Protein AF-A0A9E5BCK9-F1 (afdb_monomer_lite)

Radius of gyration: 34.91 Å; chains: 1; bounding box: 142×99×91 Å

Sequence (701 aa):
MAVVFLAMLAACGGGSGGDTSSGFEWSNECTTAAAEGLPTASKVCADSGLRPVDGGFSFENWGGPVAEDAVTVTTAVAVFGQDGTCARMDGDACVPFPAVQQWIDQTNLSIQGGRCEGMAVLSQRINDEMNSPADFETTATKTVELPKPSVPVAGSISRWWVTQTLSSVAEANARAQGLEPSAIAKNIAQALRAKQGVTLGMYANGMGHAVTPIAVTWADGGKIEVLLYDNNYPGKVTTLTIDEATETWTYDVGAANAGEAGAVWTGTQGSMDYTLMADREGEQKVPWSNDDRSEGAKGSARITVTTGGASIAGVLVTSGEKVVDSRDLASATDGIRIFPSRGGLGTGATVEIPAGLADLKVKPVIGEVLDPAAGDIDLIFAVDSPGPGSVIVRDTVDPDDADYDDFELELSTDEDFESNIDVSADGDIEAGYAFEEEAIEAKLEDGQDLNIGDADAEGAIDISITDESGAELYSLEFDGESAGDGPVASEIDINEETGEVEVTEVPIEAAELDESILEIAAADAQNFEERAAEAETTADESGETTDTDNSGSAPGVSDDDGSPSDDDGTPTSTDGGDTPSNSSDDDGSPNDSGSGGGSSSNDDESPATTEARLSDDDESPATTEARLSDDDDSPATTRAPRPSDDDDSPATTRAPRPSDDDESPATTRAPRPSDDDESPATTRAPQPSDDGGSDTTAVED

Secondary structure (DSSP, 8-state):
----------------S----TT--HHHH--EEPPTT----SEEEEE----TTTTS-SS----S--STT---HHHHHHHHTTTTTEEEEETTEEEE-HHHHHHHHHHHHHHTT--HHHHHHHHHHHHTTSS-GGGTSTT-SSGGGS-SS-HHHHHHHHHHHHGGGSHHHHHHHHHHHTS-HHHHHHHHHHHHHHT---EEEEEETTEEEEEEEEEEEEETTTEEEEEEE-TTSTT-EEEEEEETTTTEEEEETTTTSTT----EEEE-TTSEEEE-GGGTSS-PPPTTSGGG--TTTTT-EEEEEE-TTSB--EEEEEETTEEEETT-GGG--TT-EEEE-TTBTT--EEEEEPSS--SEEEEEE--SBS-TT--SEEEEEEEEETTTEEEEEEEEE-TT-SS--SEEEEEEESSSEEEEEEE-TT-EEEEEEEETTEEEEEEEESS-EEEEE-TTSSS-EEEEEE-TTS-EEEEEEE-SS-SSSS-EEEEEEEETTTTEEEEEEEEPPPBPP-HHHHHHHHHHHHHHHHHHHHHHHHHHHHHT-------------------------------------------------------------------------------------------------PPP----------PPPP-------------------------------------------

Foldseek 3Di:
DDDDPPDPPPPPPPCPDDDPPPPDDQVVQQADADDPQDPDRFGFNFFLVDHLQFLAAQAFKAADADDLQQDDLQLCCLAQNLVQFALDDDDQFGQGFPQNVLVSVLLRLLCRLILQQLRQQVSLCCSLVLDAPCLQPVPDRTNHPHDDRDNSNNNSSSSRLVLCVFPLNLVQFVVFLQDQLVVQLVVLSVCSVVSQRKWKWAADQLAIAIWHFRTWGDDPQQKIWGWTDGSNQGSDIFIWMAGRVQSKIWGQPCPSPVPDRGDIGMDTRNGMGMDTVVSRFDNTHDLAAQVQCDPFQQLKKKKWKAQRSFFSKWKWKDAPPATATLSDSVSDDPPKHKAHRRGHHGSTIIIMGTAAGAFIKMDMFGHHGPDPPDAWTWMWIKMRGNHLFIKIKIDTHGPVDGGDPQWIWHFHSYPWTKIKIFGDQAHWIWIKTGHAQEIEIEIDYRGKMWIWIPPVVPAKIKIFIADNVRHTLDIDIDRNDPPDPTGWYWYWDADPVPSDIDTDIDRRDIGNHDVSSVVVSVSSNVSVVVVVVVVVVVVVVVVVDDDDDDDDDDDDDDDDDDDDDDDDDDDDDDDDDDDDDDDDDDDDDDDDDDDDDDDDDDDDDDDDDDDDDDDDDDDDDDDDDDDDDDDDDDDDDDDDDDDDDDDDDDDDDDDDDDDDDDDDDDDDDDYDDDDDDDDDDDDDDDDDDDDDDDDDDDDDD

Structure (mmCIF, N/CA/C/O backbone):
data_AF-A0A9E5BCK9-F1
#
_entry.id   AF-A0A9E5BCK9-F1
#
loop_
_atom_site.group_PDB
_atom_site.id
_atom_site.type_symbol
_atom_site.label_atom_id
_atom_site.label_alt_id
_atom_site.label_comp_id
_atom_site.label_asym_id
_atom_site.label_entity_id
_atom_site.label_seq_id
_atom_site.pdbx_PDB_ins_code
_atom_site.Cartn_x
_atom_site.Cartn_y
_atom_site.Cartn_z
_atom_site.occupancy
_atom_site.B_iso_or_equiv
_atom_site.auth_seq_id
_atom_site.auth_comp_id
_atom_site.auth_asym_id
_atom_site.auth_atom_id
_atom_site.pdbx_PDB_model_num
ATOM 1 N N . MET A 1 1 ? 38.529 -20.880 16.630 1.00 37.81 1 MET A N 1
ATOM 2 C CA . MET A 1 1 ? 37.855 -20.701 17.937 1.00 37.81 1 MET A CA 1
ATOM 3 C C . MET A 1 1 ? 36.376 -20.825 17.628 1.00 37.81 1 MET A C 1
ATOM 5 O O . MET A 1 1 ? 35.956 -20.154 16.700 1.00 37.81 1 MET A O 1
ATOM 9 N N . ALA A 1 2 ? 35.654 -21.780 18.218 1.00 25.52 2 ALA A N 1
ATOM 10 C CA . ALA A 1 2 ? 34.324 -22.133 17.717 1.00 25.52 2 ALA A CA 1
ATOM 11 C C . ALA A 1 2 ? 33.297 -21.044 18.060 1.00 25.52 2 ALA A C 1
ATOM 13 O O . ALA A 1 2 ? 33.098 -20.747 19.237 1.00 25.52 2 ALA A O 1
ATOM 14 N N . VAL A 1 3 ? 32.666 -20.476 17.032 1.00 26.98 3 VAL A N 1
ATOM 15 C CA . VAL A 1 3 ? 31.415 -19.724 17.164 1.00 26.98 3 VAL A CA 1
ATOM 16 C C . VAL A 1 3 ? 30.291 -20.754 17.221 1.00 26.98 3 VAL A C 1
ATOM 18 O O . VAL A 1 3 ? 30.284 -21.701 16.434 1.00 26.98 3 VAL A O 1
ATOM 21 N N . VAL A 1 4 ? 29.383 -20.609 18.182 1.00 24.12 4 VAL A N 1
ATOM 22 C CA . VAL A 1 4 ? 28.191 -21.454 18.280 1.00 24.12 4 VAL A CA 1
ATOM 23 C C . VAL A 1 4 ? 27.081 -20.747 17.518 1.00 24.12 4 VAL A C 1
ATOM 25 O O . VAL A 1 4 ? 26.575 -19.736 17.994 1.00 24.12 4 VAL A O 1
ATOM 28 N N . PHE A 1 5 ? 26.710 -21.279 16.353 1.00 24.86 5 PHE A N 1
ATOM 29 C CA . PHE A 1 5 ? 25.429 -20.945 15.738 1.00 24.86 5 PHE A CA 1
ATOM 30 C C . PHE A 1 5 ? 24.320 -21.436 16.669 1.00 24.86 5 PHE A C 1
ATOM 32 O O . PHE A 1 5 ? 24.181 -22.641 16.893 1.00 24.86 5 PHE A O 1
ATOM 39 N N . LEU A 1 6 ? 23.561 -20.500 17.233 1.00 25.11 6 LEU A N 1
ATOM 40 C CA . LEU A 1 6 ? 22.330 -20.798 17.946 1.00 25.11 6 LEU A CA 1
ATOM 41 C C . LEU A 1 6 ? 21.189 -20.654 16.938 1.00 25.11 6 LEU A C 1
ATOM 43 O O . LEU A 1 6 ? 20.691 -19.557 16.722 1.00 25.11 6 LEU A O 1
ATOM 47 N N . ALA A 1 7 ? 20.828 -21.753 16.276 1.00 27.33 7 ALA A N 1
ATOM 48 C CA . ALA A 1 7 ? 19.692 -21.755 15.365 1.00 27.33 7 ALA A CA 1
ATOM 49 C C . ALA A 1 7 ? 18.405 -21.512 16.168 1.00 27.33 7 ALA A C 1
ATOM 51 O O . ALA A 1 7 ? 17.964 -22.392 16.913 1.00 27.33 7 ALA A O 1
ATOM 52 N N . MET A 1 8 ? 17.822 -20.321 16.027 1.00 28.83 8 MET A N 1
ATOM 53 C CA . MET A 1 8 ? 16.464 -20.058 16.485 1.00 28.83 8 MET A CA 1
ATOM 54 C C . MET A 1 8 ? 15.507 -20.849 15.596 1.00 28.83 8 MET A C 1
ATOM 56 O O . MET A 1 8 ? 15.249 -20.494 14.451 1.00 28.83 8 MET A O 1
ATOM 60 N N . LEU A 1 9 ? 14.989 -21.951 16.133 1.00 26.78 9 LEU A N 1
ATOM 61 C CA . LEU A 1 9 ? 13.802 -22.599 15.591 1.00 26.78 9 LEU A CA 1
ATOM 62 C C . LEU A 1 9 ? 12.600 -21.717 15.933 1.00 26.78 9 LEU A C 1
ATOM 64 O O . LEU A 1 9 ? 11.936 -21.948 16.943 1.00 26.78 9 LEU A O 1
ATOM 68 N N . ALA A 1 10 ? 12.346 -20.710 15.094 1.00 29.86 10 ALA A N 1
ATOM 69 C CA . ALA A 1 10 ? 11.070 -20.011 15.069 1.00 29.86 10 ALA A CA 1
ATOM 70 C C . ALA A 1 10 ? 9.967 -21.062 14.891 1.00 29.86 10 ALA A C 1
ATOM 72 O O . ALA A 1 10 ? 9.863 -21.728 13.857 1.00 29.86 10 ALA A O 1
ATOM 73 N N . ALA A 1 11 ? 9.198 -21.292 15.951 1.00 24.73 11 ALA A N 1
ATOM 74 C CA . ALA A 1 11 ? 8.166 -22.308 15.952 1.00 24.73 11 ALA A CA 1
ATOM 75 C C . ALA A 1 11 ? 6.947 -21.764 15.204 1.00 24.73 11 ALA A C 1
ATOM 77 O O . ALA A 1 11 ? 6.050 -21.195 15.822 1.00 24.73 11 ALA A O 1
ATOM 78 N N . CYS A 1 12 ? 6.906 -21.959 13.881 1.00 28.97 12 CYS A N 1
ATOM 79 C CA . CYS A 1 12 ? 5.731 -21.689 13.051 1.00 28.97 12 CYS A CA 1
ATOM 80 C C . CYS A 1 12 ? 4.566 -22.602 13.470 1.00 28.97 12 CYS A C 1
ATOM 82 O O . CYS A 1 12 ? 4.284 -23.634 12.858 1.00 28.97 12 CYS A O 1
ATOM 84 N N . GLY A 1 13 ? 3.902 -22.227 14.563 1.00 26.27 13 GLY A N 1
ATOM 85 C CA . GLY A 1 13 ? 2.724 -22.874 15.115 1.00 26.27 13 GLY A CA 1
ATOM 86 C C . GLY A 1 13 ? 1.521 -22.612 14.225 1.00 26.27 13 GLY A C 1
ATOM 87 O O . GLY A 1 13 ? 0.670 -21.798 14.569 1.00 26.27 13 GLY A O 1
ATOM 88 N N . GLY A 1 14 ? 1.464 -23.296 13.079 1.00 33.34 14 GLY A N 1
ATOM 89 C CA . GLY A 1 14 ? 0.373 -23.210 12.113 1.00 33.34 14 GLY A CA 1
ATOM 90 C C . GLY A 1 14 ? -0.969 -23.557 12.757 1.00 33.34 14 GLY A C 1
ATOM 91 O O . GLY A 1 14 ? -1.359 -24.724 12.814 1.00 33.34 14 GLY A O 1
ATOM 92 N N . GLY A 1 15 ? -1.670 -22.530 13.240 1.00 26.95 15 GLY A N 1
ATOM 93 C CA . GLY A 1 15 ? -2.913 -22.600 14.010 1.00 26.95 15 GLY A CA 1
ATOM 94 C C . GLY A 1 15 ? -4.142 -22.999 13.193 1.00 26.95 15 GLY A C 1
ATOM 95 O O . GLY A 1 15 ? -5.199 -22.391 13.333 1.00 26.95 15 GLY A O 1
ATOM 96 N N . SER A 1 16 ? -4.030 -24.026 12.345 1.00 38.62 16 SER A N 1
ATOM 97 C CA . SER A 1 16 ? -5.139 -24.613 11.585 1.00 38.62 16 SER A CA 1
ATOM 98 C C . SER A 1 16 ? -6.065 -25.431 12.500 1.00 38.62 16 SER A C 1
ATOM 100 O O . SER A 1 16 ? -6.196 -26.653 12.382 1.00 38.62 16 SER A O 1
ATOM 102 N N . GLY A 1 17 ? -6.726 -24.744 13.424 1.00 29.97 17 GLY A N 1
ATOM 103 C CA . GLY A 1 17 ? -7.720 -25.296 14.330 1.00 29.97 17 GLY A CA 1
ATOM 104 C C . GLY A 1 17 ? -8.555 -24.166 14.909 1.00 29.97 17 GLY A C 1
ATOM 105 O O . GLY A 1 17 ? -8.064 -23.393 15.723 1.00 29.97 17 GLY A O 1
ATOM 106 N N . GLY A 1 18 ? -9.818 -24.069 14.489 1.00 38.78 18 GLY A N 1
ATOM 107 C CA . GLY A 1 18 ? -10.736 -23.064 15.014 1.00 38.78 18 GLY A CA 1
ATOM 108 C C . GLY A 1 18 ? -11.052 -23.333 16.482 1.00 38.78 18 GLY A C 1
ATOM 109 O O . GLY A 1 18 ? -11.948 -24.128 16.775 1.00 38.78 18 GLY A O 1
ATOM 110 N N . ASP A 1 19 ? -10.334 -22.675 17.394 1.00 34.22 19 ASP A N 1
ATOM 111 C CA . ASP A 1 19 ? -10.701 -22.685 18.804 1.00 34.22 19 ASP A CA 1
ATOM 112 C C . ASP A 1 19 ? -11.984 -21.874 18.996 1.00 34.22 19 ASP A C 1
ATOM 114 O O . ASP A 1 19 ? -12.037 -20.649 18.842 1.00 34.22 19 ASP A O 1
ATOM 118 N N . THR A 1 20 ? -13.063 -22.584 19.310 1.00 41.47 20 THR A N 1
ATOM 119 C CA . THR A 1 20 ? -14.332 -21.976 19.680 1.00 41.47 20 THR A CA 1
ATOM 120 C C . THR A 1 20 ? -14.166 -21.280 21.025 1.00 41.47 20 THR A C 1
ATOM 122 O O . THR A 1 20 ? -14.369 -21.908 22.063 1.00 41.47 20 THR A O 1
ATOM 125 N N . SER A 1 21 ? -13.844 -19.982 21.005 1.00 47.53 21 SER A N 1
ATOM 126 C CA . SER A 1 21 ? -13.686 -19.140 22.197 1.00 47.53 21 SER A CA 1
ATOM 127 C C . SER A 1 21 ? -15.003 -19.034 22.988 1.00 47.53 21 SER A C 1
ATOM 129 O O . SER A 1 21 ? -15.742 -18.050 22.877 1.00 47.53 21 SER A O 1
ATOM 131 N N . SER A 1 22 ? -15.328 -20.067 23.768 1.00 49.50 22 SER A N 1
ATOM 132 C CA . SER A 1 22 ? -16.588 -20.224 24.493 1.00 49.50 22 SER A CA 1
ATOM 133 C C . SER A 1 22 ? -16.618 -19.316 25.725 1.00 49.50 22 SER A C 1
ATOM 135 O O . SER A 1 22 ? -16.455 -19.771 26.859 1.00 49.50 22 SER A O 1
ATOM 137 N N . GLY A 1 23 ? -16.782 -18.015 25.488 1.00 65.19 23 GLY A N 1
ATOM 138 C CA . GLY A 1 23 ? -16.758 -16.982 26.522 1.00 65.19 23 GLY A CA 1
ATOM 139 C C . GLY A 1 23 ? -17.070 -15.567 26.028 1.00 65.19 23 GLY A C 1
ATOM 140 O O . GLY A 1 23 ? -17.741 -14.837 26.754 1.00 65.19 23 GLY A O 1
ATOM 141 N N . PHE A 1 24 ? -16.646 -15.189 24.813 1.00 82.00 24 PHE A N 1
ATOM 142 C CA . PHE A 1 24 ? -16.916 -13.845 24.285 1.00 82.00 24 PHE A CA 1
ATOM 143 C C . PHE A 1 24 ? -18.389 -13.705 23.879 1.00 82.00 24 PHE A C 1
ATOM 145 O O . PHE A 1 24 ? -18.853 -14.360 22.950 1.00 82.00 24 PHE A O 1
ATOM 152 N N . GLU A 1 25 ? -19.100 -12.826 24.575 1.00 88.25 25 GLU A N 1
ATOM 153 C CA . GLU A 1 25 ? -20.528 -12.538 24.421 1.00 88.25 25 GLU A CA 1
ATOM 154 C C . GLU A 1 25 ? -20.705 -11.033 24.647 1.00 88.25 25 GLU A C 1
ATOM 156 O O . GLU A 1 25 ? -20.437 -10.555 25.754 1.00 88.25 25 GLU A O 1
ATOM 161 N N . TRP A 1 26 ? -21.161 -10.266 23.650 1.00 90.75 26 TRP A N 1
ATOM 162 C CA . TRP A 1 26 ? -21.200 -8.797 23.736 1.00 90.75 26 TRP A CA 1
ATOM 163 C C . TRP A 1 26 ? -21.899 -8.271 25.001 1.00 90.75 26 TRP A C 1
ATOM 165 O O . TRP A 1 26 ? -21.418 -7.336 25.636 1.00 90.75 26 TRP A O 1
ATOM 175 N N . SER A 1 27 ? -22.978 -8.914 25.460 1.00 87.69 27 SER A N 1
ATOM 176 C CA . SER A 1 27 ? -23.681 -8.502 26.685 1.00 87.69 27 SER A CA 1
ATOM 177 C C . SER A 1 27 ? -22.890 -8.696 27.991 1.00 87.69 27 SER A C 1
ATOM 179 O O . SER A 1 27 ? -23.250 -8.096 29.005 1.00 87.69 27 SER A O 1
ATOM 181 N N . ASN A 1 28 ? -21.849 -9.536 27.985 1.00 89.31 28 ASN A N 1
ATOM 182 C CA . ASN A 1 28 ? -20.926 -9.751 29.109 1.00 89.31 28 ASN A CA 1
ATOM 183 C C . ASN A 1 28 ? -19.678 -8.862 29.000 1.00 89.31 28 ASN A C 1
ATOM 185 O O . ASN A 1 28 ? -19.136 -8.428 30.013 1.00 89.31 28 ASN A O 1
ATOM 189 N N . GLU A 1 29 ? -19.233 -8.603 27.771 1.00 90.25 29 GLU A N 1
ATOM 190 C CA . GLU A 1 29 ? -18.026 -7.841 27.446 1.00 90.25 29 GLU A CA 1
ATOM 191 C C . GLU A 1 29 ? -18.259 -6.326 27.538 1.00 90.25 29 GLU A C 1
ATOM 193 O O . GLU A 1 29 ? -17.430 -5.580 28.061 1.00 90.25 29 GLU A O 1
ATOM 198 N N . CYS A 1 30 ? -19.419 -5.869 27.071 1.00 92.00 30 CYS A N 1
ATOM 199 C CA . CYS A 1 30 ? -19.778 -4.463 26.962 1.00 92.00 30 CYS A CA 1
ATOM 200 C C . CYS A 1 30 ? -20.561 -4.029 28.203 1.00 92.00 30 CYS A C 1
ATOM 202 O O . CYS A 1 30 ? -21.791 -4.095 28.250 1.00 92.00 30 CYS A O 1
ATOM 204 N N . THR A 1 31 ? -19.843 -3.628 29.254 1.00 87.06 31 THR A N 1
ATOM 205 C CA . THR A 1 31 ? -20.425 -3.399 30.594 1.00 87.06 31 THR A CA 1
ATOM 206 C C . THR A 1 31 ? -20.136 -2.026 31.192 1.00 87.06 31 THR A C 1
ATOM 208 O O . THR A 1 31 ? -20.802 -1.632 32.155 1.00 87.06 31 THR A O 1
ATOM 211 N N . THR A 1 32 ? -19.187 -1.272 30.637 1.00 87.31 32 THR A N 1
ATOM 212 C CA . THR A 1 32 ? -18.834 0.068 31.115 1.00 87.31 32 THR A CA 1
ATOM 213 C C . THR A 1 32 ? -19.664 1.149 30.419 1.00 87.31 32 THR A C 1
ATOM 215 O O . THR A 1 32 ? -20.181 0.970 29.315 1.00 87.31 32 THR A O 1
ATOM 218 N N . ALA A 1 33 ? -19.829 2.290 31.090 1.00 87.56 33 ALA A N 1
ATOM 219 C CA . ALA A 1 33 ? -20.368 3.493 30.462 1.00 87.56 33 ALA A CA 1
ATOM 220 C C . ALA A 1 33 ? -19.257 4.213 29.685 1.00 87.56 33 ALA A C 1
ATOM 222 O O . ALA A 1 33 ? -18.097 4.160 30.098 1.00 87.56 33 ALA A O 1
ATOM 223 N N . ALA A 1 34 ? -19.624 4.915 28.611 1.00 89.06 34 ALA A N 1
ATOM 224 C CA . ALA A 1 34 ? -18.696 5.720 27.825 1.00 89.06 34 ALA A CA 1
ATOM 225 C C . ALA A 1 34 ? -17.900 6.711 28.693 1.00 89.06 34 ALA A C 1
ATOM 227 O O . ALA A 1 34 ? -18.461 7.429 29.528 1.00 89.06 34 ALA A O 1
ATOM 228 N N . ALA A 1 35 ? -16.583 6.737 28.487 1.00 90.06 35 ALA A N 1
ATOM 229 C CA . ALA A 1 35 ? -15.693 7.722 29.084 1.00 90.06 35 ALA A CA 1
ATOM 230 C C . ALA A 1 35 ? -15.841 9.094 28.397 1.00 90.06 35 ALA A C 1
ATOM 232 O O . ALA A 1 35 ? -16.410 9.218 27.311 1.00 90.06 35 ALA A O 1
ATOM 233 N N . GLU A 1 36 ? -15.320 10.145 29.034 1.00 88.38 36 GLU A N 1
ATOM 234 C CA . GLU A 1 36 ? -15.382 11.501 28.482 1.00 88.38 36 GLU A CA 1
ATOM 235 C C . GLU A 1 36 ? -14.691 11.571 27.104 1.00 88.38 36 GLU A C 1
ATOM 237 O O . GLU A 1 36 ? -13.659 10.936 26.865 1.00 88.38 36 GLU A O 1
ATOM 242 N N . GLY A 1 37 ? -15.306 12.306 26.174 1.00 85.56 37 GLY A N 1
ATOM 243 C CA . GLY A 1 37 ? -14.857 12.431 24.784 1.00 85.56 37 GLY A CA 1
ATOM 244 C C . GLY A 1 37 ? -15.428 11.405 23.793 1.00 85.56 37 GLY A C 1
ATOM 245 O O . GLY A 1 37 ? -15.303 11.642 22.595 1.00 85.56 37 GLY A O 1
ATOM 246 N N . LEU A 1 38 ? -16.089 10.326 24.235 1.00 91.31 38 LEU A N 1
ATOM 247 C CA . LEU A 1 38 ? -16.753 9.373 23.328 1.00 91.31 38 LEU A CA 1
ATOM 248 C C . LEU A 1 38 ? -18.237 9.743 23.102 1.00 91.31 38 LEU A C 1
ATOM 250 O O . LEU A 1 38 ? -18.998 9.790 24.070 1.00 91.31 38 LEU A O 1
ATOM 254 N N . PRO A 1 39 ? -18.692 9.987 21.855 1.00 89.88 39 PRO A N 1
ATOM 255 C CA . PRO A 1 39 ? -20.040 10.484 21.556 1.00 89.88 39 PRO A CA 1
ATOM 256 C C . PRO A 1 39 ? -21.138 9.396 21.493 1.00 89.88 39 PRO A C 1
ATOM 258 O O . PRO A 1 39 ? -22.064 9.512 20.695 1.00 89.88 39 PRO A O 1
ATOM 261 N N . THR A 1 40 ? -21.082 8.356 22.336 1.00 86.88 40 THR A N 1
ATOM 262 C CA . THR A 1 40 ? -22.083 7.265 22.356 1.00 86.88 40 THR A CA 1
ATOM 263 C C . THR A 1 40 ? -22.865 7.177 23.675 1.00 86.88 40 THR A C 1
ATOM 265 O O . THR A 1 40 ? -22.423 7.639 24.729 1.00 86.88 40 THR A O 1
ATOM 268 N N . ALA A 1 41 ? -24.050 6.563 23.612 1.00 84.44 41 ALA A N 1
ATOM 269 C CA . ALA A 1 41 ? -24.858 6.143 24.762 1.00 84.44 41 ALA A CA 1
ATOM 270 C C . ALA A 1 41 ? -24.853 4.611 24.984 1.00 84.44 41 ALA A C 1
ATOM 272 O O . ALA A 1 41 ? -25.479 4.131 25.934 1.00 84.44 41 ALA A O 1
ATOM 273 N N . SER A 1 42 ? -24.175 3.861 24.111 1.00 88.50 42 SER A N 1
ATOM 274 C CA . SER A 1 42 ? -24.001 2.405 24.154 1.00 88.50 42 SER A CA 1
ATOM 275 C C . SER A 1 42 ? -23.075 1.969 25.299 1.00 88.50 42 SER A C 1
ATOM 277 O O . SER A 1 42 ? -22.407 2.791 25.935 1.00 88.50 42 SER A O 1
ATOM 279 N N . LYS A 1 43 ? -23.030 0.662 25.596 1.00 90.62 43 LYS A N 1
ATOM 280 C CA . LYS A 1 43 ? -22.087 0.122 26.590 1.00 90.62 43 LYS A CA 1
ATOM 281 C C . LYS A 1 43 ? -20.744 -0.123 25.916 1.00 90.62 43 LYS A C 1
ATOM 283 O O . LYS A 1 43 ? -20.697 -0.768 24.872 1.00 90.62 43 LYS A O 1
ATOM 288 N N . VAL A 1 44 ? -19.660 0.352 26.515 1.00 94.62 44 VAL A N 1
ATOM 289 C CA . VAL A 1 44 ? -18.310 0.173 25.972 1.00 94.62 44 VAL A CA 1
ATOM 290 C C . VAL A 1 44 ? -17.806 -1.240 26.272 1.00 94.62 44 VAL A C 1
ATOM 292 O O . VAL A 1 44 ? -17.943 -1.736 27.393 1.00 94.62 44 VAL A O 1
ATOM 295 N N . CYS A 1 45 ? -17.232 -1.879 25.253 1.00 94.88 45 CYS A N 1
ATOM 296 C CA . CYS A 1 45 ? -16.572 -3.183 25.304 1.00 94.88 45 CYS A CA 1
ATOM 297 C C . CYS A 1 45 ? -15.050 -3.011 25.440 1.00 94.88 45 CYS A C 1
ATOM 299 O O . CYS A 1 45 ? -14.407 -3.711 26.223 1.00 94.88 45 CYS A O 1
ATOM 301 N N . ALA A 1 46 ? -14.481 -2.058 24.698 1.00 96.00 46 ALA A N 1
ATOM 302 C CA . ALA A 1 46 ? -13.075 -1.664 24.739 1.00 96.00 46 ALA A CA 1
ATOM 303 C C . ALA A 1 46 ? -12.938 -0.164 24.431 1.00 96.00 46 ALA A C 1
ATOM 305 O O . ALA A 1 46 ? -13.743 0.368 23.673 1.00 96.00 46 ALA A O 1
ATOM 306 N N . ASP A 1 47 ? -11.933 0.492 25.010 1.00 96.25 47 ASP A N 1
ATOM 307 C CA . ASP A 1 47 ? -11.571 1.903 24.800 1.00 96.25 47 ASP A CA 1
ATOM 308 C C . ASP A 1 47 ? -10.049 2.013 24.954 1.00 96.25 47 ASP A C 1
ATOM 310 O O . ASP A 1 47 ? -9.519 1.638 26.000 1.00 96.25 47 ASP A O 1
ATOM 314 N N . SER A 1 48 ? -9.356 2.482 23.915 1.00 95.50 48 SER A N 1
ATOM 315 C CA . SER A 1 48 ? -7.894 2.628 23.874 1.00 95.50 48 SER A CA 1
ATOM 316 C C . SER A 1 48 ? -7.372 3.849 24.629 1.00 95.50 48 SER A C 1
ATOM 318 O O . SER A 1 48 ? -6.164 4.006 24.788 1.00 95.50 48 SER A O 1
ATOM 320 N N . GLY A 1 49 ? -8.266 4.743 25.062 1.00 94.75 49 GLY A N 1
ATOM 321 C CA . GLY A 1 49 ? -7.917 6.051 25.613 1.00 94.75 49 GLY A CA 1
ATOM 322 C C . GLY A 1 49 ? -7.679 7.139 24.559 1.00 94.75 49 GLY A C 1
ATOM 323 O O . GLY A 1 49 ? -7.718 8.318 24.919 1.00 94.75 49 GLY A O 1
ATOM 324 N N . LEU A 1 50 ? -7.527 6.791 23.273 1.00 95.69 50 LEU A N 1
ATOM 325 C CA . LEU A 1 50 ? -7.290 7.751 22.188 1.00 95.69 50 LEU A CA 1
ATOM 326 C C . LEU A 1 50 ? -8.453 8.746 22.107 1.00 95.69 50 LEU A C 1
ATOM 328 O O . LEU A 1 50 ? -9.624 8.363 22.090 1.00 95.69 50 LEU A O 1
ATOM 332 N N . ARG A 1 51 ? -8.165 10.048 22.059 1.00 96.31 51 ARG A N 1
ATOM 333 C CA . ARG A 1 51 ? -9.167 11.092 21.785 1.00 96.31 51 ARG A CA 1
ATOM 334 C C . ARG A 1 51 ? -8.660 11.989 20.652 1.00 96.31 51 ARG A C 1
ATOM 336 O O . ARG A 1 51 ? -7.617 12.607 20.844 1.00 96.31 51 ARG A O 1
ATOM 343 N N . PRO A 1 52 ? -9.363 12.128 19.510 1.00 95.38 52 PRO A N 1
ATOM 344 C CA . PRO A 1 52 ? -8.846 12.810 18.312 1.00 95.38 52 PRO A CA 1
ATOM 345 C C . PRO A 1 52 ? -8.451 14.278 18.495 1.00 95.38 52 PRO A C 1
ATOM 347 O O . PRO A 1 52 ? -7.715 14.819 17.682 1.00 95.38 52 PRO A O 1
ATOM 350 N N . VAL A 1 53 ? -8.934 14.928 19.559 1.00 95.38 53 VAL A N 1
ATOM 351 C CA . VAL A 1 53 ? -8.554 16.297 19.957 1.00 95.38 53 VAL A CA 1
ATOM 352 C C . VAL A 1 53 ? -7.133 16.416 20.522 1.00 95.38 53 VAL A C 1
ATOM 354 O O . VAL A 1 53 ? -6.641 17.530 20.655 1.00 95.38 53 VAL A O 1
ATOM 357 N N . ASP A 1 54 ? -6.513 15.289 20.882 1.00 94.94 54 ASP A N 1
ATOM 358 C CA . ASP A 1 54 ? -5.218 15.196 21.565 1.00 94.94 54 ASP A CA 1
ATOM 359 C C . ASP A 1 54 ? -4.311 14.123 20.924 1.00 94.94 54 ASP A C 1
ATOM 361 O O . ASP A 1 54 ? -3.157 14.393 20.603 1.00 94.94 54 ASP A O 1
ATOM 365 N N . GLY A 1 55 ? -4.832 12.905 20.732 1.00 95.31 55 GLY A N 1
ATOM 366 C CA . GLY A 1 55 ? -4.103 11.741 20.207 1.00 95.31 55 GLY A CA 1
ATOM 367 C C . GLY A 1 55 ? -4.196 11.528 18.691 1.00 95.31 55 GLY A C 1
ATOM 368 O O . GLY A 1 55 ? -3.534 10.635 18.174 1.00 95.31 55 GLY A O 1
ATOM 369 N N . GLY A 1 56 ? -4.986 12.334 17.976 1.00 95.94 56 GLY A N 1
ATOM 370 C CA . GLY A 1 56 ? -4.965 12.398 16.509 1.00 95.94 56 GLY A CA 1
ATOM 371 C C . GLY A 1 56 ? -4.083 13.549 16.016 1.00 95.94 56 GLY A C 1
ATOM 372 O O . GLY A 1 56 ? -3.790 14.472 16.778 1.00 95.94 56 GLY A O 1
ATOM 373 N N . PHE A 1 57 ? -3.679 13.527 14.746 1.00 97.00 57 PHE A N 1
ATOM 374 C CA . PHE A 1 57 ? -2.980 14.658 14.126 1.00 97.00 57 PHE A CA 1
ATOM 375 C C . PHE A 1 57 ? -3.881 15.900 14.042 1.00 97.00 57 PHE A C 1
ATOM 377 O O . PHE A 1 57 ? -5.101 15.799 13.899 1.00 97.00 57 PHE A O 1
ATOM 384 N N . SER A 1 58 ? -3.276 17.090 14.099 1.00 95.94 58 SER A N 1
ATOM 385 C CA . SER A 1 58 ? -3.974 18.386 13.989 1.00 95.94 58 SER A CA 1
ATOM 386 C C . SER A 1 58 ? -4.331 18.793 12.553 1.00 95.94 58 SER A C 1
ATOM 388 O O . SER A 1 58 ? -4.909 19.861 12.340 1.00 95.94 58 SER A O 1
ATOM 390 N N . PHE A 1 59 ? -3.990 17.956 11.576 1.00 94.94 59 PHE A N 1
ATOM 391 C CA . PHE A 1 59 ? -4.128 18.200 10.147 1.00 94.94 59 PHE A CA 1
ATOM 392 C C . PHE A 1 59 ? -4.803 17.020 9.449 1.00 94.94 59 PHE A C 1
ATOM 394 O O . PHE A 1 59 ? -4.692 15.881 9.893 1.00 94.94 59 PHE A O 1
ATOM 401 N N . GLU A 1 60 ? -5.502 17.317 8.357 1.00 93.50 60 GLU A N 1
ATOM 402 C CA . GLU A 1 60 ? -6.204 16.329 7.535 1.00 93.50 60 GLU A CA 1
ATOM 403 C C . GLU A 1 60 ? -5.211 15.499 6.702 1.00 93.50 60 GLU A C 1
ATOM 405 O O . GLU A 1 60 ? -4.117 15.978 6.352 1.00 93.50 60 GLU A O 1
ATOM 410 N N . ASN A 1 61 ? -5.626 14.278 6.351 1.00 93.00 61 ASN A N 1
ATOM 411 C CA . ASN A 1 61 ? -5.064 13.511 5.240 1.00 93.00 61 ASN A CA 1
ATOM 412 C C . ASN A 1 61 ? -4.943 14.386 3.971 1.00 93.00 61 ASN A C 1
ATOM 414 O O . ASN A 1 61 ? -5.679 15.356 3.784 1.00 93.00 61 ASN A O 1
ATOM 418 N N . TRP A 1 62 ? -3.979 14.074 3.110 1.00 91.62 62 TRP A N 1
ATOM 419 C CA . TRP A 1 62 ? -3.724 14.777 1.861 1.00 91.62 62 TRP A CA 1
ATOM 420 C C . TRP A 1 62 ? -3.299 13.807 0.773 1.00 91.62 62 TRP A C 1
ATOM 422 O O . TRP A 1 62 ? -2.610 12.837 1.066 1.00 91.62 62 TRP A O 1
ATOM 432 N N . GLY A 1 63 ? -3.675 14.124 -0.462 1.00 90.25 63 GLY A N 1
ATOM 433 C CA . GLY A 1 63 ? -3.052 13.586 -1.665 1.00 90.25 63 GLY A CA 1
ATOM 434 C C . GLY A 1 63 ? -2.126 14.606 -2.337 1.00 90.25 63 GLY A C 1
ATOM 435 O O . GLY A 1 63 ? -1.804 15.650 -1.758 1.00 90.25 63 GLY A O 1
ATOM 436 N N . GLY A 1 64 ? -1.746 14.308 -3.577 1.00 90.31 64 GLY A N 1
ATOM 437 C CA . GLY A 1 64 ? -0.825 15.083 -4.408 1.00 90.31 64 GLY A CA 1
ATOM 438 C C . GLY A 1 64 ? 0.659 14.765 -4.160 1.00 90.31 64 GLY A C 1
ATOM 439 O O . GLY A 1 64 ? 0.971 13.931 -3.299 1.00 90.31 64 GLY A O 1
ATOM 440 N N . PRO A 1 65 ? 1.573 15.437 -4.889 1.00 92.19 65 PRO A N 1
ATOM 441 C CA . PRO A 1 65 ? 2.996 15.101 -4.929 1.00 92.19 65 PRO A CA 1
ATOM 442 C C . PRO A 1 65 ? 3.673 14.988 -3.566 1.00 92.19 65 PRO A C 1
ATOM 444 O O . PRO A 1 65 ? 3.320 15.679 -2.606 1.00 92.19 65 PRO A O 1
ATOM 447 N N . VAL A 1 66 ? 4.667 14.106 -3.497 1.00 93.06 66 VAL A N 1
ATOM 448 C CA . VAL A 1 66 ? 5.537 13.953 -2.329 1.00 93.06 66 VAL A CA 1
ATOM 449 C C . VAL A 1 66 ? 6.533 15.113 -2.203 1.00 93.06 66 VAL A C 1
ATOM 451 O O . VAL A 1 66 ? 6.935 15.729 -3.192 1.00 93.06 66 VAL A O 1
ATOM 454 N N . ALA A 1 67 ? 6.921 15.423 -0.968 1.00 92.62 67 ALA A N 1
ATOM 455 C CA . ALA A 1 67 ? 7.891 16.459 -0.619 1.00 92.62 67 ALA A CA 1
ATOM 456 C C . ALA A 1 67 ? 8.742 16.009 0.586 1.00 92.62 67 ALA A C 1
ATOM 458 O O . ALA A 1 67 ? 9.588 15.132 0.442 1.00 92.62 67 ALA A O 1
ATOM 459 N N . GLU A 1 68 ? 8.514 16.551 1.790 1.00 90.94 68 GLU A N 1
ATOM 460 C CA . GLU A 1 68 ? 9.162 16.076 3.027 1.00 90.94 68 GLU A CA 1
ATOM 461 C C . GLU A 1 68 ? 8.702 14.666 3.469 1.00 90.94 68 GLU A C 1
ATOM 463 O O . GLU A 1 68 ? 9.199 14.139 4.463 1.00 90.94 68 GLU A O 1
ATOM 468 N N . ASP A 1 69 ? 7.747 14.075 2.745 1.00 93.44 69 ASP A N 1
ATOM 469 C CA . ASP A 1 69 ? 7.199 12.723 2.890 1.00 93.44 69 ASP A CA 1
ATOM 470 C C . ASP A 1 69 ? 7.587 11.768 1.741 1.00 93.44 69 ASP A C 1
ATOM 472 O O . ASP A 1 69 ? 6.988 10.700 1.617 1.00 93.44 69 ASP A O 1
ATOM 476 N N . ALA A 1 70 ? 8.560 12.122 0.896 1.00 95.81 70 ALA A N 1
ATOM 477 C CA . ALA A 1 70 ? 9.021 11.243 -0.178 1.00 95.81 70 ALA A CA 1
ATOM 478 C C . ALA A 1 70 ? 9.601 9.920 0.354 1.00 95.81 70 ALA A C 1
ATOM 480 O O . ALA A 1 70 ? 10.385 9.893 1.308 1.00 95.81 70 ALA A O 1
ATOM 481 N N . VAL A 1 71 ? 9.236 8.821 -0.302 1.00 96.75 71 VAL A N 1
ATOM 482 C CA . VAL A 1 71 ? 9.881 7.518 -0.138 1.00 96.75 71 VAL A CA 1
ATOM 483 C C . VAL A 1 71 ? 11.210 7.549 -0.884 1.00 96.75 71 VAL A C 1
ATOM 485 O O . VAL A 1 71 ? 11.311 8.067 -1.994 1.00 96.75 71 VAL A O 1
ATOM 488 N N . THR A 1 72 ? 12.254 7.044 -0.235 1.00 97.06 72 THR A N 1
ATOM 489 C CA . THR A 1 72 ? 13.644 7.109 -0.702 1.00 97.06 72 THR A CA 1
ATOM 490 C C . THR A 1 72 ? 14.366 5.796 -0.415 1.00 97.06 72 THR A C 1
ATOM 492 O O . THR A 1 72 ? 13.844 4.930 0.288 1.00 97.06 72 THR A O 1
ATOM 495 N N . VAL A 1 73 ? 15.622 5.685 -0.855 1.00 97.69 73 VAL A N 1
ATOM 496 C CA . VAL A 1 73 ? 16.525 4.591 -0.460 1.00 97.69 73 VAL A CA 1
ATOM 497 C C . VAL A 1 73 ? 16.642 4.478 1.069 1.00 97.69 73 VAL A C 1
ATOM 499 O O . VAL A 1 73 ? 16.661 3.371 1.596 1.00 97.69 73 VAL A O 1
ATOM 502 N N . THR A 1 74 ? 16.594 5.592 1.816 1.00 97.06 74 THR A N 1
ATOM 503 C CA . THR A 1 74 ? 16.540 5.543 3.293 1.00 97.06 74 THR A CA 1
ATOM 504 C C . THR A 1 74 ? 15.265 4.865 3.796 1.00 97.06 74 THR A C 1
ATOM 506 O O . THR A 1 74 ? 15.302 4.117 4.769 1.00 97.06 74 THR A O 1
ATOM 509 N N . THR A 1 75 ? 14.127 5.099 3.137 1.00 96.56 75 THR A N 1
ATOM 510 C CA . THR A 1 75 ? 12.857 4.445 3.474 1.00 96.56 75 THR A CA 1
ATOM 511 C C . THR A 1 75 ? 12.901 2.948 3.174 1.00 96.56 75 THR A C 1
ATOM 513 O O . THR A 1 75 ? 12.416 2.176 3.993 1.00 96.56 75 THR A O 1
ATOM 516 N N . ALA A 1 76 ? 13.520 2.539 2.061 1.00 95.94 76 ALA A N 1
ATOM 517 C CA . ALA A 1 76 ? 13.740 1.130 1.733 1.00 95.94 76 ALA A CA 1
ATOM 518 C C . ALA A 1 76 ? 14.642 0.442 2.778 1.00 95.94 76 ALA A C 1
ATOM 520 O O . ALA A 1 76 ? 14.217 -0.542 3.380 1.00 95.94 76 ALA A O 1
ATOM 521 N N . VAL A 1 77 ? 15.799 1.031 3.126 1.00 95.81 77 VAL A N 1
ATOM 522 C CA . VAL A 1 77 ? 16.674 0.531 4.211 1.00 95.81 77 VAL A CA 1
ATOM 523 C C . VAL A 1 77 ? 15.921 0.435 5.548 1.00 95.81 77 VAL A C 1
ATOM 525 O O . VAL A 1 77 ? 16.132 -0.500 6.317 1.00 95.81 77 VAL A O 1
ATOM 528 N N . ALA A 1 78 ? 15.007 1.368 5.823 1.00 94.50 78 ALA A N 1
ATOM 529 C CA . ALA A 1 78 ? 14.188 1.404 7.036 1.00 94.50 78 ALA A CA 1
ATOM 530 C C . ALA A 1 78 ? 12.975 0.440 7.045 1.00 94.50 78 ALA A C 1
ATOM 532 O O . ALA A 1 78 ? 12.209 0.452 8.015 1.00 94.50 78 ALA A O 1
ATOM 533 N N . VAL A 1 79 ? 12.779 -0.354 5.984 1.00 93.25 79 VAL A N 1
ATOM 534 C CA . VAL A 1 79 ? 11.701 -1.356 5.844 1.00 93.25 79 VAL A CA 1
ATOM 535 C C . VAL A 1 79 ? 12.274 -2.747 5.558 1.00 93.25 79 VAL A C 1
ATOM 537 O O . VAL A 1 79 ? 11.952 -3.688 6.277 1.00 93.25 79 VAL A O 1
ATOM 540 N N . PHE A 1 80 ? 13.154 -2.864 4.561 1.00 91.88 80 PHE A N 1
ATOM 541 C CA . PHE A 1 80 ? 13.758 -4.119 4.092 1.00 91.88 80 PHE A CA 1
ATOM 542 C C . PHE A 1 80 ? 15.169 -4.380 4.650 1.00 91.88 80 PHE A C 1
ATOM 544 O O . PHE A 1 80 ? 15.782 -5.405 4.361 1.00 91.88 80 PHE A O 1
ATOM 551 N N . GLY A 1 81 ? 15.716 -3.447 5.435 1.00 92.69 81 GLY A N 1
ATOM 552 C CA . GLY A 1 81 ? 17.103 -3.498 5.896 1.00 92.69 81 GLY A CA 1
ATOM 553 C C . GLY A 1 81 ? 18.112 -3.079 4.821 1.00 92.69 81 GLY A C 1
ATOM 554 O O . GLY A 1 81 ? 17.778 -2.856 3.656 1.00 92.69 81 GLY A O 1
ATOM 555 N N . GLN A 1 82 ? 19.377 -2.945 5.226 1.00 93.25 82 GLN A N 1
ATOM 556 C CA . GLN A 1 82 ? 20.451 -2.518 4.324 1.00 93.25 82 GLN A CA 1
ATOM 557 C C . GLN A 1 82 ? 20.737 -3.576 3.251 1.00 93.25 82 GLN A C 1
ATOM 559 O O . GLN A 1 82 ? 20.792 -3.236 2.075 1.00 93.25 82 GLN A O 1
ATOM 564 N N . ASP A 1 83 ? 20.862 -4.844 3.644 1.00 90.25 83 ASP A N 1
ATOM 565 C CA . ASP A 1 83 ? 21.271 -5.936 2.750 1.00 90.25 83 ASP A CA 1
ATOM 566 C C . ASP A 1 83 ? 20.215 -6.229 1.662 1.00 90.25 83 ASP A C 1
ATOM 568 O O . ASP A 1 83 ? 20.574 -6.555 0.538 1.00 90.25 83 ASP A O 1
ATOM 572 N N . GLY A 1 84 ? 18.922 -6.025 1.954 1.00 89.56 84 GLY A N 1
ATOM 573 C CA . GLY A 1 84 ? 17.831 -6.126 0.973 1.00 89.56 84 GLY A CA 1
ATOM 574 C C . GLY A 1 84 ? 17.628 -4.881 0.095 1.00 89.56 84 GLY A C 1
ATOM 575 O O . GLY A 1 84 ? 16.783 -4.891 -0.796 1.00 89.56 84 GLY A O 1
ATOM 576 N N . THR A 1 85 ? 18.375 -3.799 0.340 1.00 94.12 85 THR A N 1
ATOM 577 C CA . THR A 1 85 ? 18.229 -2.523 -0.385 1.00 94.12 85 THR A CA 1
ATOM 578 C C . THR A 1 85 ? 19.480 -2.158 -1.184 1.00 94.12 85 THR A C 1
ATOM 580 O O . THR A 1 85 ? 19.376 -1.671 -2.308 1.00 94.12 85 THR A O 1
ATOM 583 N N . CYS A 1 86 ? 20.660 -2.350 -0.598 1.00 94.81 86 CYS A N 1
ATOM 584 C CA . CYS A 1 86 ? 21.930 -1.831 -1.085 1.00 94.81 86 CYS A CA 1
ATOM 585 C C . CYS A 1 86 ? 22.785 -2.960 -1.661 1.00 94.81 86 CYS A C 1
ATOM 587 O O . CYS A 1 86 ? 23.430 -3.679 -0.899 1.00 94.81 86 CYS A O 1
ATOM 589 N N . ALA A 1 87 ? 22.877 -3.042 -2.990 1.00 92.88 87 ALA A N 1
ATOM 590 C CA . ALA A 1 87 ? 23.831 -3.912 -3.682 1.00 92.88 87 ALA A CA 1
ATOM 591 C C . ALA A 1 87 ? 25.262 -3.720 -3.145 1.00 92.88 87 ALA A C 1
ATOM 593 O O . ALA A 1 87 ? 26.010 -4.665 -2.892 1.00 92.88 87 ALA A O 1
ATOM 594 N N . ARG A 1 88 ? 25.631 -2.456 -2.895 1.00 93.12 88 ARG A N 1
ATOM 595 C CA . ARG A 1 88 ? 26.912 -2.071 -2.294 1.00 93.12 88 ARG A CA 1
ATOM 596 C C . ARG A 1 88 ? 26.812 -0.741 -1.547 1.00 93.12 88 ARG A C 1
ATOM 598 O O . ARG A 1 88 ? 25.929 0.074 -1.803 1.00 93.12 88 ARG A O 1
ATOM 605 N N . MET A 1 89 ? 27.780 -0.496 -0.667 1.00 94.56 89 MET A N 1
ATOM 606 C CA . MET A 1 89 ? 27.973 0.796 0.003 1.00 94.56 89 MET A CA 1
ATOM 607 C C . MET A 1 89 ? 29.171 1.536 -0.605 1.00 94.56 89 MET A C 1
ATOM 609 O O . MET A 1 89 ? 30.252 0.950 -0.718 1.00 94.56 89 MET A O 1
ATOM 613 N N . ASP A 1 90 ? 29.016 2.822 -0.935 1.00 92.88 90 ASP A N 1
ATOM 614 C CA . ASP A 1 90 ? 30.137 3.725 -1.236 1.00 92.88 90 ASP A CA 1
ATOM 615 C C . ASP A 1 90 ? 30.382 4.654 -0.038 1.00 92.88 90 ASP A C 1
ATOM 617 O O . ASP A 1 90 ? 29.697 5.654 0.181 1.00 92.88 90 ASP A O 1
ATOM 621 N N . GLY A 1 91 ? 31.336 4.263 0.809 1.00 92.06 91 GLY A N 1
ATOM 622 C CA . GLY A 1 91 ? 31.528 4.885 2.116 1.00 92.06 91 GLY A CA 1
ATOM 623 C C . GLY A 1 91 ? 30.341 4.599 3.036 1.00 92.06 91 GLY A C 1
ATOM 624 O O . GLY A 1 91 ? 30.147 3.452 3.436 1.00 92.06 91 GLY A O 1
ATOM 625 N N . ASP A 1 92 ? 29.586 5.646 3.362 1.00 92.50 92 ASP A N 1
ATOM 626 C CA . ASP A 1 92 ? 28.380 5.589 4.197 1.00 92.50 92 ASP A CA 1
ATOM 627 C C . ASP A 1 92 ? 27.080 5.713 3.353 1.00 92.50 92 ASP A C 1
ATOM 629 O O . ASP A 1 92 ? 25.980 5.607 3.893 1.00 92.50 92 ASP A O 1
ATOM 633 N N . ALA A 1 93 ? 27.191 5.905 2.028 1.00 96.44 93 ALA A N 1
ATOM 634 C CA . ALA A 1 93 ? 26.066 5.991 1.092 1.00 96.44 93 ALA A CA 1
ATOM 635 C C . ALA A 1 93 ? 25.709 4.619 0.489 1.00 96.44 93 ALA A C 1
ATOM 637 O O . ALA A 1 93 ? 26.580 3.779 0.254 1.00 96.44 93 ALA A O 1
ATOM 638 N N . CYS A 1 94 ? 24.425 4.404 0.206 1.00 97.31 94 CYS A N 1
ATOM 639 C CA . CYS A 1 94 ? 23.879 3.170 -0.361 1.00 97.31 94 CYS A CA 1
ATOM 640 C C . CYS A 1 94 ? 23.764 3.280 -1.884 1.00 97.31 94 CYS A C 1
ATOM 642 O O . CYS A 1 94 ? 23.124 4.205 -2.377 1.00 97.31 94 CYS A O 1
ATOM 644 N N . VAL A 1 95 ? 24.326 2.333 -2.636 1.00 97.06 95 VAL A N 1
ATOM 645 C CA . VAL A 1 95 ? 23.992 2.152 -4.057 1.00 97.06 95 VAL A CA 1
ATOM 646 C C . VAL A 1 95 ? 22.891 1.091 -4.117 1.00 97.06 95 VAL A C 1
ATOM 648 O O . VAL A 1 95 ? 23.174 -0.071 -3.802 1.00 97.06 95 VAL A O 1
ATOM 651 N N . PRO A 1 96 ? 21.640 1.469 -4.428 1.00 96.44 96 PRO A N 1
ATOM 652 C CA . PRO A 1 96 ? 20.519 0.543 -4.383 1.00 96.44 96 PRO A CA 1
ATOM 653 C C . PRO A 1 96 ? 20.544 -0.461 -5.544 1.00 96.44 96 PRO A C 1
ATOM 655 O O . PRO A 1 96 ? 21.142 -0.203 -6.589 1.00 96.44 96 PRO A O 1
ATOM 658 N N . PHE A 1 97 ? 19.842 -1.584 -5.383 1.00 94.62 97 PHE A N 1
ATOM 659 C CA . PHE A 1 97 ? 19.455 -2.427 -6.522 1.00 94.62 97 PHE A CA 1
ATOM 660 C C . PHE A 1 97 ? 18.509 -1.653 -7.474 1.00 94.62 97 PHE A C 1
ATOM 662 O O . PHE A 1 97 ? 17.762 -0.787 -7.002 1.00 94.62 97 PHE A O 1
ATOM 669 N N . PRO A 1 98 ? 18.458 -1.936 -8.790 1.00 95.31 98 PRO A N 1
ATOM 670 C CA . PRO A 1 98 ? 17.579 -1.214 -9.713 1.00 95.31 98 PRO A CA 1
ATOM 671 C C . PRO A 1 98 ? 16.087 -1.328 -9.358 1.00 95.31 98 PRO A C 1
ATOM 673 O O . PRO A 1 98 ? 15.389 -0.316 -9.324 1.00 95.31 98 PRO A O 1
ATOM 676 N N . ALA A 1 99 ? 15.623 -2.512 -8.946 1.00 94.56 99 ALA A N 1
ATOM 677 C CA . ALA A 1 99 ? 14.234 -2.741 -8.529 1.00 94.56 99 ALA A CA 1
ATOM 678 C C . ALA A 1 99 ? 13.799 -1.884 -7.316 1.00 94.56 99 ALA A C 1
ATOM 680 O O . ALA A 1 99 ? 12.634 -1.506 -7.211 1.00 94.56 99 ALA A O 1
ATOM 681 N N . VAL A 1 100 ? 14.730 -1.470 -6.440 1.00 95.56 100 VAL A N 1
ATOM 682 C CA . VAL A 1 100 ? 14.433 -0.513 -5.352 1.00 95.56 100 VAL A CA 1
ATOM 683 C C . VAL A 1 100 ? 13.990 0.841 -5.914 1.00 95.56 100 VAL A C 1
ATOM 685 O O . VAL A 1 100 ? 13.161 1.506 -5.300 1.00 95.56 100 VAL A O 1
ATOM 688 N N . GLN A 1 101 ? 14.527 1.272 -7.060 1.00 95.81 101 GLN A N 1
ATOM 689 C CA . GLN A 1 101 ? 14.162 2.549 -7.685 1.00 95.81 101 GLN A CA 1
ATOM 690 C C . GLN A 1 101 ? 12.788 2.462 -8.353 1.00 95.81 101 GLN A C 1
ATOM 692 O O . GLN A 1 101 ? 11.956 3.334 -8.121 1.00 95.81 101 GLN A O 1
ATOM 697 N N . GLN A 1 102 ? 12.504 1.367 -9.061 1.00 95.81 102 GLN A N 1
ATOM 698 C CA . GLN A 1 102 ? 11.177 1.089 -9.623 1.00 95.81 102 GLN A CA 1
ATOM 699 C C . GLN A 1 102 ? 10.106 1.044 -8.513 1.00 95.81 102 GLN A C 1
ATOM 701 O O . GLN A 1 102 ? 9.081 1.724 -8.595 1.00 95.81 102 GLN A O 1
ATOM 706 N N . TRP A 1 103 ? 10.405 0.370 -7.396 1.00 95.75 103 TRP A N 1
ATOM 707 C CA . TRP A 1 103 ? 9.564 0.372 -6.197 1.00 95.75 103 TRP A CA 1
ATOM 708 C C . TRP A 1 103 ? 9.408 1.767 -5.561 1.00 95.75 103 TRP A C 1
ATOM 710 O O . TRP A 1 103 ? 8.314 2.117 -5.108 1.00 95.75 103 TRP A O 1
ATOM 720 N N . ILE A 1 104 ? 10.467 2.588 -5.528 1.00 97.25 104 ILE A N 1
ATOM 721 C CA . ILE A 1 104 ? 10.421 3.987 -5.062 1.00 97.25 104 ILE A CA 1
ATOM 722 C C . ILE A 1 104 ? 9.495 4.830 -5.953 1.00 97.25 104 ILE A C 1
ATOM 724 O O . ILE A 1 104 ? 8.696 5.593 -5.407 1.00 97.25 104 ILE A O 1
ATOM 728 N N . ASP A 1 105 ? 9.560 4.692 -7.280 1.00 96.69 105 ASP A N 1
ATOM 729 C CA . ASP A 1 105 ? 8.711 5.415 -8.241 1.00 96.69 105 ASP A CA 1
ATOM 730 C C . ASP A 1 105 ? 7.228 5.058 -8.038 1.00 96.69 105 ASP A C 1
ATOM 732 O O . ASP A 1 105 ? 6.403 5.920 -7.715 1.00 96.69 105 ASP A O 1
ATOM 736 N N . GLN A 1 106 ? 6.911 3.762 -8.131 1.00 95.69 106 GLN A N 1
ATOM 737 C CA . GLN A 1 106 ? 5.591 3.163 -7.896 1.00 95.69 106 GLN A CA 1
ATOM 738 C C . GLN A 1 106 ? 4.989 3.607 -6.556 1.00 95.69 106 GLN A C 1
ATOM 740 O O . GLN A 1 106 ? 3.830 4.032 -6.478 1.00 95.69 106 GLN A O 1
ATOM 745 N N . THR A 1 107 ? 5.784 3.535 -5.486 1.00 95.88 107 THR A N 1
ATOM 746 C CA . THR A 1 107 ? 5.351 3.892 -4.133 1.00 95.88 107 THR A CA 1
ATOM 747 C C . THR A 1 107 ? 5.119 5.396 -3.998 1.00 95.88 107 THR A C 1
ATOM 749 O O . THR A 1 107 ? 4.104 5.805 -3.431 1.00 95.88 107 THR A O 1
ATOM 752 N N . ASN A 1 108 ? 6.011 6.235 -4.536 1.00 97.25 108 ASN A N 1
ATOM 753 C CA . ASN A 1 108 ? 5.843 7.688 -4.496 1.00 97.25 108 ASN A CA 1
ATOM 754 C C . ASN A 1 108 ? 4.627 8.151 -5.302 1.00 97.25 108 ASN A C 1
ATOM 756 O O . ASN A 1 108 ? 3.929 9.051 -4.831 1.00 97.25 108 ASN A O 1
ATOM 760 N N . LEU A 1 109 ? 4.329 7.535 -6.456 1.00 95.75 109 LEU A N 1
ATOM 761 C CA . LEU A 1 109 ? 3.094 7.821 -7.187 1.00 95.75 109 LEU A CA 1
ATOM 762 C C . LEU A 1 109 ? 1.870 7.359 -6.388 1.00 95.75 109 LEU A C 1
ATOM 764 O O . LEU A 1 109 ? 0.974 8.165 -6.155 1.00 95.75 109 LEU A O 1
ATOM 768 N N . SER A 1 110 ? 1.838 6.126 -5.871 1.00 94.56 110 SER A N 1
ATOM 769 C CA . SER A 1 110 ? 0.670 5.629 -5.123 1.00 94.56 110 SER A CA 1
ATOM 770 C C . SER A 1 110 ? 0.372 6.436 -3.853 1.00 94.56 110 SER A C 1
ATOM 772 O O . SER A 1 110 ? -0.790 6.763 -3.593 1.00 94.56 110 SER A O 1
ATOM 774 N N . ILE A 1 111 ? 1.400 6.892 -3.129 1.00 94.12 111 ILE A N 1
ATOM 775 C CA . ILE A 1 111 ? 1.257 7.808 -1.983 1.00 94.12 111 ILE A CA 1
ATOM 776 C C . ILE A 1 111 ? 0.531 9.114 -2.353 1.00 94.12 111 ILE A C 1
ATOM 778 O O . ILE A 1 111 ? -0.130 9.706 -1.489 1.00 94.12 111 ILE A O 1
ATOM 782 N N . GLN A 1 112 ? 0.563 9.559 -3.617 1.00 93.50 112 GLN A N 1
ATOM 783 C CA . GLN A 1 112 ? -0.180 10.746 -4.056 1.00 93.50 112 GLN A CA 1
ATOM 784 C C . GLN A 1 112 ? -1.706 10.593 -3.933 1.00 93.50 112 GLN A C 1
ATOM 786 O O . GLN A 1 112 ? -2.378 11.597 -3.706 1.00 93.50 112 GLN A O 1
ATOM 791 N N . GLY A 1 113 ? -2.267 9.376 -3.949 1.00 90.69 113 GLY A N 1
ATOM 792 C CA . GLY A 1 113 ? -3.698 9.169 -3.663 1.00 90.69 113 GLY A CA 1
ATOM 793 C C . GLY A 1 113 ? -4.081 9.426 -2.200 1.00 90.69 113 GLY A C 1
ATOM 794 O O . GLY A 1 113 ? -5.212 9.811 -1.899 1.00 90.69 113 GLY A O 1
ATOM 795 N N . GLY A 1 114 ? -3.111 9.294 -1.294 1.00 92.81 114 GLY A N 1
ATOM 796 C CA . GLY A 1 114 ? -3.149 9.900 0.030 1.00 92.81 114 GLY A CA 1
ATOM 797 C C . GLY A 1 114 ? -2.477 9.076 1.123 1.00 92.81 114 GLY A C 1
ATOM 798 O O . GLY A 1 114 ? -2.024 7.957 0.901 1.00 92.81 114 GLY A O 1
ATOM 799 N N . ARG A 1 115 ? -2.388 9.645 2.329 1.00 94.25 115 ARG A N 1
ATOM 800 C CA . ARG A 1 115 ? -1.556 9.155 3.442 1.00 94.25 115 ARG A CA 1
ATOM 801 C C . ARG A 1 115 ? -2.353 8.493 4.594 1.00 94.25 115 ARG A C 1
ATOM 803 O O . ARG A 1 115 ? -1.791 8.321 5.679 1.00 94.25 115 ARG A O 1
ATOM 810 N N . CYS A 1 116 ? -3.621 8.092 4.390 1.00 95.75 116 CYS A N 1
ATOM 811 C CA . CYS A 1 116 ? -4.491 7.531 5.450 1.00 95.75 116 CYS A CA 1
ATOM 812 C C . CYS A 1 116 ? -3.817 6.438 6.293 1.00 95.75 116 CYS A C 1
ATOM 814 O O . CYS A 1 116 ? -3.789 6.549 7.519 1.00 95.75 116 CYS A O 1
ATOM 816 N N . GLU A 1 117 ? -3.254 5.410 5.647 1.00 96.81 117 GLU A N 1
ATOM 817 C CA . GLU A 1 117 ? -2.588 4.279 6.310 1.00 96.81 117 GLU A CA 1
ATOM 818 C C . GLU A 1 117 ? -1.512 4.741 7.299 1.00 96.81 117 GLU A C 1
ATOM 820 O O . GLU A 1 117 ? -1.589 4.449 8.492 1.00 96.81 117 GLU A O 1
ATOM 825 N N . GLY A 1 118 ? -0.544 5.529 6.827 1.00 97.00 118 GLY A N 1
ATOM 826 C CA . GLY A 1 118 ? 0.558 6.025 7.648 1.00 97.00 118 GLY A CA 1
ATOM 827 C C . GLY A 1 118 ? 0.095 6.870 8.833 1.00 97.00 118 GLY A C 1
ATOM 828 O O . GLY A 1 118 ? 0.621 6.741 9.939 1.00 97.00 118 GLY A O 1
ATOM 829 N N . MET A 1 119 ? -0.940 7.694 8.635 1.00 97.44 119 MET A N 1
ATOM 830 C CA . MET A 1 119 ? -1.544 8.479 9.714 1.00 97.44 119 MET A CA 1
ATOM 831 C C . MET A 1 119 ? -2.289 7.603 10.729 1.00 97.44 119 MET A C 1
ATOM 833 O O . MET A 1 119 ? -2.196 7.855 11.933 1.00 97.44 119 MET A O 1
ATOM 837 N N . ALA A 1 120 ? -3.013 6.576 10.276 1.00 97.81 120 ALA A N 1
ATOM 838 C CA . ALA A 1 120 ? -3.705 5.644 11.159 1.00 97.81 120 ALA A CA 1
ATOM 839 C C . ALA A 1 120 ? -2.698 4.848 12.007 1.00 97.81 120 ALA A C 1
ATOM 841 O O . ALA A 1 120 ? -2.739 4.910 13.237 1.00 97.81 120 ALA A O 1
ATOM 842 N N . VAL A 1 121 ? -1.726 4.204 11.356 1.00 97.94 121 VAL A N 1
ATOM 843 C CA . VAL A 1 121 ? -0.669 3.418 12.006 1.00 97.94 121 VAL A CA 1
ATOM 844 C C . VAL A 1 121 ? 0.111 4.264 13.016 1.00 97.94 121 VAL A C 1
ATOM 846 O O . VAL A 1 121 ? 0.166 3.903 14.192 1.00 97.94 121 VAL A O 1
ATOM 849 N N . LEU A 1 122 ? 0.658 5.418 12.614 1.00 97.19 122 LEU A N 1
ATOM 850 C CA . LEU A 1 122 ? 1.504 6.223 13.501 1.00 97.19 122 LEU A CA 1
ATOM 851 C C . LEU A 1 122 ? 0.725 6.820 14.687 1.00 97.19 122 LEU A C 1
ATOM 853 O O . LEU A 1 122 ? 1.237 6.853 15.807 1.00 97.19 122 LEU A O 1
ATOM 857 N N . SER A 1 123 ? -0.533 7.234 14.489 1.00 96.88 123 SER A N 1
ATOM 858 C CA . SER A 1 123 ? -1.367 7.709 15.605 1.00 96.88 123 SER A CA 1
ATOM 859 C C . SER A 1 123 ? -1.689 6.598 16.614 1.00 96.88 123 SER A C 1
ATOM 861 O O . SER A 1 123 ? -1.684 6.850 17.822 1.00 96.88 123 SER A O 1
ATOM 863 N N . GLN A 1 124 ? -1.874 5.357 16.148 1.00 97.31 124 GLN A N 1
ATOM 864 C CA . GLN A 1 124 ? -2.073 4.199 17.016 1.00 97.31 124 GLN A CA 1
ATOM 865 C C . GLN A 1 124 ? -0.794 3.815 17.776 1.00 97.31 124 GLN A C 1
ATOM 867 O O . GLN A 1 124 ? -0.873 3.550 18.977 1.00 97.31 124 GLN A O 1
ATOM 872 N N . ARG A 1 125 ? 0.383 3.833 17.128 1.00 96.62 125 ARG A N 1
ATOM 873 C CA . ARG A 1 125 ? 1.681 3.593 17.797 1.00 96.62 125 ARG A CA 1
ATOM 874 C C . ARG A 1 125 ? 1.912 4.563 18.953 1.00 96.62 125 ARG A C 1
ATOM 876 O O . ARG A 1 125 ? 2.288 4.148 20.049 1.00 96.62 125 ARG A O 1
ATOM 883 N N . ILE A 1 126 ? 1.632 5.847 18.726 1.00 96.88 126 ILE A N 1
ATOM 884 C CA . ILE A 1 126 ? 1.750 6.894 19.748 1.00 96.88 126 ILE A CA 1
ATOM 885 C C . ILE A 1 126 ? 0.730 6.685 20.883 1.00 96.88 126 ILE A C 1
ATOM 887 O O . ILE A 1 126 ? 1.075 6.855 22.052 1.00 96.88 126 ILE A O 1
ATOM 891 N N . ASN A 1 127 ? -0.510 6.280 20.581 1.00 96.38 127 ASN A N 1
ATOM 892 C CA . ASN A 1 127 ? -1.513 5.991 21.614 1.00 96.38 127 ASN A CA 1
ATOM 893 C C . ASN A 1 127 ? -1.135 4.793 22.500 1.00 96.38 127 ASN A C 1
ATOM 895 O O . ASN A 1 127 ? -1.300 4.828 23.722 1.00 96.38 127 ASN A O 1
ATOM 899 N N . ASP A 1 128 ? -0.638 3.722 21.887 1.00 95.62 128 ASP A N 1
ATOM 900 C CA . ASP A 1 128 ? -0.295 2.493 22.600 1.00 95.62 128 ASP A CA 1
ATOM 901 C C . ASP A 1 128 ? 1.049 2.588 23.348 1.00 95.62 128 ASP A C 1
ATOM 903 O O . ASP A 1 128 ? 1.382 1.665 24.089 1.00 95.62 128 ASP A O 1
ATOM 907 N N . GLU A 1 129 ? 1.720 3.747 23.299 1.00 94.25 129 GLU A N 1
ATOM 908 C CA . GLU A 1 129 ? 3.021 4.058 23.924 1.00 94.25 129 GLU A CA 1
ATOM 909 C C . GLU A 1 129 ? 4.216 3.334 23.258 1.00 94.25 129 GLU A C 1
ATOM 911 O O . GLU A 1 129 ? 5.261 3.156 23.879 1.00 94.25 129 GLU A O 1
ATOM 916 N N . MET A 1 130 ? 4.077 2.949 21.979 1.00 93.88 130 MET A N 1
ATOM 917 C CA . MET A 1 130 ? 5.155 2.379 21.147 1.00 93.88 130 MET A CA 1
ATOM 918 C C . MET A 1 130 ? 6.120 3.468 20.643 1.00 93.88 130 MET A C 1
ATOM 920 O O . MET A 1 130 ? 7.321 3.237 20.552 1.00 93.88 130 MET A O 1
ATOM 924 N N . ASN A 1 131 ? 5.599 4.673 20.378 1.00 95.19 131 ASN A N 1
ATOM 925 C CA . ASN A 1 131 ? 6.381 5.889 20.126 1.00 95.19 131 ASN A CA 1
ATOM 926 C C . ASN A 1 131 ? 5.969 7.010 21.085 1.00 95.19 131 ASN A C 1
ATOM 928 O O . ASN A 1 131 ? 4.823 7.086 21.533 1.00 95.19 131 ASN A O 1
ATOM 932 N N . SER A 1 132 ? 6.883 7.945 21.323 1.00 95.19 132 SER A N 1
ATOM 933 C CA . SER A 1 132 ? 6.614 9.222 21.975 1.00 95.19 132 SER A CA 1
ATOM 934 C C . SER A 1 132 ? 6.501 10.339 20.925 1.00 95.19 132 SER A C 1
ATOM 936 O O . SER A 1 132 ? 7.300 10.396 19.993 1.00 95.19 132 SER A O 1
ATOM 938 N N . PRO A 1 133 ? 5.587 11.318 21.075 1.00 96.00 133 PRO A N 1
ATOM 939 C CA . PRO A 1 133 ? 5.576 12.514 20.225 1.00 96.00 133 PRO A CA 1
ATOM 940 C C . PRO A 1 133 ? 6.913 13.278 20.236 1.00 96.00 133 PRO A C 1
ATOM 942 O O . PRO A 1 133 ? 7.264 13.924 19.249 1.00 96.00 133 PRO A O 1
ATOM 945 N N . ALA A 1 134 ? 7.676 13.165 21.330 1.00 94.88 134 ALA A N 1
ATOM 946 C CA . ALA A 1 134 ? 8.990 13.786 21.475 1.00 94.88 134 ALA A CA 1
ATOM 947 C C . ALA A 1 134 ? 10.067 13.203 20.538 1.00 94.88 134 ALA A C 1
ATOM 949 O O . ALA A 1 134 ? 11.095 13.854 20.348 1.00 94.88 134 ALA A O 1
ATOM 950 N N . ASP A 1 135 ? 9.827 12.022 19.957 1.00 93.00 135 ASP A N 1
ATOM 951 C CA . ASP A 1 135 ? 10.741 11.351 19.025 1.00 93.00 135 ASP A CA 1
ATOM 952 C C . ASP A 1 135 ? 10.729 12.049 17.649 1.00 93.00 135 ASP A C 1
ATOM 954 O O . ASP A 1 135 ? 11.742 12.089 16.957 1.00 93.00 135 ASP A O 1
ATOM 958 N N . PHE A 1 136 ? 9.601 12.678 17.288 1.00 93.31 136 PHE A N 1
ATOM 959 C CA . PHE A 1 136 ? 9.409 13.392 16.016 1.00 93.31 136 PHE A CA 1
ATOM 960 C C . PHE A 1 136 ? 9.495 14.923 16.157 1.00 93.31 136 PHE A C 1
ATOM 962 O O . PHE A 1 136 ? 9.915 15.617 15.231 1.00 93.31 136 PHE A O 1
ATOM 969 N N . GLU A 1 137 ? 9.100 15.472 17.311 1.00 93.19 137 GLU A N 1
ATOM 970 C CA . GLU A 1 137 ? 9.286 16.883 17.676 1.00 93.19 137 GLU A CA 1
ATOM 971 C C . GLU A 1 137 ? 9.549 16.991 19.183 1.00 93.19 137 GLU A C 1
ATOM 973 O O . GLU A 1 137 ? 8.651 16.815 19.999 1.00 93.19 137 GLU A O 1
ATOM 978 N N . THR A 1 138 ? 10.782 17.341 19.556 1.00 92.38 138 THR A N 1
ATOM 979 C CA . THR A 1 138 ? 11.309 17.334 20.940 1.00 92.38 138 THR A CA 1
ATOM 980 C C . THR A 1 138 ? 10.485 18.080 22.003 1.00 92.38 138 THR A C 1
ATOM 982 O O . THR A 1 138 ? 10.693 17.875 23.202 1.00 92.38 138 THR A O 1
ATOM 985 N N . THR A 1 139 ? 9.596 18.989 21.595 1.00 94.12 139 THR A N 1
ATOM 986 C CA . THR A 1 139 ? 8.709 19.762 22.475 1.00 94.12 139 THR A CA 1
ATOM 987 C C . THR A 1 139 ? 7.264 19.261 22.512 1.00 94.12 139 THR A C 1
ATOM 989 O O . THR A 1 139 ? 6.501 19.724 23.364 1.00 94.12 139 THR A O 1
ATOM 992 N N . ALA A 1 140 ? 6.893 18.314 21.648 1.00 96.12 140 ALA A N 1
ATOM 993 C CA . ALA A 1 140 ? 5.575 17.703 21.615 1.00 96.12 140 ALA A CA 1
ATOM 994 C C . ALA A 1 140 ? 5.379 16.707 22.768 1.00 96.12 140 ALA A C 1
ATOM 996 O O . ALA A 1 140 ? 6.273 15.965 23.174 1.00 96.12 140 ALA A O 1
ATOM 997 N N . THR A 1 141 ? 4.156 16.686 23.287 1.00 96.50 141 THR A N 1
ATOM 998 C CA . THR A 1 141 ? 3.679 15.770 24.331 1.00 96.50 141 THR A CA 1
ATOM 999 C C . THR A 1 141 ? 2.436 14.990 23.903 1.00 96.50 141 THR A C 1
ATOM 1001 O O . THR A 1 141 ? 1.955 14.142 24.655 1.00 96.50 141 THR A O 1
ATOM 1004 N N . LYS A 1 142 ? 1.909 15.278 22.705 1.00 96.56 142 LYS A N 1
ATOM 1005 C CA . LYS A 1 142 ? 0.707 14.683 22.110 1.00 96.56 142 LYS A CA 1
ATOM 1006 C C . LYS A 1 142 ? 0.810 14.642 20.582 1.00 96.56 142 LYS A C 1
ATOM 1008 O O . LYS A 1 142 ? 1.432 15.525 19.999 1.00 96.56 142 LYS A O 1
ATOM 1013 N N . THR A 1 143 ? 0.117 13.708 19.930 1.00 96.75 143 THR A N 1
ATOM 1014 C CA . THR A 1 143 ? 0.032 13.610 18.457 1.00 96.75 143 THR A CA 1
ATOM 1015 C C . THR A 1 143 ? -0.463 14.905 17.805 1.00 96.75 143 THR A C 1
ATOM 1017 O O . THR A 1 143 ? 0.052 15.316 16.770 1.00 96.75 143 THR A O 1
ATOM 1020 N N . VAL A 1 144 ? -1.418 15.602 18.436 1.00 97.00 144 VAL A N 1
ATOM 1021 C CA . VAL A 1 144 ? -1.984 16.862 17.917 1.00 97.00 144 VAL A CA 1
ATOM 1022 C C . VAL A 1 144 ? -0.958 18.006 17.848 1.00 97.00 144 VAL A C 1
ATOM 1024 O O . VAL A 1 144 ? -1.156 18.977 17.118 1.00 97.00 144 VAL A O 1
ATOM 1027 N N . GLU A 1 145 ? 0.145 17.901 18.595 1.00 97.06 145 GLU A N 1
ATOM 1028 C CA . GLU A 1 145 ? 1.221 18.899 18.651 1.00 97.06 145 GLU A CA 1
ATOM 1029 C C . GLU A 1 145 ? 2.286 18.685 17.555 1.00 97.06 145 GLU A C 1
ATOM 1031 O O . GLU A 1 145 ? 3.130 19.558 17.359 1.00 97.06 145 GLU A O 1
ATOM 1036 N N . LEU A 1 146 ? 2.225 17.571 16.810 1.00 96.56 146 LEU A N 1
ATOM 1037 C CA . LEU A 1 146 ? 3.144 17.266 15.711 1.00 96.56 146 LEU A CA 1
ATOM 1038 C C . LEU A 1 146 ? 2.853 18.135 14.464 1.00 96.56 146 LEU A C 1
ATOM 1040 O O . LEU A 1 146 ? 1.691 18.249 14.055 1.00 96.56 146 LEU A O 1
ATOM 1044 N N . PRO A 1 147 ? 3.874 18.754 13.838 1.00 91.12 147 PRO A N 1
ATOM 1045 C CA . PRO A 1 147 ? 3.717 19.521 12.599 1.00 91.12 147 PRO A CA 1
ATOM 1046 C C . PRO A 1 147 ? 3.511 18.607 11.380 1.00 91.12 147 PRO A C 1
ATOM 1048 O O . PRO A 1 147 ? 3.901 17.446 11.408 1.00 91.12 147 PRO A O 1
ATOM 1051 N N . LYS A 1 148 ? 2.931 19.140 10.291 1.00 80.12 148 LYS A N 1
ATOM 1052 C CA . LYS A 1 148 ? 2.689 18.373 9.054 1.00 80.12 148 LYS A CA 1
ATOM 1053 C C . LYS A 1 148 ? 3.963 18.175 8.205 1.00 80.12 148 LYS A C 1
ATOM 1055 O O . LYS A 1 148 ? 4.484 17.068 8.224 1.00 80.12 148 LYS A O 1
ATOM 1060 N N . PRO A 1 149 ? 4.509 19.188 7.495 1.00 71.88 149 PRO A N 1
ATOM 1061 C CA . PRO A 1 149 ? 5.777 19.035 6.782 1.00 71.88 149 PRO A CA 1
ATOM 1062 C C . PRO A 1 149 ? 6.961 19.196 7.750 1.00 71.88 149 PRO A C 1
ATOM 1064 O O . PRO A 1 149 ? 7.502 20.287 7.943 1.00 71.88 149 PRO A O 1
ATOM 1067 N N . SER A 1 150 ? 7.358 18.098 8.387 1.00 85.88 150 SER A N 1
ATOM 1068 C CA . SER A 1 150 ? 8.717 17.910 8.901 1.00 85.88 150 SER A CA 1
ATOM 1069 C C . SER A 1 150 ? 9.157 16.485 8.589 1.00 85.88 150 SER A C 1
ATOM 1071 O O . SER A 1 150 ? 8.365 15.563 8.753 1.00 85.88 150 SER A O 1
ATOM 1073 N N . VAL A 1 151 ? 10.407 16.296 8.158 1.00 86.44 151 VAL A N 1
ATOM 1074 C CA . VAL A 1 151 ? 10.921 14.979 7.731 1.00 86.44 151 VAL A CA 1
ATOM 1075 C C . VAL A 1 151 ? 10.671 13.869 8.774 1.00 86.44 151 VAL A C 1
ATOM 1077 O O . VAL A 1 151 ? 10.162 12.822 8.377 1.00 86.44 151 VAL A O 1
ATOM 1080 N N . PRO A 1 152 ? 10.868 14.077 10.098 1.00 91.94 152 PRO A N 1
ATOM 1081 C CA . PRO A 1 152 ? 10.562 13.046 11.093 1.00 91.94 152 PRO A CA 1
ATOM 1082 C C . PRO A 1 152 ? 9.091 12.616 11.131 1.00 91.94 152 PRO A C 1
ATOM 1084 O O . PRO A 1 152 ? 8.818 11.430 11.279 1.00 91.94 152 PRO A O 1
ATOM 1087 N N . VAL A 1 153 ? 8.131 13.541 10.997 1.00 93.75 153 VAL A N 1
ATOM 1088 C CA . VAL A 1 153 ? 6.692 13.209 11.033 1.00 93.75 153 VAL A CA 1
ATOM 1089 C C . VAL A 1 153 ? 6.231 12.683 9.675 1.00 93.75 153 VAL A C 1
ATOM 1091 O O . VAL A 1 153 ? 5.603 11.632 9.591 1.00 93.75 153 VAL A O 1
ATOM 1094 N N . ALA A 1 154 ? 6.556 13.413 8.614 1.00 93.50 154 ALA A N 1
ATOM 1095 C CA . ALA A 1 154 ? 6.080 13.197 7.258 1.00 93.50 154 ALA A CA 1
ATOM 1096 C C . ALA A 1 154 ? 6.706 11.935 6.631 1.00 93.50 154 ALA A C 1
ATOM 1098 O O . ALA A 1 154 ? 5.980 11.066 6.150 1.00 93.50 154 ALA A O 1
ATOM 1099 N N . GLY A 1 155 ? 8.025 11.759 6.760 1.00 93.31 155 GLY A N 1
ATOM 1100 C CA . GLY A 1 155 ? 8.727 10.539 6.353 1.00 93.31 155 GLY A CA 1
ATOM 1101 C C . GLY A 1 155 ? 8.325 9.307 7.173 1.00 93.31 155 GLY A C 1
ATOM 1102 O O . GLY A 1 155 ? 8.208 8.217 6.616 1.00 93.31 155 GLY A O 1
ATOM 1103 N N . SER A 1 156 ? 8.019 9.461 8.470 1.00 94.81 156 SER A N 1
ATOM 1104 C CA . SER A 1 156 ? 7.475 8.352 9.275 1.00 94.81 156 SER A CA 1
ATOM 1105 C C . SER A 1 156 ? 6.050 7.978 8.870 1.00 94.81 156 SER A C 1
ATOM 1107 O O . SER A 1 156 ? 5.723 6.795 8.869 1.00 94.81 156 SER A O 1
ATOM 1109 N N . ILE A 1 157 ? 5.210 8.948 8.487 1.00 96.50 157 ILE A N 1
ATOM 1110 C CA . ILE A 1 157 ? 3.894 8.667 7.895 1.00 96.50 157 ILE A CA 1
ATOM 1111 C C . ILE A 1 157 ? 4.073 7.851 6.608 1.00 96.50 157 ILE A C 1
ATOM 1113 O O . ILE A 1 157 ? 3.451 6.801 6.497 1.00 96.50 157 ILE A O 1
ATOM 1117 N N . SER A 1 158 ? 4.959 8.239 5.686 1.00 95.19 158 SER A N 1
ATOM 1118 C CA . SER A 1 158 ? 5.191 7.460 4.457 1.00 95.19 158 SER A CA 1
ATOM 1119 C C . SER A 1 158 ? 5.803 6.080 4.710 1.00 95.19 158 SER A C 1
ATOM 1121 O O . SER A 1 158 ? 5.354 5.105 4.113 1.00 95.19 158 SER A O 1
ATOM 1123 N N . ARG A 1 159 ? 6.749 5.938 5.650 1.00 95.56 159 ARG A N 1
ATOM 1124 C CA . ARG A 1 159 ? 7.292 4.618 6.024 1.00 95.56 159 ARG A CA 1
ATOM 1125 C C . ARG A 1 159 ? 6.221 3.699 6.620 1.00 95.56 159 ARG A C 1
ATOM 1127 O O . ARG A 1 159 ? 6.191 2.514 6.308 1.00 95.56 159 ARG A O 1
ATOM 1134 N N . TRP A 1 160 ? 5.306 4.228 7.434 1.00 96.44 160 TRP A N 1
ATOM 1135 C CA . TRP A 1 160 ? 4.185 3.437 7.951 1.00 96.44 160 TRP A CA 1
ATOM 1136 C C . TRP A 1 160 ? 3.090 3.190 6.904 1.00 96.44 160 TRP A C 1
ATOM 1138 O O . TRP A 1 160 ? 2.485 2.119 6.921 1.00 96.44 160 TRP A O 1
ATOM 1148 N N . TRP A 1 161 ? 2.882 4.109 5.956 1.00 96.50 161 TRP A N 1
ATOM 1149 C CA . TRP A 1 161 ? 2.016 3.904 4.789 1.00 96.50 161 TRP A CA 1
ATOM 1150 C C . TRP A 1 161 ? 2.519 2.752 3.918 1.00 96.50 161 TRP A C 1
ATOM 1152 O O . TRP A 1 161 ? 1.720 1.912 3.511 1.00 96.50 161 TRP A O 1
ATOM 1162 N N . VAL A 1 162 ? 3.837 2.671 3.696 1.00 95.12 162 VAL A N 1
ATOM 1163 C CA . VAL A 1 162 ? 4.485 1.591 2.933 1.00 95.12 162 VAL A CA 1
ATOM 1164 C C . VAL A 1 162 ? 4.111 0.217 3.476 1.00 95.12 162 VAL A C 1
ATOM 1166 O O . VAL A 1 162 ? 3.927 -0.705 2.693 1.00 95.12 162 VAL A O 1
ATOM 1169 N N . THR A 1 163 ? 3.903 0.067 4.789 1.00 94.56 163 THR A N 1
ATOM 1170 C CA . THR A 1 163 ? 3.654 -1.264 5.364 1.00 94.56 163 THR A CA 1
ATOM 1171 C C . THR A 1 163 ? 2.420 -1.989 4.810 1.00 94.56 163 THR A C 1
ATOM 1173 O O . THR A 1 163 ? 2.344 -3.204 4.935 1.00 94.56 163 THR A O 1
ATOM 1176 N N . GLN A 1 164 ? 1.482 -1.305 4.141 1.00 93.38 164 GLN A N 1
ATOM 1177 C CA . GLN A 1 164 ? 0.347 -1.968 3.482 1.00 93.38 164 GLN A CA 1
ATOM 1178 C C . GLN A 1 164 ? 0.710 -2.803 2.242 1.00 93.38 164 GLN A C 1
ATOM 1180 O O . GLN A 1 164 ? -0.086 -3.656 1.860 1.00 93.38 164 GLN A O 1
ATOM 1185 N N . THR A 1 165 ? 1.871 -2.568 1.617 1.00 88.50 165 THR A N 1
ATOM 1186 C CA . THR A 1 165 ? 2.315 -3.289 0.407 1.00 88.50 165 THR A CA 1
ATOM 1187 C C . THR A 1 165 ? 3.056 -4.597 0.720 1.00 88.50 165 THR A C 1
ATOM 1189 O O . THR A 1 165 ? 3.377 -5.364 -0.184 1.00 88.50 165 THR A O 1
ATOM 1192 N N . LEU A 1 166 ? 3.323 -4.874 2.001 1.00 88.56 166 LEU A N 1
ATOM 1193 C CA . LEU A 1 166 ? 4.150 -5.994 2.450 1.00 88.56 166 LEU A CA 1
ATOM 1194 C C . LEU A 1 166 ? 3.399 -7.336 2.413 1.00 88.56 166 LEU A C 1
ATOM 1196 O O . LEU A 1 166 ? 2.218 -7.406 2.768 1.00 88.56 166 LEU A O 1
ATOM 1200 N N . SER A 1 167 ? 4.119 -8.422 2.094 1.00 84.56 167 SER A N 1
ATOM 1201 C CA . SER A 1 167 ? 3.622 -9.814 2.117 1.00 84.56 167 SER A CA 1
ATOM 1202 C C . SER A 1 167 ? 2.862 -10.142 3.416 1.00 84.56 167 SER A C 1
ATOM 1204 O O . SER A 1 167 ? 1.757 -10.688 3.393 1.00 84.56 167 SER A O 1
ATOM 1206 N N . SER A 1 168 ? 3.440 -9.738 4.548 1.00 87.81 168 SER A N 1
ATOM 1207 C CA . SER A 1 168 ? 2.943 -9.895 5.921 1.00 87.81 168 SER A CA 1
ATOM 1208 C C . SER A 1 168 ? 1.566 -9.251 6.149 1.00 87.81 168 SER A C 1
ATOM 1210 O O . SER A 1 168 ? 0.645 -9.901 6.656 1.00 87.81 168 SER A O 1
ATOM 1212 N N . VAL A 1 169 ? 1.388 -8.003 5.707 1.00 92.56 169 VAL A N 1
ATOM 1213 C CA . VAL A 1 169 ? 0.123 -7.263 5.825 1.00 92.56 169 VAL A CA 1
ATOM 1214 C C . VAL A 1 169 ? -0.916 -7.746 4.814 1.00 92.56 169 VAL A C 1
ATOM 1216 O O . VAL A 1 169 ? -2.081 -7.897 5.181 1.00 92.56 169 VAL A O 1
ATOM 1219 N N . ALA A 1 170 ? -0.527 -8.074 3.580 1.00 89.38 170 ALA A N 1
ATOM 1220 C CA . ALA A 1 170 ? -1.432 -8.655 2.584 1.00 89.38 170 ALA A CA 1
ATOM 1221 C C . ALA A 1 170 ? -2.004 -10.012 3.047 1.00 89.38 170 ALA A C 1
ATOM 1223 O O . ALA A 1 170 ? -3.193 -10.303 2.886 1.00 89.38 170 ALA A O 1
ATOM 1224 N N . GLU A 1 171 ? -1.188 -10.858 3.681 1.00 89.06 171 GLU A N 1
ATOM 1225 C CA . GLU A 1 171 ? -1.657 -12.053 4.388 1.00 89.06 171 GLU A CA 1
ATOM 1226 C C . GLU A 1 171 ? -2.618 -11.737 5.545 1.00 89.06 171 GLU A C 1
ATOM 1228 O O . GLU A 1 171 ? -3.684 -12.351 5.642 1.00 89.06 171 GLU A O 1
ATOM 1233 N N . ALA A 1 172 ? -2.256 -10.806 6.434 1.00 93.19 172 ALA A N 1
ATOM 1234 C CA . ALA A 1 172 ? -3.069 -10.451 7.597 1.00 93.19 172 ALA A CA 1
ATOM 1235 C C . ALA A 1 172 ? -4.445 -9.903 7.194 1.00 93.19 172 ALA A C 1
ATOM 1237 O O . ALA A 1 172 ? -5.471 -10.368 7.699 1.00 93.19 172 ALA A O 1
ATOM 1238 N N . ASN A 1 173 ? -4.468 -8.997 6.215 1.00 94.25 173 ASN A N 1
ATOM 1239 C CA . ASN A 1 173 ? -5.685 -8.422 5.661 1.00 94.25 173 ASN A CA 1
ATOM 1240 C C . ASN A 1 173 ? -6.559 -9.510 5.024 1.00 94.25 173 ASN A C 1
ATOM 1242 O O . ASN A 1 173 ? -7.738 -9.582 5.348 1.00 94.25 173 ASN A O 1
ATOM 1246 N N . ALA A 1 174 ? -6.007 -10.428 4.219 1.00 92.00 174 ALA A N 1
ATOM 1247 C CA . ALA A 1 174 ? -6.794 -11.524 3.639 1.00 92.00 174 ALA A CA 1
ATOM 1248 C C . ALA A 1 174 ? -7.366 -12.487 4.703 1.00 92.00 174 ALA A C 1
ATOM 1250 O O . ALA A 1 174 ? -8.516 -12.922 4.596 1.00 92.00 174 ALA A O 1
ATOM 1251 N N . ARG A 1 175 ? -6.605 -12.784 5.772 1.00 94.25 175 ARG A N 1
ATOM 1252 C CA . ARG A 1 175 ? -7.110 -13.547 6.932 1.00 94.25 175 ARG A CA 1
ATOM 1253 C C . ARG A 1 175 ? -8.278 -12.829 7.616 1.00 94.25 175 ARG A C 1
ATOM 1255 O O . ARG A 1 175 ? -9.230 -13.490 8.026 1.00 94.25 175 ARG A O 1
ATOM 1262 N N . ALA A 1 176 ? -8.216 -11.502 7.735 1.00 96.69 176 ALA A N 1
ATOM 1263 C CA . ALA A 1 176 ? -9.255 -10.683 8.356 1.00 96.69 176 ALA A CA 1
ATOM 1264 C C . ALA A 1 176 ? -10.487 -10.477 7.451 1.00 96.69 176 ALA A C 1
ATOM 1266 O O . ALA A 1 176 ? -11.603 -10.627 7.936 1.00 96.69 176 ALA A O 1
ATOM 1267 N N . GLN A 1 177 ? -10.310 -10.227 6.150 1.00 94.62 177 GLN A N 1
ATOM 1268 C CA . GLN A 1 177 ? -11.379 -10.130 5.142 1.00 94.62 177 GLN A CA 1
ATOM 1269 C C . GLN A 1 177 ? -12.225 -11.413 5.069 1.00 94.62 177 GLN A C 1
ATOM 1271 O O . GLN A 1 177 ? -13.431 -11.355 4.822 1.00 94.62 177 GLN A O 1
ATOM 1276 N N . GLY A 1 178 ? -11.615 -12.574 5.338 1.00 94.25 178 GLY A N 1
ATOM 1277 C CA . GLY A 1 178 ? -12.305 -13.859 5.470 1.00 94.25 178 GLY A CA 1
ATOM 1278 C C . GLY A 1 178 ? -13.237 -13.980 6.687 1.00 94.25 178 GLY A C 1
ATOM 1279 O O . GLY A 1 178 ? -13.940 -14.986 6.804 1.00 94.25 178 GLY A O 1
ATOM 1280 N N . LEU A 1 179 ? -13.283 -12.993 7.588 1.00 97.06 179 LEU A N 1
ATOM 1281 C CA . LEU A 1 179 ? -14.145 -12.973 8.773 1.00 97.06 179 LEU A CA 1
ATOM 1282 C C . LEU A 1 179 ? -15.400 -12.114 8.565 1.00 97.06 179 LEU A C 1
ATOM 1284 O O . LEU A 1 179 ? -15.390 -11.105 7.865 1.00 97.06 179 LEU A O 1
ATOM 1288 N N . GLU A 1 180 ? -16.478 -12.482 9.255 1.00 97.62 180 GLU A N 1
ATOM 1289 C CA . GLU A 1 180 ? -17.679 -11.646 9.363 1.00 97.62 180 GLU A CA 1
ATOM 1290 C C . GLU A 1 180 ? -17.359 -10.321 10.101 1.00 97.62 180 GLU A C 1
ATOM 1292 O O . GLU A 1 180 ? -16.593 -10.341 11.076 1.00 97.62 180 GLU A O 1
ATOM 1297 N N . PRO A 1 181 ? -17.954 -9.173 9.722 1.00 98.06 181 PRO A N 1
ATOM 1298 C CA . PRO A 1 181 ? -17.750 -7.879 10.380 1.00 98.06 181 PRO A CA 1
ATOM 1299 C C . PRO A 1 181 ? -17.888 -7.888 11.909 1.00 98.06 181 PRO A C 1
ATOM 1301 O O . PRO A 1 181 ? -17.094 -7.240 12.598 1.00 98.06 181 PRO A O 1
ATOM 1304 N N . SER A 1 182 ? -18.833 -8.644 12.482 1.00 97.31 182 SER A N 1
ATOM 1305 C CA . SER A 1 182 ? -18.949 -8.777 13.943 1.00 97.31 182 SER A CA 1
ATOM 1306 C C . SER A 1 182 ? -17.739 -9.479 14.580 1.00 97.31 182 SER A C 1
ATOM 1308 O O . SER A 1 182 ? -17.302 -9.096 15.670 1.00 97.31 182 SER A O 1
ATOM 1310 N N . ALA A 1 183 ? -17.133 -10.451 13.892 1.00 97.81 183 ALA A N 1
ATOM 1311 C CA . ALA A 1 183 ? -15.907 -11.113 14.332 1.00 97.81 183 ALA A CA 1
ATOM 1312 C C . ALA A 1 183 ? -14.684 -10.187 14.208 1.00 97.81 183 ALA A C 1
ATOM 1314 O O . ALA A 1 183 ? -13.851 -10.162 15.115 1.00 97.81 183 ALA A O 1
ATOM 1315 N N . ILE A 1 184 ? -14.614 -9.355 13.163 1.00 98.56 184 ILE A N 1
ATOM 1316 C CA . ILE A 1 184 ? -13.587 -8.306 13.034 1.00 98.56 184 ILE A CA 1
ATOM 1317 C C . ILE A 1 184 ? -13.698 -7.308 14.195 1.00 98.56 184 ILE A C 1
ATOM 1319 O O . ILE A 1 184 ? -12.717 -7.058 14.895 1.00 98.56 184 ILE A O 1
ATOM 1323 N N . ALA A 1 185 ? -14.900 -6.802 14.488 1.00 98.19 185 ALA A N 1
ATOM 1324 C CA . ALA A 1 185 ? -15.112 -5.879 15.605 1.00 98.19 185 ALA A CA 1
ATOM 1325 C C . ALA A 1 185 ? -14.789 -6.502 16.977 1.00 98.19 185 ALA A C 1
ATOM 1327 O O . ALA A 1 185 ? -14.295 -5.807 17.869 1.00 98.19 185 ALA A O 1
ATOM 1328 N N . LYS A 1 186 ? -15.024 -7.810 17.158 1.00 97.38 186 LYS A N 1
ATOM 1329 C CA . LYS A 1 186 ? -14.578 -8.564 18.343 1.00 97.38 186 LYS A CA 1
ATOM 1330 C C . LYS A 1 186 ? -13.051 -8.570 18.447 1.00 97.38 186 LYS A C 1
ATOM 1332 O O . LYS A 1 186 ? -12.526 -8.274 19.521 1.00 97.38 186 LYS A O 1
ATOM 1337 N N . ASN A 1 187 ? -12.348 -8.889 17.362 1.00 98.12 187 ASN A N 1
ATOM 1338 C CA . ASN A 1 187 ? -10.888 -8.969 17.361 1.00 98.12 187 ASN A CA 1
ATOM 1339 C C . ASN A 1 187 ? -10.263 -7.584 17.608 1.00 98.12 187 ASN A C 1
ATOM 1341 O O . ASN A 1 187 ? -9.365 -7.465 18.439 1.00 98.12 187 ASN A O 1
ATOM 1345 N N . ILE A 1 188 ? -10.821 -6.518 17.018 1.00 98.62 188 ILE A N 1
ATOM 1346 C CA . ILE A 1 188 ? -10.479 -5.123 17.346 1.00 98.62 188 ILE A CA 1
ATOM 1347 C C . ILE A 1 188 ? -10.696 -4.852 18.844 1.00 98.62 188 ILE A C 1
ATOM 1349 O O . ILE A 1 188 ? -9.798 -4.349 19.516 1.00 98.62 188 ILE A O 1
ATOM 1353 N N . ALA A 1 189 ? -11.848 -5.226 19.414 1.00 97.75 189 ALA A N 1
ATOM 1354 C CA . ALA A 1 189 ? -12.114 -5.029 20.842 1.00 97.75 189 ALA A CA 1
ATOM 1355 C C . ALA A 1 189 ? -11.111 -5.768 21.750 1.00 97.75 189 ALA A C 1
ATOM 1357 O O . ALA A 1 189 ? -10.798 -5.281 22.836 1.00 97.75 189 ALA A O 1
ATOM 1358 N N . GLN A 1 190 ? -10.593 -6.924 21.325 1.00 96.75 190 GLN A N 1
ATOM 1359 C CA . GLN A 1 190 ? -9.527 -7.643 22.026 1.00 96.75 190 GLN A CA 1
ATOM 1360 C C . GLN A 1 190 ? -8.176 -6.922 21.880 1.00 96.75 190 GLN A C 1
ATOM 1362 O O . GLN A 1 190 ? -7.535 -6.637 22.892 1.00 96.75 190 GLN A O 1
ATOM 1367 N N . ALA A 1 191 ? -7.797 -6.533 20.661 1.00 97.06 191 ALA A N 1
ATOM 1368 C CA . ALA A 1 191 ? -6.539 -5.850 20.365 1.00 97.06 191 ALA A CA 1
ATOM 1369 C C . ALA A 1 191 ? -6.396 -4.490 21.074 1.00 97.06 191 ALA A C 1
ATOM 1371 O O . ALA A 1 191 ? -5.330 -4.191 21.617 1.00 97.06 191 ALA A O 1
ATOM 1372 N N . LEU A 1 192 ? -7.477 -3.702 21.166 1.00 97.12 192 LEU A N 1
ATOM 1373 C CA . LEU A 1 192 ? -7.498 -2.429 21.906 1.00 97.12 192 LEU A CA 1
ATOM 1374 C C . LEU A 1 192 ? -7.283 -2.614 23.417 1.00 97.12 192 LEU A C 1
ATOM 1376 O O . LEU A 1 192 ? -6.682 -1.763 24.066 1.00 97.12 192 LEU A O 1
ATOM 1380 N N . ARG A 1 193 ? -7.754 -3.727 23.999 1.00 94.25 193 ARG A N 1
ATOM 1381 C CA . ARG A 1 193 ? -7.513 -4.055 25.419 1.00 94.25 193 ARG A CA 1
ATOM 1382 C C . ARG A 1 193 ? -6.085 -4.540 25.671 1.00 94.25 193 ARG A C 1
ATOM 1384 O O . ARG A 1 193 ? -5.606 -4.429 26.795 1.00 94.25 193 ARG A O 1
ATOM 1391 N N . ALA A 1 194 ? -5.444 -5.099 24.646 1.00 94.25 194 ALA A N 1
ATOM 1392 C CA . ALA A 1 194 ? -4.109 -5.683 24.698 1.00 94.25 194 ALA A CA 1
ATOM 1393 C C . ALA A 1 194 ? -2.994 -4.748 24.181 1.00 94.25 194 ALA A C 1
ATOM 1395 O O . ALA A 1 194 ? -1.840 -5.162 24.177 1.00 94.25 194 ALA A O 1
ATOM 1396 N N . LYS A 1 195 ? -3.317 -3.516 23.745 1.00 94.69 195 LYS A N 1
ATOM 1397 C CA . LYS A 1 195 ? -2.373 -2.571 23.105 1.00 94.69 195 LYS A CA 1
ATOM 1398 C C . LYS A 1 195 ? -1.576 -3.202 21.947 1.00 94.69 195 LYS A C 1
ATOM 1400 O O . LYS A 1 195 ? -0.361 -3.050 21.826 1.00 94.69 195 LYS A O 1
ATOM 1405 N N . GLN A 1 196 ? -2.271 -3.949 21.089 1.00 94.81 196 GLN A N 1
ATOM 1406 C CA . GLN A 1 196 ? -1.665 -4.635 19.936 1.00 94.81 196 GLN A CA 1
ATOM 1407 C C . GLN A 1 196 ? -1.504 -3.736 18.694 1.00 94.81 196 GLN A C 1
ATOM 1409 O O . GLN A 1 196 ? -1.148 -4.230 17.625 1.00 94.81 196 GLN A O 1
ATOM 1414 N N . GLY A 1 197 ? -1.755 -2.426 18.815 1.00 94.88 197 GLY A N 1
ATOM 1415 C CA . GLY A 1 197 ? -1.607 -1.466 17.726 1.00 94.88 197 GLY A CA 1
ATOM 1416 C C . GLY A 1 197 ? -2.504 -1.767 16.525 1.00 94.88 197 GLY A C 1
ATOM 1417 O O . GLY A 1 197 ? -2.013 -1.960 15.419 1.00 94.88 197 GLY A O 1
ATOM 1418 N N . VAL A 1 198 ? -3.818 -1.859 16.745 1.00 98.00 198 VAL A N 1
ATOM 1419 C CA . VAL A 1 198 ? -4.773 -2.223 15.688 1.00 98.00 198 VAL A CA 1
ATOM 1420 C C . VAL A 1 198 ? -5.174 -1.031 14.815 1.00 98.00 198 VAL A C 1
ATOM 1422 O O . VAL A 1 198 ? -5.474 0.054 15.306 1.00 98.00 198 VAL A O 1
ATOM 1425 N N . THR A 1 199 ? -5.241 -1.276 13.512 1.00 98.38 199 THR A N 1
ATOM 1426 C CA . THR A 1 199 ? -5.795 -0.384 12.480 1.00 98.38 199 THR A CA 1
ATOM 1427 C C . THR A 1 199 ? -6.947 -1.088 11.761 1.00 98.38 199 THR A C 1
ATOM 1429 O O . THR A 1 199 ? -7.018 -2.316 11.789 1.00 98.38 199 THR A O 1
ATOM 1432 N N . LEU A 1 200 ? -7.873 -0.330 11.168 1.00 98.31 200 LEU A N 1
ATOM 1433 C CA . LEU A 1 200 ? -9.057 -0.847 10.467 1.00 98.31 200 LEU A CA 1
ATOM 1434 C C . LEU A 1 200 ? -9.033 -0.392 9.003 1.00 98.31 200 LEU A C 1
ATOM 1436 O O . LEU A 1 200 ? -9.084 0.815 8.745 1.00 98.31 200 LEU A O 1
ATOM 1440 N N . GLY A 1 201 ? -9.004 -1.348 8.073 1.00 96.62 201 GLY A N 1
ATOM 1441 C CA . GLY A 1 201 ? -9.251 -1.120 6.653 1.00 96.62 201 GLY A CA 1
ATOM 1442 C C . GLY A 1 201 ? -10.744 -1.171 6.323 1.00 96.62 201 GLY A C 1
ATOM 1443 O O . GLY A 1 201 ? -11.480 -2.028 6.818 1.00 96.62 201 GLY A O 1
ATOM 1444 N N . MET A 1 202 ? -11.206 -0.252 5.476 1.00 94.88 202 MET A N 1
ATOM 1445 C CA . MET A 1 202 ? -12.577 -0.208 4.951 1.00 94.88 202 MET A CA 1
ATOM 1446 C C . MET A 1 202 ? -12.531 -0.061 3.430 1.00 94.88 202 MET A C 1
ATOM 1448 O O . MET A 1 202 ? -11.786 0.783 2.930 1.00 94.88 202 MET A O 1
ATOM 1452 N N . TYR A 1 203 ? -13.347 -0.832 2.707 1.00 92.00 203 TYR A N 1
ATOM 1453 C CA . TYR A 1 203 ? -13.326 -0.876 1.243 1.00 92.00 203 TYR A CA 1
ATOM 1454 C C . TYR A 1 203 ? -14.716 -0.681 0.633 1.00 92.00 203 TYR A C 1
ATOM 1456 O O . TYR A 1 203 ? -15.669 -1.365 1.014 1.00 92.00 203 TYR A O 1
ATOM 1464 N N . ALA A 1 204 ? -14.837 0.236 -0.331 1.00 87.31 204 ALA A N 1
ATOM 1465 C CA . ALA A 1 204 ? -16.073 0.475 -1.078 1.00 87.31 204 ALA A CA 1
ATOM 1466 C C . ALA A 1 204 ? -15.790 1.098 -2.457 1.00 87.31 204 ALA A C 1
ATOM 1468 O O . ALA A 1 204 ? -14.962 1.997 -2.569 1.00 87.31 204 ALA A O 1
ATOM 1469 N N . ASN A 1 205 ? -16.521 0.664 -3.490 1.00 80.56 205 ASN A N 1
ATOM 1470 C CA . ASN A 1 205 ? -16.478 1.204 -4.862 1.00 80.56 205 ASN A CA 1
ATOM 1471 C C . ASN A 1 205 ? -15.046 1.366 -5.436 1.00 80.56 205 ASN A C 1
ATOM 1473 O O . ASN A 1 205 ? -14.702 2.426 -5.951 1.00 80.56 205 ASN A O 1
ATOM 1477 N N . GLY A 1 206 ? -14.192 0.347 -5.291 1.00 78.56 206 GLY A N 1
ATOM 1478 C CA . GLY A 1 206 ? -12.794 0.379 -5.748 1.00 78.56 206 GLY A CA 1
ATOM 1479 C C . GLY A 1 206 ? -11.827 1.225 -4.909 1.00 78.56 206 GLY A C 1
ATOM 1480 O O . GLY A 1 206 ? -10.689 1.420 -5.318 1.00 78.56 206 GLY A O 1
ATOM 1481 N N . MET A 1 207 ? -12.244 1.730 -3.743 1.00 82.12 207 MET A N 1
ATOM 1482 C CA . MET A 1 207 ? -11.434 2.607 -2.886 1.00 82.12 207 MET A CA 1
ATOM 1483 C C . MET A 1 207 ? -11.143 1.960 -1.529 1.00 82.12 207 MET A C 1
ATOM 1485 O O . MET A 1 207 ? -12.000 1.267 -0.972 1.00 82.12 207 MET A O 1
ATOM 1489 N N . GLY A 1 208 ? -9.959 2.235 -0.973 1.00 90.44 208 GLY A N 1
ATOM 1490 C CA . GLY A 1 208 ? -9.558 1.842 0.379 1.00 90.44 208 GLY A CA 1
ATOM 1491 C C . GLY A 1 208 ? -9.398 3.040 1.317 1.00 90.44 208 GLY A C 1
ATOM 1492 O O . GLY A 1 208 ? -8.887 4.088 0.930 1.00 90.44 208 GLY A O 1
ATOM 1493 N N . HIS A 1 209 ? -9.797 2.875 2.579 1.00 93.50 209 HIS A N 1
ATOM 1494 C CA . HIS A 1 209 ? -9.542 3.834 3.660 1.00 93.50 209 HIS A CA 1
ATOM 1495 C C . HIS A 1 209 ? -8.958 3.120 4.882 1.00 93.50 209 HIS A C 1
ATOM 1497 O O . HIS A 1 209 ? -9.329 1.982 5.171 1.00 93.50 209 HIS A O 1
ATOM 1503 N N . ALA A 1 210 ? -8.067 3.799 5.603 1.00 95.62 210 ALA A N 1
ATOM 1504 C CA . ALA A 1 210 ? -7.455 3.327 6.840 1.00 95.62 210 ALA A CA 1
ATOM 1505 C C . ALA A 1 210 ? -7.727 4.307 7.980 1.00 95.62 210 ALA A C 1
ATOM 1507 O O . ALA A 1 210 ? -7.432 5.502 7.897 1.00 95.62 210 ALA A O 1
ATOM 1508 N N . VAL A 1 211 ? -8.262 3.775 9.076 1.00 96.88 211 VAL A N 1
ATOM 1509 C CA . VAL A 1 211 ? -8.672 4.531 10.263 1.00 96.88 211 VAL A CA 1
ATOM 1510 C C . VAL A 1 211 ? -8.223 3.818 11.536 1.00 96.88 211 VAL A C 1
ATOM 1512 O O . VAL A 1 211 ? -7.927 2.623 11.535 1.00 96.88 211 VAL A O 1
ATOM 1515 N N . THR A 1 212 ? -8.166 4.552 12.647 1.00 98.00 212 THR A N 1
ATOM 1516 C CA . THR A 1 212 ? -7.714 4.010 13.938 1.00 98.00 212 THR A CA 1
ATOM 1517 C C . THR A 1 212 ? -8.900 3.746 14.866 1.00 98.00 212 THR A C 1
ATOM 1519 O O . THR A 1 212 ? -9.576 4.701 15.268 1.00 98.00 212 THR A O 1
ATOM 1522 N N . PRO A 1 213 ? -9.185 2.485 15.239 1.00 98.06 213 PRO A N 1
ATOM 1523 C CA . PRO A 1 213 ? -10.212 2.174 16.223 1.00 98.06 213 PRO A CA 1
ATOM 1524 C C . PRO A 1 213 ? -9.880 2.752 17.601 1.00 98.06 213 PRO A C 1
ATOM 1526 O O . PRO A 1 213 ? -8.844 2.473 18.190 1.00 98.06 213 PRO A O 1
ATOM 1529 N N . ILE A 1 214 ? -10.799 3.545 18.144 1.00 96.88 214 ILE A N 1
ATOM 1530 C CA . ILE A 1 214 ? -10.698 4.110 19.492 1.00 96.88 214 ILE A CA 1
ATOM 1531 C C . ILE A 1 214 ? -11.399 3.202 20.493 1.00 96.88 214 ILE A C 1
ATOM 1533 O O . ILE A 1 214 ? -10.876 2.901 21.562 1.00 96.88 214 ILE A O 1
ATOM 1537 N N . ALA A 1 215 ? -12.629 2.810 20.177 1.00 97.69 215 ALA A N 1
ATOM 1538 C CA . ALA A 1 215 ? -13.470 2.064 21.093 1.00 97.69 215 ALA A CA 1
ATOM 1539 C C . ALA A 1 215 ? -14.472 1.202 20.330 1.00 97.69 215 ALA A C 1
ATOM 1541 O O . ALA A 1 215 ? -15.010 1.618 19.307 1.00 97.69 215 ALA A O 1
ATOM 1542 N N . VAL A 1 216 ? -14.767 0.023 20.870 1.00 97.88 216 VAL A N 1
ATOM 1543 C CA . VAL A 1 216 ? -15.848 -0.843 20.386 1.00 97.88 216 VAL A CA 1
ATOM 1544 C C . VAL A 1 216 ? -16.938 -0.853 21.441 1.00 97.88 216 VAL A C 1
ATOM 1546 O O . VAL A 1 216 ? -16.657 -1.025 22.633 1.00 97.88 216 VAL A O 1
ATOM 1549 N N . THR A 1 217 ? -18.180 -0.638 21.022 1.00 96.19 217 THR A N 1
ATOM 1550 C CA . THR A 1 217 ? -19.339 -0.542 21.915 1.00 96.19 217 THR A CA 1
ATOM 1551 C C . THR A 1 217 ? -20.522 -1.318 21.351 1.00 96.19 217 THR A C 1
ATOM 1553 O O . THR A 1 217 ? -20.579 -1.586 20.153 1.00 96.19 217 THR A O 1
ATOM 1556 N N . TRP A 1 218 ? -21.460 -1.697 22.215 1.00 94.69 218 TRP A N 1
ATOM 1557 C CA . TRP A 1 218 ? -22.603 -2.522 21.839 1.00 94.69 218 TRP A CA 1
ATOM 1558 C C . TRP A 1 218 ? -23.907 -1.986 22.425 1.00 94.69 218 TRP A C 1
ATOM 1560 O O . TRP A 1 218 ? -23.985 -1.611 23.606 1.00 94.69 218 TRP A O 1
ATOM 1570 N N . ALA A 1 219 ? -24.945 -1.979 21.593 1.00 84.94 219 ALA A N 1
ATOM 1571 C CA . ALA A 1 219 ? -26.301 -1.607 21.962 1.00 84.94 219 ALA A CA 1
ATOM 1572 C C . ALA A 1 219 ? -27.189 -2.852 22.124 1.00 84.94 219 ALA A C 1
ATOM 1574 O O . ALA A 1 219 ? -27.102 -3.801 21.346 1.00 84.94 219 ALA A O 1
ATOM 1575 N N . ASP A 1 220 ? -28.093 -2.819 23.114 1.00 72.12 220 ASP A N 1
ATOM 1576 C CA . ASP A 1 220 ? -29.059 -3.892 23.395 1.00 72.12 220 ASP A CA 1
ATOM 1577 C C . ASP A 1 220 ? -30.014 -4.103 22.196 1.00 72.12 220 ASP A C 1
ATOM 1579 O O . ASP A 1 220 ? -31.099 -3.518 22.139 1.00 72.12 220 ASP A O 1
ATOM 1583 N N . GLY A 1 221 ? -29.606 -4.926 21.225 1.00 72.25 221 GLY A N 1
ATOM 1584 C CA . GLY A 1 221 ? -30.354 -5.131 19.980 1.00 72.25 221 GLY A CA 1
ATOM 1585 C C . GLY A 1 221 ? -29.592 -5.707 18.781 1.00 72.25 221 GLY A C 1
ATOM 1586 O O . GLY A 1 221 ? -30.222 -5.842 17.737 1.00 72.25 221 GLY A O 1
ATOM 1587 N N . GLY A 1 222 ? -28.304 -6.054 18.902 1.00 83.44 222 GLY A N 1
ATOM 1588 C CA . GLY A 1 222 ? -27.526 -6.640 17.795 1.00 83.44 222 GLY A CA 1
ATOM 1589 C C . GLY A 1 222 ? -26.754 -5.617 16.950 1.00 83.44 222 GLY A C 1
ATOM 1590 O O . GLY A 1 222 ? -26.575 -5.815 15.750 1.00 83.44 222 GLY A O 1
ATOM 1591 N N . LYS A 1 223 ? -26.390 -4.472 17.545 1.00 91.62 223 LYS A N 1
ATOM 1592 C CA . LYS A 1 223 ? -25.672 -3.387 16.866 1.00 91.62 223 LYS A CA 1
ATOM 1593 C C . LYS A 1 223 ? -24.374 -3.069 17.587 1.00 91.62 223 LYS A C 1
ATOM 1595 O O . LYS A 1 223 ? -24.392 -2.717 18.770 1.00 91.62 223 LYS A O 1
ATOM 1600 N N . ILE A 1 224 ? -23.280 -3.157 16.840 1.00 96.19 224 ILE A N 1
ATOM 1601 C CA . ILE A 1 224 ? -21.931 -2.816 17.285 1.00 96.19 224 ILE A CA 1
ATOM 1602 C C . ILE A 1 224 ? -21.581 -1.446 16.695 1.00 96.19 224 ILE A C 1
ATOM 1604 O O . ILE A 1 224 ? -21.798 -1.207 15.507 1.00 96.19 224 ILE A O 1
ATOM 1608 N N . GLU A 1 225 ? -21.034 -0.551 17.512 1.00 95.81 225 GLU A N 1
ATOM 1609 C CA . GLU A 1 225 ? -20.483 0.736 17.076 1.00 95.81 225 GLU A CA 1
ATOM 1610 C C . GLU A 1 225 ? -18.964 0.700 17.285 1.00 95.81 225 GLU A C 1
ATOM 1612 O O . GLU A 1 225 ? -18.498 0.581 18.425 1.00 95.81 225 GLU A O 1
ATOM 1617 N N . VAL A 1 226 ? -18.193 0.818 16.203 1.00 97.56 226 VAL A N 1
ATOM 1618 C CA . VAL A 1 226 ? -16.746 1.054 16.250 1.00 97.56 226 VAL A CA 1
ATOM 1619 C C . VAL A 1 226 ? -16.527 2.560 16.124 1.00 97.56 226 VAL A C 1
ATOM 1621 O O . VAL A 1 226 ? -16.826 3.167 15.097 1.00 97.56 226 VAL A O 1
ATOM 1624 N N . LEU A 1 227 ? -16.045 3.173 17.200 1.00 96.81 227 LEU A N 1
ATOM 1625 C CA . LEU A 1 227 ? -15.698 4.589 17.287 1.00 96.81 227 LEU A CA 1
ATOM 1626 C C . LEU A 1 227 ? -14.266 4.777 16.788 1.00 96.81 227 LEU A C 1
ATOM 1628 O O . LEU A 1 227 ? -13.376 4.026 17.188 1.00 96.81 227 LEU A O 1
ATOM 1632 N N . LEU A 1 228 ? -14.045 5.776 15.938 1.00 96.75 228 LEU A N 1
ATOM 1633 C CA . LEU A 1 228 ? -12.840 5.894 15.117 1.00 96.75 228 LEU A CA 1
ATOM 1634 C C . LEU A 1 228 ? -12.168 7.262 15.274 1.00 96.75 228 LEU A C 1
ATOM 1636 O O . LEU A 1 228 ? -12.847 8.289 15.379 1.00 96.75 228 LEU A O 1
ATOM 1640 N N . TYR A 1 229 ? -10.836 7.277 15.214 1.00 96.19 229 TYR A N 1
ATOM 1641 C CA . TYR A 1 229 ? -10.088 8.422 14.712 1.00 96.19 229 TYR A CA 1
ATOM 1642 C C . TYR A 1 229 ? -9.969 8.242 13.201 1.00 96.19 229 TYR A C 1
ATOM 1644 O O . TYR A 1 229 ? -9.319 7.308 12.726 1.00 96.19 229 TYR A O 1
ATOM 1652 N N . ASP A 1 230 ? -10.629 9.134 12.469 1.00 95.00 230 ASP A N 1
ATOM 1653 C CA . ASP A 1 230 ? -10.431 9.282 11.035 1.00 95.00 230 ASP A CA 1
ATOM 1654 C C . ASP A 1 230 ? -9.478 10.462 10.792 1.00 95.00 230 ASP A C 1
ATOM 1656 O O . ASP A 1 230 ? -9.712 11.584 11.255 1.00 95.00 230 ASP A O 1
ATOM 1660 N N . ASN A 1 231 ? -8.391 10.193 10.075 1.00 93.50 231 ASN A N 1
ATOM 1661 C CA . ASN A 1 231 ? -7.371 11.165 9.697 1.00 93.50 231 ASN A CA 1
ATOM 1662 C C . ASN A 1 231 ? -7.863 12.182 8.642 1.00 93.50 231 ASN A C 1
ATOM 1664 O O . ASN A 1 231 ? -7.303 13.276 8.558 1.00 93.50 231 ASN A O 1
ATOM 1668 N N . ASN A 1 232 ? -8.968 11.918 7.937 1.00 91.94 232 ASN A N 1
ATOM 1669 C CA . ASN A 1 232 ? -9.705 12.920 7.162 1.00 91.94 232 ASN A CA 1
ATOM 1670 C C . ASN A 1 232 ? -10.525 13.893 8.039 1.00 91.94 232 ASN A C 1
ATOM 167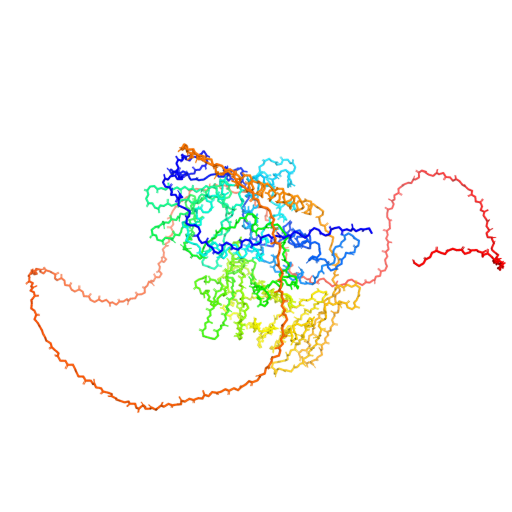2 O O . ASN A 1 232 ? -10.979 14.917 7.532 1.00 91.94 232 ASN A O 1
ATOM 1676 N N . TYR A 1 233 ? -10.698 13.633 9.347 1.00 92.38 233 TYR A N 1
ATOM 1677 C CA . TYR A 1 233 ? -11.524 14.459 10.247 1.00 92.38 233 TYR A CA 1
ATOM 1678 C C . TYR A 1 233 ? -10.859 14.799 11.607 1.00 92.38 233 TYR A C 1
ATOM 1680 O O . TYR A 1 233 ? -11.374 14.420 12.666 1.00 92.38 233 TYR A O 1
ATOM 1688 N N . PRO A 1 234 ? -9.755 15.579 11.625 1.00 92.69 234 PRO A N 1
ATOM 1689 C CA . PRO A 1 234 ? -9.035 15.979 12.839 1.00 92.69 234 PRO A CA 1
ATOM 1690 C C . PRO A 1 234 ? -9.911 16.526 13.967 1.00 92.69 234 PRO A C 1
ATOM 1692 O O . PRO A 1 234 ? -10.839 17.312 13.758 1.00 92.69 234 PRO A O 1
ATOM 1695 N N . GLY A 1 235 ? -9.590 16.136 15.203 1.00 93.19 235 GLY A N 1
ATOM 1696 C CA . GLY A 1 235 ? -10.323 16.574 16.391 1.00 93.19 235 GLY A CA 1
ATOM 1697 C C . GLY A 1 235 ? -11.717 15.959 16.566 1.00 93.19 235 GLY A C 1
ATOM 1698 O O . GLY A 1 235 ? -12.388 16.288 17.547 1.00 93.19 235 GLY A O 1
ATOM 1699 N N . LYS A 1 236 ? -12.170 15.073 15.668 1.00 92.38 236 LYS A N 1
ATOM 1700 C CA . LYS A 1 236 ? -13.509 14.466 15.703 1.00 92.38 236 LYS A CA 1
ATOM 1701 C C . LYS A 1 236 ? -13.439 12.949 15.827 1.00 92.38 236 LYS A C 1
ATOM 1703 O O . LYS A 1 236 ? -12.545 12.314 15.283 1.00 92.38 236 LYS A O 1
ATOM 1708 N N . VAL A 1 237 ? -14.419 12.379 16.525 1.00 93.31 237 VAL A N 1
ATOM 1709 C CA . VAL A 1 237 ? -14.676 10.933 16.535 1.00 93.31 237 VAL A CA 1
ATOM 1710 C C . VAL A 1 237 ? -15.731 10.639 15.474 1.00 93.31 237 VAL A C 1
ATOM 1712 O O . VAL A 1 237 ? -16.787 11.273 15.485 1.00 93.31 237 VAL A O 1
ATOM 1715 N N . THR A 1 238 ? -15.458 9.685 14.589 1.00 93.06 238 THR A N 1
ATOM 1716 C CA . THR A 1 238 ? -16.436 9.151 13.626 1.00 93.06 238 THR A CA 1
ATOM 1717 C C . THR A 1 238 ? -16.882 7.748 14.056 1.00 93.06 238 THR A C 1
ATOM 1719 O O . THR A 1 238 ? -16.451 7.246 15.100 1.00 93.06 238 THR A O 1
ATOM 1722 N N . THR A 1 239 ? -17.831 7.123 13.351 1.00 93.81 239 THR A N 1
ATOM 1723 C CA . THR A 1 239 ? -18.412 5.839 13.787 1.00 93.81 239 THR A CA 1
ATOM 1724 C C . THR A 1 239 ? -18.775 4.948 12.608 1.00 93.81 239 THR A C 1
ATOM 1726 O O . THR A 1 239 ? -19.594 5.330 11.775 1.00 93.81 239 THR A O 1
ATOM 1729 N N . LEU A 1 240 ? -18.216 3.738 12.585 1.00 95.94 240 LEU A N 1
ATOM 1730 C CA . LEU A 1 240 ? -18.691 2.631 11.759 1.00 95.94 240 LEU A CA 1
ATOM 1731 C C . LEU A 1 240 ? -19.685 1.797 12.579 1.00 95.94 240 LEU A C 1
ATOM 1733 O O . LEU A 1 240 ? -19.441 1.486 13.745 1.00 95.94 240 LEU A O 1
ATOM 1737 N N . THR A 1 241 ? -20.825 1.454 11.984 1.00 95.75 241 THR A N 1
ATOM 1738 C CA . THR A 1 241 ? -21.873 0.632 12.612 1.00 95.75 241 THR A CA 1
ATOM 1739 C C . THR A 1 241 ? -21.955 -0.722 11.921 1.00 95.75 241 THR A C 1
ATOM 1741 O O . THR A 1 241 ? -22.009 -0.763 10.697 1.00 95.75 241 THR A O 1
ATOM 1744 N N . ILE A 1 242 ? -22.029 -1.812 12.687 1.00 97.44 242 ILE A N 1
ATOM 1745 C CA . ILE A 1 242 ? -22.264 -3.179 12.191 1.00 97.44 242 ILE A CA 1
ATOM 1746 C C . ILE A 1 242 ? -23.611 -3.683 12.716 1.00 97.44 242 ILE A C 1
ATOM 1748 O O . ILE A 1 242 ? -23.973 -3.428 13.870 1.00 97.44 242 ILE A O 1
ATOM 1752 N N . ASP A 1 243 ? -24.352 -4.397 11.869 1.00 95.94 243 ASP A N 1
ATOM 1753 C CA . ASP A 1 243 ? -25.581 -5.106 12.234 1.00 95.94 243 ASP A CA 1
ATOM 1754 C C . ASP A 1 243 ? -25.343 -6.625 12.228 1.00 95.94 243 ASP A C 1
ATOM 1756 O O . ASP A 1 243 ? -25.177 -7.234 11.171 1.00 95.94 243 ASP A O 1
ATOM 1760 N N . GLU A 1 244 ? -25.330 -7.239 13.414 1.00 93.56 244 GLU A N 1
ATOM 1761 C CA . GLU A 1 244 ? -25.031 -8.670 13.617 1.00 93.56 244 GLU A CA 1
ATOM 1762 C C . GLU A 1 244 ? -26.090 -9.608 13.005 1.00 93.56 244 GLU A C 1
ATOM 1764 O O . GLU A 1 244 ? -25.887 -10.817 12.929 1.00 93.56 244 GLU A O 1
ATOM 1769 N N . ALA A 1 245 ? -27.257 -9.090 12.603 1.00 93.88 245 ALA A N 1
ATOM 1770 C CA . ALA A 1 245 ? -28.305 -9.902 11.984 1.00 93.88 245 ALA A CA 1
ATOM 1771 C C . ALA A 1 245 ? -28.151 -10.031 10.458 1.00 93.88 245 ALA A C 1
ATOM 1773 O O . ALA A 1 245 ? -28.792 -10.900 9.859 1.00 93.88 245 ALA A O 1
ATOM 1774 N N . THR A 1 246 ? -27.346 -9.166 9.834 1.00 96.06 246 THR A N 1
ATOM 1775 C CA . THR A 1 246 ? -27.083 -9.158 8.385 1.00 96.06 246 THR A CA 1
ATOM 1776 C C . THR A 1 246 ? -25.601 -9.190 8.025 1.00 96.06 246 THR A C 1
ATOM 1778 O O . THR A 1 246 ? -25.304 -9.320 6.843 1.00 96.06 246 THR A O 1
ATOM 1781 N N . GLU A 1 247 ? -24.698 -9.070 9.006 1.00 96.88 247 GLU A N 1
ATOM 1782 C CA . GLU A 1 247 ? -23.240 -8.970 8.820 1.00 96.88 247 GLU A CA 1
ATOM 1783 C C . GLU A 1 247 ? -22.852 -7.907 7.779 1.00 96.88 247 GLU A C 1
ATOM 1785 O O . GLU A 1 247 ? -21.969 -8.057 6.935 1.00 96.88 247 GLU A O 1
ATOM 1790 N N . THR A 1 248 ? -23.563 -6.781 7.868 1.00 96.94 248 THR A N 1
ATOM 1791 C CA . THR A 1 248 ? -23.356 -5.578 7.062 1.00 96.94 248 THR A CA 1
ATOM 1792 C C . THR A 1 248 ? -22.815 -4.457 7.933 1.00 96.94 248 THR A C 1
ATOM 1794 O O . THR A 1 248 ? -23.384 -4.181 8.998 1.00 96.94 248 THR A O 1
ATOM 1797 N N . TRP A 1 249 ? -21.796 -3.752 7.450 1.00 96.81 249 TRP A N 1
ATOM 1798 C CA . TRP A 1 249 ? -21.294 -2.525 8.061 1.00 96.81 249 TRP A CA 1
ATOM 1799 C C . TRP A 1 249 ? -21.752 -1.276 7.298 1.00 96.81 249 TRP A C 1
ATOM 1801 O O . TRP A 1 249 ? -22.197 -1.330 6.149 1.00 96.81 249 TRP A O 1
ATOM 1811 N N . THR A 1 250 ? -21.692 -0.123 7.959 1.00 95.19 250 THR A N 1
ATOM 1812 C CA . THR A 1 250 ? -22.039 1.183 7.390 1.00 95.19 250 THR A CA 1
ATOM 1813 C C . THR A 1 250 ? -21.192 2.278 8.032 1.00 95.19 250 THR A C 1
ATOM 1815 O O . THR A 1 250 ? -21.095 2.345 9.259 1.00 95.19 250 THR A O 1
ATOM 1818 N N . TYR A 1 251 ? -20.623 3.152 7.205 1.00 92.75 251 TYR A N 1
ATOM 1819 C CA . TYR A 1 251 ? -19.836 4.312 7.604 1.00 92.75 251 TYR A CA 1
ATOM 1820 C C . TYR A 1 251 ? -20.360 5.573 6.902 1.00 92.75 251 TYR A C 1
ATOM 1822 O O . TYR A 1 251 ? -20.472 5.610 5.679 1.00 92.75 251 TYR A O 1
ATOM 1830 N N . ASP A 1 252 ? -20.714 6.601 7.675 1.00 82.44 252 ASP A N 1
ATOM 1831 C CA . ASP A 1 252 ? -21.193 7.887 7.154 1.00 82.44 252 ASP A CA 1
ATOM 1832 C C . ASP A 1 252 ? -20.043 8.900 7.172 1.00 82.44 252 ASP A C 1
ATOM 1834 O O . ASP A 1 252 ? -19.713 9.473 8.214 1.00 82.44 252 ASP A O 1
ATOM 1838 N N . VAL A 1 253 ? -19.450 9.121 5.997 1.00 67.75 253 VAL A N 1
ATOM 1839 C CA . VAL A 1 253 ? -18.339 10.061 5.774 1.00 67.75 253 VAL A CA 1
ATOM 1840 C C . VAL A 1 253 ? -18.774 11.507 6.086 1.00 67.75 253 VAL A C 1
ATOM 1842 O O . VAL A 1 253 ? -17.971 12.345 6.487 1.00 67.75 253 VAL A O 1
ATOM 1845 N N . GLY A 1 254 ? -20.073 11.811 5.973 1.00 54.84 254 GLY A N 1
ATOM 1846 C CA . GLY A 1 254 ? -20.648 13.121 6.283 1.00 54.84 254 GLY A CA 1
ATOM 1847 C C . GLY A 1 254 ? -20.932 13.357 7.767 1.00 54.84 254 GLY A C 1
ATOM 1848 O O . GLY A 1 254 ? -21.001 14.511 8.190 1.00 54.84 254 GLY A O 1
ATOM 1849 N N . ALA A 1 255 ? -21.051 12.310 8.591 1.00 56.91 255 ALA A N 1
ATOM 1850 C CA . ALA A 1 255 ? -21.426 12.437 10.006 1.00 56.91 255 ALA A CA 1
ATOM 1851 C C . ALA A 1 255 ? -20.443 13.288 10.838 1.00 56.91 255 ALA A C 1
ATOM 1853 O O . ALA A 1 255 ? -20.828 13.871 11.856 1.00 56.91 255 ALA A O 1
ATOM 1854 N N . ALA A 1 256 ? -19.191 13.422 10.387 1.00 53.62 256 ALA A N 1
ATOM 1855 C CA . ALA A 1 256 ? -18.196 14.325 10.964 1.00 53.62 256 ALA A CA 1
ATOM 1856 C C . ALA A 1 256 ? -18.523 15.825 10.762 1.00 53.62 256 ALA A C 1
ATOM 1858 O O . ALA A 1 256 ? -18.054 16.681 11.525 1.00 53.62 256 ALA A O 1
ATOM 1859 N N . ASN A 1 257 ? -19.312 16.177 9.743 1.00 51.41 257 ASN A N 1
ATOM 1860 C CA . ASN A 1 257 ? -19.587 17.548 9.317 1.00 51.41 257 ASN A CA 1
ATOM 1861 C C . ASN A 1 257 ? -21.082 17.874 9.463 1.00 51.41 257 ASN A C 1
ATOM 1863 O O . ASN A 1 257 ? -21.908 17.591 8.600 1.00 51.41 257 ASN A O 1
ATOM 1867 N N . ALA A 1 258 ? -21.438 18.513 10.582 1.00 47.00 258 ALA A N 1
ATOM 1868 C CA . ALA A 1 258 ? -22.824 18.787 10.966 1.00 47.00 258 ALA A CA 1
ATOM 1869 C C . ALA A 1 258 ? -23.576 19.715 9.981 1.00 47.00 258 ALA A C 1
ATOM 1871 O O . ALA A 1 258 ? -23.645 20.930 10.179 1.00 47.00 258 ALA A O 1
ATOM 1872 N N . GLY A 1 259 ? -24.198 19.117 8.962 1.00 45.19 259 GLY A N 1
ATOM 1873 C CA . GLY A 1 259 ? -24.987 19.797 7.929 1.00 45.19 259 GLY A CA 1
ATOM 1874 C C . GLY A 1 259 ? -24.643 19.396 6.492 1.00 45.19 259 GLY A C 1
ATOM 1875 O O . GLY A 1 259 ? -25.347 19.828 5.580 1.00 45.19 259 GLY A O 1
ATOM 1876 N N . GLU A 1 260 ? -23.608 18.583 6.285 1.00 50.06 260 GLU A N 1
ATOM 1877 C CA . GLU A 1 260 ? -23.183 18.100 4.969 1.00 50.06 260 GLU A CA 1
ATOM 1878 C C . GLU A 1 260 ? -23.707 16.679 4.718 1.00 50.06 260 GLU A C 1
ATOM 1880 O O . GLU A 1 260 ? -23.796 15.862 5.632 1.00 50.06 260 GLU A O 1
ATOM 1885 N N . ALA A 1 261 ? -24.094 16.391 3.474 1.00 50.59 261 ALA A N 1
ATOM 1886 C CA . ALA A 1 261 ? -24.474 15.049 3.045 1.00 50.59 261 ALA A CA 1
ATOM 1887 C C . ALA A 1 261 ? -23.247 14.386 2.411 1.00 50.59 261 ALA A C 1
ATOM 1889 O O . ALA A 1 261 ? -22.949 14.635 1.244 1.00 50.59 261 ALA A O 1
ATOM 1890 N N . GLY A 1 262 ? -22.513 13.605 3.203 1.00 58.19 262 GLY A N 1
ATOM 1891 C CA . GLY A 1 262 ? -21.373 12.832 2.713 1.00 58.19 262 GLY A CA 1
ATOM 1892 C C . GLY A 1 262 ? -21.799 11.557 1.986 1.00 58.19 262 GLY A C 1
ATOM 1893 O O . GLY A 1 262 ? -22.975 11.180 1.977 1.00 58.19 262 GLY A O 1
ATOM 1894 N N . ALA A 1 263 ? -20.822 10.874 1.393 1.00 70.19 263 ALA A N 1
ATOM 1895 C CA . ALA A 1 263 ? -21.015 9.508 0.929 1.00 70.19 263 ALA A CA 1
ATOM 1896 C C . ALA A 1 263 ? -21.263 8.577 2.128 1.00 70.19 263 ALA A C 1
ATOM 1898 O O . ALA A 1 263 ? -20.643 8.720 3.183 1.00 70.19 263 ALA A O 1
ATOM 1899 N N . VAL A 1 264 ? -22.147 7.598 1.956 1.00 85.19 264 VAL A N 1
ATOM 1900 C CA . VAL A 1 264 ? -22.325 6.511 2.923 1.00 85.19 264 VAL A CA 1
ATOM 1901 C C . VAL A 1 264 ? -21.675 5.273 2.326 1.00 85.19 264 VAL A C 1
ATOM 1903 O O . VAL A 1 264 ? -22.133 4.770 1.303 1.00 85.19 264 VAL A O 1
ATOM 1906 N N . TRP A 1 265 ? -20.590 4.812 2.941 1.00 90.94 265 TRP A N 1
ATOM 1907 C CA . TRP A 1 265 ? -19.941 3.554 2.583 1.00 90.94 265 TRP A CA 1
ATOM 1908 C C . TRP A 1 265 ? -20.653 2.406 3.303 1.00 90.94 265 TRP A C 1
ATOM 1910 O O . TRP A 1 265 ? -21.042 2.530 4.466 1.00 90.94 265 TRP A O 1
ATOM 1920 N N . THR A 1 266 ? -20.835 1.286 2.612 1.00 93.12 266 THR A N 1
ATOM 1921 C CA . THR A 1 266 ? -21.500 0.087 3.139 1.00 93.12 266 THR A CA 1
ATOM 1922 C C . THR A 1 266 ? -20.839 -1.155 2.581 1.00 93.12 266 THR A C 1
ATOM 1924 O O . THR A 1 266 ? -20.480 -1.163 1.405 1.00 93.12 266 THR A O 1
ATOM 1927 N N . GLY A 1 267 ? -20.776 -2.220 3.373 1.00 94.38 267 GLY A N 1
ATOM 1928 C CA . GLY A 1 267 ? -20.180 -3.475 2.936 1.00 94.38 267 GLY A CA 1
ATOM 1929 C C . GLY A 1 267 ? -20.477 -4.645 3.869 1.00 94.38 267 GLY A C 1
ATOM 1930 O O . GLY A 1 267 ? -21.375 -4.561 4.710 1.00 94.38 267 GLY A O 1
ATOM 1931 N N . THR A 1 268 ? -19.733 -5.734 3.698 1.00 95.50 268 THR A N 1
ATOM 1932 C CA . THR A 1 268 ? -19.945 -7.050 4.334 1.00 95.50 268 THR A CA 1
ATOM 1933 C C . THR A 1 268 ? -18.602 -7.690 4.716 1.00 95.50 268 THR A C 1
ATOM 1935 O O . THR A 1 268 ? -17.565 -7.024 4.676 1.00 95.50 268 THR A O 1
ATOM 1938 N N . GLN A 1 269 ? -18.598 -8.993 5.033 1.00 95.31 269 GLN A N 1
ATOM 1939 C CA . GLN A 1 269 ? -17.422 -9.861 4.861 1.00 95.31 269 GLN A CA 1
ATOM 1940 C C . GLN A 1 269 ? -16.726 -9.565 3.515 1.00 95.31 269 GLN A C 1
ATOM 1942 O O . GLN A 1 269 ? -17.391 -9.233 2.527 1.00 95.31 269 GLN A O 1
ATOM 1947 N N . GLY A 1 270 ? -15.395 -9.650 3.488 1.00 93.56 270 GLY A N 1
ATOM 1948 C CA . GLY A 1 270 ? -14.554 -9.332 2.330 1.00 93.56 270 GLY A CA 1
ATOM 1949 C C . GLY A 1 270 ? -14.199 -7.849 2.166 1.00 93.56 270 GLY A C 1
ATOM 1950 O O . GLY A 1 270 ? -13.106 -7.546 1.704 1.00 93.56 270 GLY A O 1
ATOM 1951 N N . SER A 1 271 ? -15.066 -6.910 2.570 1.00 94.56 271 SER A N 1
ATOM 1952 C CA . SER A 1 271 ? -14.887 -5.474 2.275 1.00 94.56 271 SER A CA 1
ATOM 1953 C C . SER A 1 271 ? -14.436 -4.618 3.472 1.00 94.56 271 SER A C 1
ATOM 1955 O O . SER A 1 271 ? -14.576 -3.394 3.462 1.00 94.56 271 SER A O 1
ATOM 1957 N N . MET A 1 272 ? -13.905 -5.245 4.519 1.00 95.94 272 MET A N 1
ATOM 1958 C CA . MET A 1 272 ? -13.210 -4.588 5.631 1.00 95.94 272 MET A CA 1
ATOM 1959 C C . MET A 1 272 ? -12.198 -5.557 6.255 1.00 95.94 272 MET A C 1
ATOM 1961 O O . MET A 1 272 ? -12.351 -6.772 6.129 1.00 95.94 272 MET A O 1
ATOM 1965 N N . ASP A 1 273 ? -11.193 -5.032 6.950 1.00 97.50 273 ASP A N 1
ATOM 1966 C CA . ASP A 1 273 ? -10.177 -5.827 7.646 1.00 97.50 273 ASP A CA 1
ATOM 1967 C C . ASP A 1 273 ? -9.729 -5.174 8.959 1.00 97.50 273 ASP A C 1
ATOM 1969 O O . ASP A 1 273 ? -10.194 -4.098 9.334 1.00 97.50 273 ASP A O 1
ATOM 1973 N N . TYR A 1 274 ? -8.807 -5.829 9.661 1.00 98.12 274 TYR A N 1
ATOM 1974 C CA . TYR A 1 274 ? -7.975 -5.173 10.659 1.00 98.12 274 TYR A CA 1
ATOM 1975 C C . TYR A 1 274 ? -6.530 -5.660 10.517 1.00 98.12 274 TYR A C 1
ATOM 1977 O O . TYR A 1 274 ? -6.297 -6.849 10.301 1.00 98.12 274 TYR A O 1
ATOM 1985 N N . THR A 1 275 ? -5.568 -4.756 10.693 1.00 97.88 275 THR A N 1
ATOM 1986 C CA . THR A 1 275 ? -4.129 -5.070 10.717 1.00 97.88 275 THR A CA 1
ATOM 1987 C C . THR A 1 275 ? -3.581 -4.741 12.107 1.00 97.88 275 THR A C 1
ATOM 1989 O O . THR A 1 275 ? -3.834 -3.638 12.612 1.00 97.88 275 THR A O 1
ATOM 1992 N N . LEU A 1 276 ? -2.848 -5.662 12.743 1.00 97.50 276 LEU A N 1
ATOM 1993 C CA . LEU A 1 276 ? -2.143 -5.408 14.006 1.00 97.50 276 LEU A CA 1
ATOM 1994 C C . LEU A 1 276 ? -0.734 -4.874 13.733 1.00 97.50 276 LEU A C 1
ATOM 1996 O O . LEU A 1 276 ? -0.197 -5.027 12.640 1.00 97.50 276 LEU A O 1
ATOM 2000 N N . MET A 1 277 ? -0.091 -4.282 14.741 1.00 95.75 277 MET A N 1
ATOM 2001 C CA . MET A 1 277 ? 1.276 -3.782 14.565 1.00 95.75 277 MET A CA 1
ATOM 2002 C C . MET A 1 277 ? 2.284 -4.917 14.339 1.00 95.75 277 MET A C 1
ATOM 2004 O O . MET A 1 277 ? 3.212 -4.766 13.558 1.00 95.75 277 MET A O 1
ATOM 2008 N N . ALA A 1 278 ? 2.047 -6.088 14.938 1.00 93.62 278 ALA A N 1
ATOM 2009 C CA . ALA A 1 278 ? 2.878 -7.275 14.737 1.00 93.62 278 ALA A CA 1
ATOM 2010 C C . ALA A 1 278 ? 2.784 -7.876 13.318 1.00 93.62 278 ALA A C 1
ATOM 2012 O O . ALA A 1 278 ? 3.646 -8.666 12.956 1.00 93.62 278 ALA A O 1
ATOM 2013 N N . ASP A 1 279 ? 1.782 -7.497 12.511 1.00 93.75 279 ASP A N 1
ATOM 2014 C CA . ASP A 1 279 ? 1.734 -7.839 11.081 1.00 93.75 279 ASP A CA 1
ATOM 2015 C C . ASP A 1 279 ? 2.580 -6.865 10.223 1.00 93.75 279 ASP A C 1
ATOM 2017 O O . ASP A 1 279 ? 2.758 -7.102 9.035 1.00 93.75 279 ASP A O 1
ATOM 2021 N N . ARG A 1 280 ? 3.074 -5.758 10.808 1.00 93.62 280 ARG A N 1
ATOM 2022 C CA . ARG A 1 280 ? 3.796 -4.646 10.144 1.00 93.62 280 ARG A CA 1
ATOM 2023 C C . ARG A 1 280 ? 5.251 -4.482 10.605 1.00 93.62 280 ARG A C 1
ATOM 2025 O O . ARG A 1 280 ? 5.977 -3.663 10.049 1.00 93.62 280 ARG A O 1
ATOM 2032 N N . GLU A 1 281 ? 5.633 -5.170 11.678 1.00 89.50 281 GLU A N 1
ATOM 2033 C CA . GLU A 1 281 ? 6.935 -5.080 12.347 1.00 89.50 281 GLU A CA 1
ATOM 2034 C C . GLU A 1 281 ? 7.747 -6.376 12.141 1.00 89.50 281 GLU A C 1
ATOM 2036 O O . GLU A 1 281 ? 7.211 -7.406 11.731 1.00 89.50 281 GLU A O 1
ATOM 2041 N N . GLY A 1 282 ? 9.051 -6.324 12.428 1.00 81.56 282 GLY A N 1
ATOM 2042 C CA . GLY A 1 282 ? 9.993 -7.419 12.171 1.00 81.56 282 GLY A CA 1
ATOM 2043 C C . GLY A 1 282 ? 10.666 -7.328 10.799 1.00 81.56 282 GLY A C 1
ATOM 2044 O O . GLY A 1 282 ? 10.480 -6.357 10.068 1.00 81.56 282 GLY A O 1
ATOM 2045 N N . GLU A 1 283 ? 11.465 -8.340 10.470 1.00 78.75 283 GLU A N 1
ATOM 2046 C CA . GLU A 1 283 ? 12.204 -8.463 9.208 1.00 78.75 283 GLU A CA 1
ATOM 2047 C C . GLU A 1 283 ? 11.234 -8.597 8.022 1.00 78.75 283 GLU A C 1
ATOM 2049 O O . GLU A 1 283 ? 10.543 -9.608 7.888 1.00 78.75 283 GLU A O 1
ATOM 2054 N N . GLN A 1 284 ? 11.150 -7.561 7.181 1.00 85.31 284 GLN A N 1
ATOM 2055 C CA . GLN A 1 284 ? 10.318 -7.590 5.979 1.00 85.31 284 GLN A CA 1
ATOM 2056 C C . GLN A 1 284 ? 11.146 -8.028 4.783 1.00 85.31 284 GLN A C 1
ATOM 2058 O O . GLN A 1 284 ? 12.228 -7.500 4.528 1.00 85.31 284 GLN A O 1
ATOM 2063 N N . LYS A 1 285 ? 10.603 -8.975 4.026 1.00 81.94 285 LYS A N 1
ATOM 2064 C CA . LYS A 1 285 ? 11.222 -9.443 2.795 1.00 81.94 285 LYS A CA 1
ATOM 2065 C C . LYS A 1 285 ? 10.982 -8.488 1.635 1.00 81.94 285 LYS A C 1
ATOM 2067 O O . LYS A 1 285 ? 9.973 -7.786 1.579 1.00 81.94 285 LYS A O 1
ATOM 2072 N N . VAL A 1 286 ? 11.930 -8.517 0.712 1.00 83.81 286 VAL A N 1
ATOM 2073 C CA . VAL A 1 286 ? 11.958 -7.727 -0.515 1.00 83.81 286 VAL A CA 1
ATOM 2074 C C . VAL A 1 286 ? 11.082 -8.417 -1.576 1.00 83.81 286 VAL A C 1
ATOM 2076 O O . VAL A 1 286 ? 11.391 -9.556 -1.923 1.00 83.81 286 VAL A O 1
ATOM 2079 N N . PRO A 1 287 ? 10.011 -7.784 -2.102 1.00 77.88 287 PRO A N 1
ATOM 2080 C CA . PRO A 1 287 ? 9.025 -8.454 -2.965 1.00 77.88 287 PRO A CA 1
ATOM 2081 C C . PRO A 1 287 ? 9.577 -9.111 -4.240 1.00 77.88 287 PRO A C 1
ATOM 2083 O O . PRO A 1 287 ? 9.037 -10.122 -4.681 1.00 77.88 287 PRO A O 1
ATOM 2086 N N . TRP A 1 288 ? 10.645 -8.550 -4.812 1.00 77.38 288 TRP A N 1
ATOM 2087 C CA . TRP A 1 288 ? 11.286 -9.030 -6.041 1.00 77.38 288 TRP A CA 1
ATOM 2088 C C . TRP A 1 288 ? 12.455 -10.002 -5.804 1.00 77.38 288 TRP A C 1
ATOM 2090 O O . TRP A 1 288 ? 12.869 -10.686 -6.738 1.00 77.38 288 TRP A O 1
ATOM 2100 N N . SER A 1 289 ? 13.021 -10.086 -4.591 1.00 71.44 289 SER A N 1
ATOM 2101 C CA . SER A 1 289 ? 14.296 -10.794 -4.398 1.00 71.44 289 SER A CA 1
ATOM 2102 C C . SER A 1 289 ? 14.150 -12.313 -4.315 1.00 71.44 289 SER A C 1
ATOM 2104 O O . SER A 1 289 ? 13.110 -12.863 -3.930 1.00 71.44 289 SER A O 1
ATOM 2106 N N . ASN A 1 290 ? 15.250 -13.011 -4.606 1.00 64.94 290 ASN A N 1
ATOM 2107 C CA . ASN A 1 290 ? 15.336 -14.464 -4.476 1.00 64.94 290 ASN A CA 1
ATOM 2108 C C . ASN A 1 290 ? 15.040 -14.983 -3.052 1.00 64.94 290 ASN A C 1
ATOM 2110 O O . ASN A 1 290 ? 14.631 -16.137 -2.903 1.00 64.94 290 ASN A O 1
ATOM 2114 N N . ASP A 1 291 ? 15.158 -14.149 -2.014 1.00 61.44 291 ASP A N 1
ATOM 2115 C CA . ASP A 1 291 ? 14.876 -14.540 -0.630 1.00 61.44 291 ASP A CA 1
ATOM 2116 C C . ASP A 1 291 ? 13.374 -14.600 -0.278 1.00 61.44 291 ASP A C 1
ATOM 2118 O O . ASP A 1 291 ? 13.028 -15.281 0.696 1.00 61.44 291 ASP A O 1
ATOM 2122 N N . ASP A 1 292 ? 12.444 -13.999 -1.047 1.00 64.69 292 ASP A N 1
ATOM 2123 C CA . ASP A 1 292 ? 10.990 -14.229 -0.850 1.00 64.69 292 ASP A CA 1
ATOM 2124 C C . ASP A 1 292 ? 10.438 -15.477 -1.571 1.00 64.69 292 ASP A C 1
ATOM 2126 O O . ASP A 1 292 ? 9.241 -15.764 -1.518 1.00 64.69 292 ASP A O 1
ATOM 2130 N N . ARG A 1 293 ? 11.313 -16.330 -2.130 1.00 53.22 293 ARG A N 1
ATOM 2131 C CA . ARG A 1 293 ? 10.968 -17.667 -2.665 1.00 53.22 293 ARG A CA 1
ATOM 2132 C C . ARG A 1 293 ? 10.629 -18.694 -1.562 1.00 53.22 293 ARG A C 1
ATOM 2134 O O . ARG A 1 293 ? 11.209 -19.777 -1.484 1.00 53.22 293 ARG A O 1
ATOM 2141 N N . SER A 1 294 ? 9.665 -18.377 -0.692 1.00 55.72 294 SER A N 1
ATOM 2142 C CA . SER A 1 294 ? 9.054 -19.349 0.232 1.00 55.72 294 SER A CA 1
ATOM 2143 C C . SER A 1 294 ? 8.220 -20.394 -0.529 1.00 55.72 294 SER A C 1
ATOM 2145 O O . SER A 1 294 ? 7.737 -20.112 -1.623 1.00 55.72 294 SER A O 1
ATOM 2147 N N . GLU A 1 295 ? 7.975 -21.584 0.042 1.00 49.69 295 GLU A N 1
ATOM 2148 C CA . GLU A 1 295 ? 7.186 -22.648 -0.627 1.00 49.69 295 GLU A CA 1
ATOM 2149 C C . GLU A 1 295 ? 5.745 -22.235 -1.009 1.00 49.69 295 GLU A C 1
ATOM 2151 O O . GLU A 1 295 ? 5.106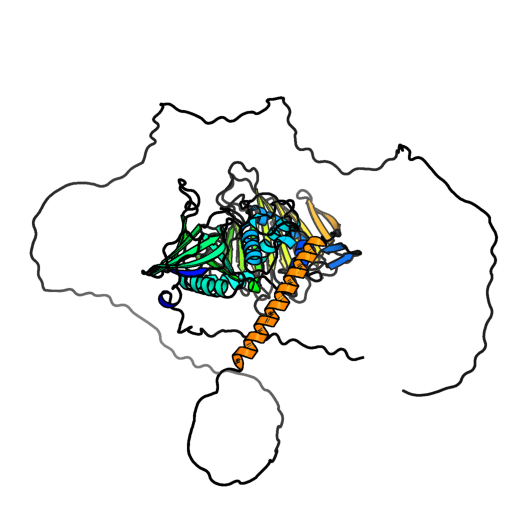 -22.942 -1.784 1.00 49.69 295 GLU A O 1
ATOM 2156 N N . GLY A 1 296 ? 5.223 -21.123 -0.472 1.00 48.16 296 GLY A N 1
ATOM 2157 C CA . GLY A 1 296 ? 3.909 -20.567 -0.824 1.00 48.16 296 GLY A CA 1
ATOM 2158 C C . GLY A 1 296 ? 3.939 -19.284 -1.668 1.00 48.16 296 GLY A C 1
ATOM 2159 O O . GLY A 1 296 ? 2.875 -18.846 -2.094 1.00 48.16 296 GLY A O 1
ATOM 2160 N N . ALA A 1 297 ? 5.116 -18.684 -1.888 1.00 54.94 297 ALA A N 1
ATOM 2161 C CA . ALA A 1 297 ? 5.290 -17.438 -2.647 1.00 54.94 297 ALA A CA 1
ATOM 2162 C C . ALA A 1 297 ? 6.240 -17.573 -3.853 1.00 54.94 297 ALA A C 1
ATOM 2164 O O . ALA A 1 297 ? 6.222 -16.725 -4.740 1.00 54.94 297 ALA A O 1
ATOM 2165 N N . LYS A 1 298 ? 7.043 -18.647 -3.951 1.00 60.28 298 LYS A N 1
ATOM 2166 C CA . LYS A 1 298 ? 7.758 -18.952 -5.197 1.00 60.28 298 LYS A CA 1
ATOM 2167 C C . LYS A 1 298 ? 6.722 -19.149 -6.309 1.00 60.28 298 LYS A C 1
ATOM 2169 O O . LYS A 1 298 ? 5.880 -20.038 -6.207 1.00 60.28 298 LYS A O 1
ATOM 2174 N N . GLY A 1 299 ? 6.832 -18.344 -7.363 1.00 66.44 299 GLY A N 1
ATOM 2175 C CA . GLY A 1 299 ? 5.905 -18.376 -8.490 1.00 66.44 299 GLY A CA 1
ATOM 2176 C C . GLY A 1 299 ? 4.575 -17.669 -8.224 1.00 66.44 299 GLY A C 1
ATOM 2177 O O . GLY A 1 299 ? 3.625 -17.937 -8.937 1.00 66.44 299 GLY A O 1
ATOM 2178 N N . SER A 1 300 ? 4.449 -16.794 -7.221 1.00 84.00 300 SER A N 1
ATOM 2179 C CA . SER A 1 300 ? 3.367 -15.795 -7.217 1.00 84.00 300 SER A CA 1
ATOM 2180 C C . SER A 1 300 ? 3.816 -14.504 -7.912 1.00 84.00 300 SER A C 1
ATOM 2182 O O . SER A 1 300 ? 5.008 -14.287 -8.119 1.00 84.00 300 SER A O 1
ATOM 2184 N N . ALA A 1 301 ? 2.864 -13.638 -8.261 1.00 90.06 301 ALA A N 1
ATOM 2185 C CA . ALA A 1 301 ? 3.138 -12.305 -8.800 1.00 90.06 301 ALA A CA 1
ATOM 2186 C C . ALA A 1 301 ? 2.225 -11.261 -8.141 1.00 90.06 301 ALA A C 1
ATOM 2188 O O . ALA A 1 301 ? 1.058 -11.545 -7.851 1.00 90.06 301 ALA A O 1
ATOM 2189 N N . ARG A 1 302 ? 2.727 -10.045 -7.906 1.00 91.81 302 ARG A N 1
ATOM 2190 C CA . ARG A 1 302 ? 1.950 -8.909 -7.387 1.00 91.81 302 ARG A CA 1
ATOM 2191 C C . ARG A 1 302 ? 1.926 -7.766 -8.378 1.00 91.81 302 ARG A C 1
ATOM 2193 O O . ARG A 1 302 ? 2.890 -7.022 -8.506 1.00 91.81 302 ARG A O 1
ATOM 2200 N N . ILE A 1 303 ? 0.774 -7.599 -9.010 1.00 95.50 303 ILE A N 1
ATOM 2201 C CA . ILE A 1 303 ? 0.501 -6.510 -9.937 1.00 95.50 303 ILE A CA 1
ATOM 2202 C C . ILE A 1 303 ? 0.011 -5.309 -9.125 1.00 95.50 303 ILE A C 1
ATOM 2204 O O . ILE A 1 303 ? -1.048 -5.386 -8.505 1.00 95.50 303 ILE A O 1
ATOM 2208 N N . THR A 1 304 ? 0.740 -4.198 -9.118 1.00 95.31 304 THR A N 1
ATOM 2209 C CA . THR A 1 304 ? 0.281 -2.928 -8.534 1.00 95.31 304 THR A CA 1
ATOM 2210 C C . THR A 1 304 ? -0.034 -1.936 -9.640 1.00 95.31 304 THR A C 1
ATOM 2212 O O . THR A 1 304 ? 0.781 -1.733 -10.531 1.00 95.31 304 THR A O 1
ATOM 2215 N N . VAL A 1 305 ? -1.188 -1.276 -9.556 1.00 96.06 305 VAL A N 1
ATOM 2216 C CA . VAL A 1 305 ? -1.564 -0.171 -10.449 1.00 96.06 305 VAL A CA 1
ATOM 2217 C C . VAL A 1 305 ? -1.830 1.090 -9.640 1.00 96.06 305 VAL A C 1
ATOM 2219 O O . VAL A 1 305 ? -2.422 1.026 -8.557 1.00 96.06 305 VAL A O 1
ATOM 2222 N N . THR A 1 306 ? -1.428 2.248 -10.154 1.00 94.94 306 THR A N 1
ATOM 2223 C CA . THR A 1 306 ? -1.732 3.541 -9.541 1.00 94.94 306 THR A CA 1
ATOM 2224 C C . THR A 1 306 ? -1.743 4.685 -10.553 1.00 94.94 306 THR A C 1
ATOM 2226 O O . THR A 1 306 ? -0.955 4.703 -11.491 1.00 94.94 306 THR A O 1
ATOM 2229 N N . THR A 1 307 ? -2.612 5.669 -10.310 1.00 93.62 307 THR A N 1
ATOM 2230 C CA . THR A 1 307 ? -2.593 6.978 -10.987 1.00 93.62 307 THR A CA 1
ATOM 2231 C C . THR A 1 307 ? -2.510 8.132 -9.981 1.00 93.62 307 THR A C 1
ATOM 2233 O O . THR A 1 307 ? -3.139 9.174 -10.156 1.00 93.62 307 THR A O 1
ATOM 2236 N N . GLY A 1 308 ? -1.886 7.905 -8.821 1.00 91.06 308 GLY A N 1
ATOM 2237 C CA . GLY A 1 308 ? -1.621 8.940 -7.816 1.00 91.06 308 GLY A CA 1
ATOM 2238 C C . GLY A 1 308 ? -2.816 9.749 -7.295 1.00 91.06 308 GLY A C 1
ATOM 2239 O O . GLY A 1 308 ? -2.648 10.893 -6.879 1.00 91.06 308 GLY A O 1
ATOM 2240 N N . GLY A 1 309 ? -4.025 9.182 -7.297 1.00 89.62 309 GLY A N 1
ATOM 2241 C CA . GLY A 1 309 ? -5.253 9.883 -6.907 1.00 89.62 309 GLY A CA 1
ATOM 2242 C C . GLY A 1 309 ? -6.016 10.567 -8.044 1.00 89.62 309 GLY A C 1
ATOM 2243 O O . GLY A 1 309 ? -7.080 11.126 -7.785 1.00 89.62 309 GLY A O 1
ATOM 2244 N N . ALA A 1 310 ? -5.525 10.517 -9.287 1.00 90.44 310 ALA A N 1
ATOM 2245 C CA . ALA A 1 310 ? -6.179 11.138 -10.440 1.00 90.44 310 ALA A CA 1
ATOM 2246 C C . ALA A 1 310 ? -7.423 10.377 -10.942 1.00 90.44 310 ALA A C 1
ATOM 2248 O O . ALA A 1 310 ? -8.373 11.011 -11.394 1.00 90.44 310 ALA A O 1
ATOM 2249 N N . SER A 1 311 ? -7.465 9.044 -10.831 1.00 90.06 311 SER A N 1
ATOM 2250 C CA . SER A 1 311 ? -8.595 8.198 -11.250 1.00 90.06 311 SER A CA 1
ATOM 2251 C C . SER A 1 311 ? -8.818 7.024 -10.289 1.00 90.06 311 SER A C 1
ATOM 2253 O O . SER A 1 311 ? -7.914 6.665 -9.533 1.00 90.06 311 SER A O 1
ATOM 2255 N N . ILE A 1 312 ? -9.989 6.375 -10.325 1.00 89.38 312 ILE A N 1
ATOM 2256 C CA . ILE A 1 312 ? -10.208 5.070 -9.660 1.00 89.38 312 ILE A CA 1
ATOM 2257 C C . ILE A 1 312 ? -9.545 3.944 -10.481 1.00 89.38 312 ILE A C 1
ATOM 2259 O O . ILE A 1 312 ? -10.221 3.101 -11.076 1.00 89.38 312 ILE A O 1
ATOM 2263 N N . ALA A 1 313 ? -8.213 3.971 -10.539 1.00 91.25 313 ALA A N 1
ATOM 2264 C CA . ALA A 1 313 ? -7.396 3.012 -11.274 1.00 91.25 313 ALA A CA 1
ATOM 2265 C C . ALA A 1 313 ? -7.625 1.565 -10.799 1.00 91.25 313 ALA A C 1
ATOM 2267 O O . ALA A 1 313 ? -7.845 1.311 -9.610 1.00 91.25 313 ALA A O 1
ATOM 2268 N N . GLY A 1 314 ? -7.550 0.612 -11.727 1.00 93.06 314 GLY A N 1
ATOM 2269 C CA . GLY A 1 314 ? -7.702 -0.811 -11.438 1.00 93.06 314 GLY A CA 1
ATOM 2270 C C . GLY A 1 314 ? -6.989 -1.717 -12.435 1.00 93.06 314 GLY A C 1
ATOM 2271 O O . GLY A 1 314 ? -6.294 -1.240 -13.324 1.00 93.06 314 GLY A O 1
ATOM 2272 N N . VAL A 1 315 ? -7.153 -3.027 -12.262 1.00 95.38 315 VAL A N 1
ATOM 2273 C CA . VAL A 1 315 ? -6.605 -4.073 -13.136 1.00 95.38 315 VAL A CA 1
ATOM 2274 C C . VAL A 1 315 ? -7.716 -5.052 -13.499 1.00 95.38 315 VAL A C 1
ATOM 2276 O O . VAL A 1 315 ? -8.460 -5.490 -12.616 1.00 95.38 315 VAL A O 1
ATOM 2279 N N . LEU A 1 316 ? -7.800 -5.424 -14.776 1.00 96.25 316 LEU A N 1
ATOM 2280 C CA . LEU A 1 316 ? -8.556 -6.579 -15.253 1.00 96.25 316 LEU A CA 1
ATOM 2281 C C . LEU A 1 316 ? -7.602 -7.760 -15.421 1.00 96.25 316 LEU A C 1
ATOM 2283 O O . LEU A 1 316 ? -6.695 -7.699 -16.244 1.00 96.25 316 LEU A O 1
ATOM 2287 N N . VAL A 1 317 ? -7.822 -8.841 -14.671 1.00 97.56 317 VAL A N 1
ATOM 2288 C CA . VAL A 1 317 ? -7.104 -10.114 -14.843 1.00 97.56 317 VAL A CA 1
ATOM 2289 C C . VAL A 1 317 ? -8.050 -11.117 -15.490 1.00 97.56 317 VAL A C 1
ATOM 2291 O O . VAL A 1 317 ? -9.035 -11.543 -14.881 1.00 97.56 317 VAL A O 1
ATOM 2294 N N . THR A 1 318 ? -7.755 -11.492 -16.729 1.00 96.94 318 THR A N 1
ATOM 2295 C CA . THR A 1 318 ? -8.544 -12.430 -17.530 1.00 96.94 318 THR A CA 1
ATOM 2296 C C . THR A 1 318 ? -7.912 -13.816 -17.498 1.00 96.94 318 THR A C 1
ATOM 2298 O O . THR A 1 318 ? -6.734 -13.970 -17.801 1.00 96.94 318 THR A O 1
ATOM 2301 N N . SER A 1 319 ? -8.712 -14.837 -17.180 1.00 94.06 319 SER A N 1
ATOM 2302 C CA . SER A 1 319 ? -8.325 -16.250 -17.270 1.00 94.06 319 SER A CA 1
ATOM 2303 C C . SER A 1 319 ? -9.438 -17.043 -17.964 1.00 94.06 319 SER A C 1
ATOM 2305 O O . SER A 1 319 ? -10.503 -17.325 -17.398 1.00 94.06 319 SER A O 1
ATOM 2307 N N . GLY A 1 320 ? -9.225 -17.360 -19.243 1.00 89.94 320 GLY A N 1
ATOM 2308 C CA . GLY A 1 320 ? -10.205 -18.042 -20.093 1.00 89.94 320 GLY A CA 1
ATOM 2309 C C . GLY A 1 320 ? -11.511 -17.252 -20.279 1.00 89.94 320 GLY A C 1
ATOM 2310 O O . GLY A 1 320 ? -11.550 -16.264 -21.002 1.00 89.94 320 GLY A O 1
ATOM 2311 N N . GLU A 1 321 ? -12.606 -17.715 -19.661 1.00 90.19 321 GLU A N 1
ATOM 2312 C CA . GLU A 1 321 ? -13.920 -17.034 -19.677 1.00 90.19 321 GLU A CA 1
ATOM 2313 C C . GLU A 1 321 ? -14.178 -16.176 -18.415 1.00 90.19 321 GLU A C 1
ATOM 2315 O O . GLU A 1 321 ? -15.275 -15.633 -18.258 1.00 90.19 321 GLU A O 1
ATOM 2320 N N . LYS A 1 322 ? -13.215 -16.080 -17.487 1.00 94.44 322 LYS A N 1
ATOM 2321 C CA . LYS A 1 322 ? -13.332 -15.319 -16.231 1.00 94.44 322 LYS A CA 1
ATOM 2322 C C . LYS A 1 322 ? -12.552 -14.012 -16.317 1.00 94.44 322 LYS A C 1
ATOM 2324 O O . LYS A 1 322 ? -11.483 -13.978 -16.916 1.00 94.44 322 LYS A O 1
ATOM 2329 N N . VAL A 1 323 ? -13.060 -12.984 -15.642 1.00 96.56 323 VAL A N 1
ATOM 2330 C CA . VAL A 1 323 ? -12.379 -11.700 -15.443 1.00 96.56 323 VAL A CA 1
ATOM 2331 C C . VAL A 1 323 ? -12.513 -11.307 -13.974 1.00 96.56 323 VAL A C 1
ATOM 2333 O O . VAL A 1 323 ? -13.622 -11.321 -13.437 1.00 96.56 323 VAL A O 1
ATOM 2336 N N . VAL A 1 324 ? -11.391 -10.970 -13.343 1.00 97.00 324 VAL A N 1
ATOM 2337 C CA . VAL A 1 324 ? -11.317 -10.296 -12.041 1.00 97.00 324 VAL A CA 1
ATOM 2338 C C . VAL A 1 324 ? -11.088 -8.809 -12.307 1.00 97.00 324 VAL A C 1
ATOM 2340 O O . VAL A 1 324 ? -10.197 -8.474 -13.077 1.00 97.00 324 VAL A O 1
ATOM 2343 N N . ASP A 1 325 ? -11.868 -7.929 -11.681 1.00 95.19 325 ASP A N 1
ATOM 2344 C CA . ASP A 1 325 ? -11.685 -6.472 -11.711 1.00 95.19 325 ASP A CA 1
ATOM 2345 C C . ASP A 1 325 ? -11.266 -6.015 -10.311 1.00 95.19 325 ASP A C 1
ATOM 2347 O O . ASP A 1 325 ? -12.023 -6.175 -9.350 1.00 95.19 325 ASP A O 1
ATOM 2351 N N . SER A 1 326 ? -10.073 -5.432 -10.173 1.00 93.94 326 SER A N 1
ATOM 2352 C CA . SER A 1 326 ? -9.533 -5.019 -8.869 1.00 93.94 326 SER A CA 1
ATOM 2353 C C . SER A 1 326 ? -10.369 -3.945 -8.150 1.00 93.94 326 SER A C 1
ATOM 2355 O O . SER A 1 326 ? -10.127 -3.659 -6.976 1.00 93.94 326 SER A O 1
ATOM 2357 N N . ARG A 1 327 ? -11.350 -3.337 -8.829 1.00 90.94 327 ARG A N 1
ATOM 2358 C CA . ARG A 1 327 ? -12.273 -2.338 -8.269 1.00 90.94 327 ARG A CA 1
ATOM 2359 C C . ARG A 1 327 ? -13.539 -2.981 -7.685 1.00 90.94 327 ARG A C 1
ATOM 2361 O O . ARG A 1 327 ? -14.208 -2.356 -6.857 1.00 90.94 327 ARG A O 1
ATOM 2368 N N . ASP A 1 328 ? -13.844 -4.230 -8.051 1.00 91.62 328 ASP A N 1
ATOM 2369 C CA . ASP A 1 328 ? -14.897 -5.052 -7.444 1.00 91.62 328 ASP A CA 1
ATOM 2370 C C . ASP A 1 328 ? -14.298 -6.251 -6.692 1.00 91.62 328 ASP A C 1
ATOM 2372 O O . ASP A 1 328 ? -13.992 -7.295 -7.270 1.00 91.62 328 ASP A O 1
ATOM 2376 N N . LEU A 1 329 ? -14.215 -6.133 -5.364 1.00 89.75 329 LEU A N 1
ATOM 2377 C CA . LEU A 1 329 ? -13.749 -7.207 -4.480 1.00 89.75 329 LEU A CA 1
ATOM 2378 C C . LEU A 1 329 ? -14.577 -8.501 -4.591 1.00 89.75 329 LEU A C 1
ATOM 2380 O O . LEU A 1 329 ? -14.073 -9.569 -4.251 1.00 89.75 329 LEU A O 1
ATOM 2384 N N . ALA A 1 330 ? -15.826 -8.439 -5.069 1.00 90.31 330 ALA A N 1
ATOM 2385 C CA . ALA A 1 330 ? -16.659 -9.624 -5.279 1.00 90.31 330 ALA A CA 1
ATOM 2386 C C . ALA A 1 330 ? -16.323 -10.391 -6.575 1.00 90.31 330 ALA A C 1
ATOM 2388 O O . ALA A 1 330 ? -16.833 -11.498 -6.767 1.00 90.31 330 ALA A O 1
ATOM 2389 N N . SER A 1 331 ? -15.468 -9.839 -7.445 1.00 93.19 331 SER A N 1
ATOM 2390 C CA . SER A 1 331 ? -14.981 -10.508 -8.659 1.00 93.19 331 SER A CA 1
ATOM 2391 C C . SER A 1 331 ? -13.839 -11.503 -8.397 1.00 93.19 331 SER A C 1
ATOM 2393 O O . SER A 1 331 ? -13.601 -12.383 -9.226 1.00 93.19 331 SER A O 1
ATOM 2395 N N . ALA A 1 332 ? -13.162 -11.398 -7.244 1.00 92.38 332 ALA A N 1
ATOM 2396 C CA . ALA A 1 332 ? -12.012 -12.221 -6.870 1.00 92.38 332 ALA A CA 1
ATOM 2397 C C . ALA A 1 332 ? -12.303 -13.728 -7.007 1.00 92.38 332 ALA A C 1
ATOM 2399 O O . ALA A 1 332 ? -13.264 -14.262 -6.444 1.00 92.38 332 ALA A O 1
ATOM 2400 N N . THR A 1 333 ? -11.464 -14.433 -7.768 1.00 93.38 333 THR A N 1
ATOM 2401 C CA . THR A 1 333 ? -11.672 -15.846 -8.101 1.00 93.38 333 THR A CA 1
ATOM 2402 C C . THR A 1 333 ? -10.349 -16.581 -8.316 1.00 93.38 333 THR A C 1
ATOM 2404 O O . THR A 1 333 ? -9.293 -15.962 -8.354 1.00 93.38 333 THR A O 1
ATOM 2407 N N . ASP A 1 334 ? -10.396 -17.913 -8.385 1.00 90.94 334 ASP A N 1
ATOM 2408 C CA . ASP A 1 334 ? -9.239 -18.806 -8.603 1.00 90.94 334 ASP A CA 1
ATOM 2409 C C . ASP A 1 334 ? -8.029 -18.610 -7.662 1.00 90.94 334 ASP A C 1
ATOM 2411 O O . ASP A 1 334 ? -6.932 -19.085 -7.934 1.00 90.94 334 ASP A O 1
ATOM 2415 N N . GLY A 1 335 ? -8.242 -17.973 -6.507 1.00 90.50 335 GLY A N 1
ATOM 2416 C CA . GLY A 1 335 ? -7.203 -17.682 -5.514 1.00 90.50 335 GLY A CA 1
ATOM 2417 C C . GLY A 1 335 ? -6.555 -16.302 -5.659 1.00 90.50 335 GLY A C 1
ATOM 2418 O O . GLY A 1 335 ? -5.817 -15.909 -4.760 1.00 90.50 335 GLY A O 1
ATOM 2419 N N . ILE A 1 336 ? -6.875 -15.551 -6.720 1.00 93.62 336 ILE A N 1
ATOM 2420 C CA . ILE A 1 336 ? -6.434 -14.164 -6.912 1.00 93.62 336 ILE A CA 1
ATOM 2421 C C . ILE A 1 336 ? -6.955 -13.297 -5.757 1.00 93.62 336 ILE A C 1
ATOM 2423 O O . ILE A 1 336 ? -8.146 -13.334 -5.428 1.00 93.62 336 ILE A O 1
ATOM 2427 N N . ARG A 1 337 ? -6.061 -12.517 -5.137 1.00 92.56 337 ARG A N 1
ATOM 2428 C CA . ARG A 1 337 ? -6.361 -11.638 -3.992 1.00 92.56 337 ARG A CA 1
ATOM 2429 C C . ARG A 1 337 ? -6.298 -10.170 -4.420 1.00 92.56 337 ARG A C 1
ATOM 2431 O O . ARG A 1 337 ? -5.459 -9.813 -5.237 1.00 92.56 337 ARG A O 1
ATOM 2438 N N . ILE A 1 338 ? -7.165 -9.319 -3.867 1.00 93.44 338 ILE A N 1
ATOM 2439 C CA . ILE A 1 338 ? -7.255 -7.891 -4.222 1.00 93.44 338 ILE A CA 1
ATOM 2440 C C . ILE A 1 338 ? -7.072 -7.033 -2.965 1.00 93.44 338 ILE A C 1
ATOM 2442 O O . ILE A 1 338 ? -7.786 -7.210 -1.975 1.00 93.44 338 ILE A O 1
ATOM 2446 N N . PHE A 1 339 ? -6.157 -6.067 -3.029 1.00 91.88 339 PHE A N 1
ATOM 2447 C CA . PHE A 1 339 ? -5.816 -5.150 -1.943 1.00 91.88 339 PHE A CA 1
ATOM 2448 C C . PHE A 1 339 ? -5.866 -3.694 -2.441 1.00 91.88 339 PHE A C 1
ATOM 2450 O O . PHE A 1 339 ? -4.869 -3.183 -2.951 1.00 91.88 339 PHE A O 1
ATOM 2457 N N . PRO A 1 340 ? -7.013 -2.997 -2.323 1.00 91.88 340 PRO A N 1
ATOM 2458 C CA . PRO A 1 340 ? -7.097 -1.578 -2.660 1.00 91.88 340 PRO A CA 1
ATOM 2459 C C . PRO A 1 340 ? -6.232 -0.744 -1.709 1.00 91.88 340 PRO A C 1
ATOM 2461 O O . PRO A 1 340 ? -6.282 -0.934 -0.489 1.00 91.88 340 PRO A O 1
ATOM 2464 N N . SER A 1 341 ? -5.461 0.200 -2.243 1.00 92.00 341 SER A N 1
ATOM 2465 C CA . SER A 1 341 ? -4.523 0.993 -1.447 1.00 92.00 341 SER A CA 1
ATOM 2466 C C . SER A 1 341 ? -5.268 1.964 -0.524 1.00 92.00 341 SER A C 1
ATOM 2468 O O . SER A 1 341 ? -6.114 2.755 -0.948 1.00 92.00 341 SER A O 1
ATOM 2470 N N . ARG A 1 342 ? -4.946 1.922 0.770 1.00 91.56 342 ARG A N 1
ATOM 2471 C CA . ARG A 1 342 ? -5.580 2.677 1.860 1.00 91.56 342 ARG A CA 1
ATOM 2472 C C . ARG A 1 342 ? -4.982 4.083 2.002 1.00 91.56 342 ARG A C 1
ATOM 2474 O O . ARG A 1 342 ? -4.497 4.463 3.069 1.00 91.56 342 ARG A O 1
ATOM 2481 N N . GLY A 1 343 ? -4.997 4.859 0.919 1.00 80.00 343 GLY A N 1
ATOM 2482 C CA . GLY A 1 343 ? -4.518 6.249 0.892 1.00 80.00 343 GLY A CA 1
ATOM 2483 C C . GLY A 1 343 ? -5.623 7.306 0.821 1.00 80.00 343 GLY A C 1
ATOM 2484 O O . GLY A 1 343 ? -5.501 8.371 1.435 1.00 80.00 343 GLY A O 1
ATOM 2485 N N . GLY A 1 344 ? -6.708 6.995 0.111 1.00 76.25 344 GLY A N 1
ATOM 2486 C CA . GLY A 1 344 ? -7.762 7.929 -0.269 1.00 76.25 344 GLY A CA 1
ATOM 2487 C C . GLY A 1 344 ? -8.417 7.522 -1.593 1.00 76.25 344 GLY A C 1
ATOM 2488 O O . GLY A 1 344 ? -8.347 6.367 -2.018 1.00 76.25 344 GLY A O 1
ATOM 2489 N N . LEU A 1 345 ? -9.057 8.479 -2.266 1.00 72.44 345 LEU A N 1
ATOM 2490 C CA . LEU A 1 345 ? -9.617 8.261 -3.604 1.00 72.44 345 LEU A CA 1
ATOM 2491 C C . LEU A 1 345 ? -8.465 7.998 -4.595 1.00 72.44 345 LEU A C 1
ATOM 2493 O O . LEU A 1 345 ? -7.442 8.674 -4.532 1.00 72.44 345 LEU A O 1
ATOM 2497 N N . GLY A 1 346 ? -8.607 7.015 -5.488 1.00 74.19 346 GLY A N 1
ATOM 2498 C CA . GLY A 1 346 ? -7.675 6.796 -6.605 1.00 74.19 346 GLY A CA 1
ATOM 2499 C C . GLY A 1 346 ? -6.226 6.434 -6.254 1.00 74.19 346 GLY A C 1
ATOM 2500 O O . GLY A 1 346 ? -5.328 6.601 -7.074 1.00 74.19 346 GLY A O 1
ATOM 2501 N N . THR A 1 347 ? -5.972 5.936 -5.039 1.00 85.69 347 THR A N 1
ATOM 2502 C CA . THR A 1 347 ? -4.619 5.524 -4.598 1.00 85.69 347 THR A CA 1
ATOM 2503 C C . THR A 1 347 ? -4.072 4.332 -5.403 1.00 85.69 347 THR A C 1
ATOM 2505 O O . THR A 1 347 ? -2.855 4.149 -5.496 1.00 85.69 347 THR A O 1
ATOM 2508 N N . GLY A 1 348 ? -4.961 3.562 -6.035 1.00 90.75 348 GLY A N 1
ATOM 2509 C CA . GLY A 1 348 ? -4.638 2.349 -6.779 1.00 90.75 348 GLY A CA 1
ATOM 2510 C C . GLY A 1 348 ? -4.958 1.078 -5.994 1.00 90.75 348 GLY A C 1
ATOM 2511 O O . GLY A 1 348 ? -5.667 1.119 -4.983 1.00 90.75 348 GLY A O 1
ATOM 2512 N N . ALA A 1 349 ? -4.439 -0.050 -6.467 1.00 93.25 349 ALA A N 1
ATOM 2513 C CA . ALA A 1 349 ? -4.599 -1.354 -5.831 1.00 93.25 349 ALA A CA 1
ATOM 2514 C C . ALA A 1 349 ? -3.436 -2.288 -6.182 1.00 93.25 349 ALA A C 1
ATOM 2516 O O . ALA A 1 349 ? -2.851 -2.178 -7.261 1.00 93.25 349 ALA A O 1
ATOM 2517 N N . THR A 1 350 ? -3.175 -3.256 -5.305 1.00 94.00 350 THR A N 1
ATOM 2518 C CA . THR A 1 350 ? -2.337 -4.424 -5.597 1.00 94.00 350 THR A CA 1
ATOM 2519 C C . THR A 1 350 ? -3.222 -5.661 -5.765 1.00 94.00 350 THR A C 1
ATOM 2521 O O . THR A 1 350 ? -4.102 -5.930 -4.944 1.00 94.00 350 THR A O 1
ATOM 2524 N N . VAL A 1 351 ? -2.984 -6.431 -6.821 1.00 94.88 351 VAL A N 1
ATOM 2525 C CA . VAL A 1 351 ? -3.593 -7.734 -7.096 1.00 94.88 351 VAL A CA 1
ATOM 2526 C C . VAL A 1 351 ? -2.508 -8.797 -6.968 1.00 94.88 351 VAL A C 1
ATOM 2528 O O . VAL A 1 351 ? -1.466 -8.693 -7.607 1.00 94.88 351 VAL A O 1
ATOM 2531 N N . GLU A 1 352 ? -2.735 -9.819 -6.146 1.00 92.88 352 GLU A N 1
ATOM 2532 C CA . GLU A 1 352 ? -1.813 -10.951 -6.019 1.00 92.88 352 GLU A CA 1
ATOM 2533 C C . GLU A 1 352 ? -2.346 -12.165 -6.784 1.00 92.88 352 GLU A C 1
ATOM 2535 O O . GLU A 1 352 ? -3.456 -12.642 -6.529 1.00 92.88 352 GLU A O 1
ATOM 2540 N N . ILE A 1 353 ? -1.521 -12.660 -7.703 1.00 92.81 353 ILE A N 1
ATOM 2541 C CA . ILE A 1 353 ? -1.726 -13.858 -8.509 1.00 92.81 353 ILE A CA 1
ATOM 2542 C C . ILE A 1 353 ? -1.029 -15.034 -7.805 1.00 92.81 353 ILE A C 1
ATOM 2544 O O . ILE A 1 353 ? 0.180 -14.959 -7.569 1.00 92.81 353 ILE A O 1
ATOM 2548 N N . PRO A 1 354 ? -1.743 -16.117 -7.444 1.00 89.81 354 PRO A N 1
ATOM 2549 C CA . PRO A 1 354 ? -1.118 -17.313 -6.884 1.00 89.81 354 PRO A CA 1
ATOM 2550 C C . PRO A 1 354 ? -0.325 -18.097 -7.943 1.00 89.81 354 PRO A C 1
ATOM 2552 O O . PRO A 1 354 ? -0.564 -17.966 -9.143 1.00 89.81 354 PRO A O 1
ATOM 2555 N N . ALA A 1 355 ? 0.573 -18.967 -7.480 1.00 85.94 355 ALA A N 1
ATOM 2556 C CA . ALA A 1 355 ? 1.269 -19.929 -8.334 1.00 85.94 355 ALA A CA 1
ATOM 2557 C C . ALA A 1 355 ? 0.312 -20.974 -8.940 1.00 85.94 355 ALA A C 1
ATOM 2559 O O . ALA A 1 355 ? -0.670 -21.379 -8.306 1.00 85.94 355 ALA A O 1
ATOM 2560 N N . GLY A 1 356 ? 0.639 -21.450 -10.142 1.00 87.81 356 GLY A N 1
ATOM 2561 C CA . GLY A 1 356 ? -0.129 -22.435 -10.904 1.00 87.81 356 GLY A CA 1
ATOM 2562 C C . GLY A 1 356 ? -1.221 -21.847 -11.805 1.00 87.81 356 GLY A C 1
ATOM 2563 O O . GLY A 1 356 ? -2.229 -22.523 -12.034 1.00 87.81 356 GLY A O 1
ATOM 2564 N N . LEU A 1 357 ? -1.075 -20.601 -12.280 1.00 90.88 357 LEU A N 1
ATOM 2565 C CA . LEU A 1 357 ? -1.988 -19.972 -13.242 1.00 90.88 357 LEU A CA 1
ATOM 2566 C C . LEU A 1 357 ? -1.242 -19.572 -14.527 1.00 90.88 357 LEU A C 1
ATOM 2568 O O . LEU A 1 357 ? -0.373 -18.710 -14.508 1.00 90.88 357 LEU A O 1
ATOM 2572 N N . ALA A 1 358 ? -1.627 -20.169 -15.653 1.00 91.25 358 ALA A N 1
ATOM 2573 C CA . ALA A 1 358 ? -1.111 -19.848 -16.986 1.00 91.25 358 ALA A CA 1
ATOM 2574 C C . ALA A 1 358 ? -2.171 -19.128 -17.845 1.00 91.25 358 ALA A C 1
ATOM 2576 O O . ALA A 1 358 ? -3.340 -19.033 -17.451 1.00 91.25 358 ALA A O 1
ATOM 2577 N N . ASP A 1 359 ? -1.767 -18.673 -19.035 1.00 91.69 359 ASP A N 1
ATOM 2578 C CA . ASP A 1 359 ? -2.613 -17.985 -20.024 1.00 91.69 359 ASP A CA 1
ATOM 2579 C C . ASP A 1 359 ? -3.354 -16.747 -19.450 1.00 91.69 359 ASP A C 1
ATOM 2581 O O . ASP A 1 359 ? -4.512 -16.486 -19.805 1.00 91.69 359 ASP A O 1
ATOM 2585 N N . LEU A 1 360 ? -2.736 -16.000 -18.520 1.00 95.81 360 LEU A N 1
ATOM 2586 C CA . LEU A 1 360 ? -3.346 -14.795 -17.949 1.00 95.81 360 LEU A CA 1
ATOM 2587 C C . LEU A 1 360 ? -3.121 -13.592 -18.865 1.00 95.81 360 LEU A C 1
ATOM 2589 O O . LEU A 1 360 ? -1.990 -13.297 -19.238 1.00 95.81 360 LEU A O 1
ATOM 2593 N N . LYS A 1 361 ? -4.197 -12.857 -19.157 1.00 96.62 361 LYS A N 1
ATOM 2594 C CA . LYS A 1 361 ? -4.146 -11.553 -19.834 1.00 96.62 361 LYS A CA 1
ATOM 2595 C C . LYS A 1 361 ? -4.562 -10.456 -18.864 1.00 96.62 361 LYS A C 1
ATOM 2597 O O . LYS A 1 361 ? -5.654 -10.514 -18.291 1.00 96.62 361 LYS A O 1
ATOM 2602 N N . VAL A 1 362 ? -3.678 -9.492 -18.649 1.00 97.06 362 VAL A N 1
ATOM 2603 C CA . VAL A 1 362 ? -3.756 -8.498 -17.579 1.00 97.06 362 VAL A CA 1
ATOM 2604 C C . VAL A 1 362 ? -3.690 -7.098 -18.183 1.00 97.06 362 VAL A C 1
ATOM 2606 O O . VAL A 1 362 ? -2.705 -6.752 -18.824 1.00 97.06 362 VAL A O 1
ATOM 2609 N N . LYS A 1 363 ? -4.713 -6.271 -17.949 1.00 94.94 363 LYS A N 1
ATOM 2610 C CA . LYS A 1 363 ? -4.724 -4.861 -18.373 1.00 94.94 363 LYS A CA 1
ATOM 2611 C C . LYS A 1 363 ? -4.924 -3.920 -17.185 1.00 94.94 363 LYS A C 1
ATOM 2613 O O . LYS A 1 363 ? -5.769 -4.227 -16.336 1.00 94.94 363 LYS A O 1
ATOM 2618 N N . PRO A 1 364 ? -4.223 -2.776 -17.104 1.00 95.31 364 PRO A N 1
ATOM 2619 C CA . PRO A 1 364 ? -4.658 -1.674 -16.249 1.00 95.31 364 PRO A CA 1
ATOM 2620 C C . PRO A 1 364 ? -6.006 -1.114 -16.742 1.00 95.31 364 PRO A C 1
ATOM 2622 O O . PRO A 1 364 ? -6.450 -1.392 -17.853 1.00 95.31 364 PRO A O 1
ATOM 2625 N N . VAL A 1 365 ? -6.676 -0.321 -15.908 1.00 92.12 365 VAL A N 1
ATOM 2626 C CA . VAL A 1 365 ? -7.884 0.422 -16.283 1.00 92.12 365 VAL A CA 1
ATOM 2627 C C . VAL A 1 365 ? -7.881 1.782 -15.610 1.00 92.12 365 VAL A C 1
ATOM 2629 O O . VAL A 1 365 ? -7.872 1.863 -14.377 1.00 92.12 365 VAL A O 1
ATOM 2632 N N . ILE A 1 366 ? -7.999 2.841 -16.405 1.00 90.56 366 ILE A N 1
ATOM 2633 C CA . ILE A 1 366 ? -8.303 4.183 -15.909 1.00 90.56 366 ILE A CA 1
ATOM 2634 C C . ILE A 1 366 ? -9.795 4.231 -15.548 1.00 90.56 366 ILE A C 1
ATOM 2636 O O . ILE A 1 366 ? -10.671 3.927 -16.357 1.00 90.56 366 ILE A O 1
ATOM 2640 N N . GLY A 1 367 ? -10.096 4.494 -14.276 1.00 87.00 367 GLY A N 1
ATOM 2641 C CA . GLY A 1 367 ? -11.471 4.507 -13.769 1.00 87.00 367 GLY A CA 1
ATOM 2642 C C . GLY A 1 367 ? -12.141 5.874 -13.870 1.00 87.00 367 GLY A C 1
ATOM 2643 O O . GLY A 1 367 ? -11.776 6.717 -14.679 1.00 87.00 367 GLY A O 1
ATOM 2644 N N . GLU A 1 368 ? -13.113 6.127 -12.989 1.00 88.38 368 GLU A N 1
ATOM 2645 C CA . GLU A 1 368 ? -13.685 7.471 -12.834 1.00 88.38 368 GLU A CA 1
ATOM 2646 C C . GLU A 1 368 ? -12.568 8.475 -12.499 1.00 88.38 368 GLU A C 1
ATOM 2648 O O . GLU A 1 368 ? -11.897 8.329 -11.476 1.00 88.38 368 GLU A O 1
ATOM 2653 N N . VAL A 1 369 ? -12.361 9.471 -13.369 1.00 89.00 369 VAL A N 1
ATOM 2654 C CA . VAL A 1 369 ? -11.396 10.561 -13.167 1.00 89.00 369 VAL A CA 1
ATOM 2655 C C . VAL A 1 369 ? -11.895 11.484 -12.053 1.00 89.00 369 VAL A C 1
ATOM 2657 O O . VAL A 1 369 ? -13.013 12.001 -12.089 1.00 89.00 369 VAL A O 1
ATOM 2660 N N . LEU A 1 370 ? -11.052 11.675 -11.041 1.00 83.75 370 LEU A N 1
ATOM 2661 C CA . LEU A 1 370 ? -11.386 12.285 -9.754 1.00 83.75 370 LEU A CA 1
ATOM 2662 C C . LEU A 1 370 ? -11.138 13.800 -9.729 1.00 83.75 370 LEU A C 1
ATOM 2664 O O . LEU A 1 370 ? -11.866 14.521 -9.042 1.00 83.75 370 LEU A O 1
ATOM 2668 N N . ASP A 1 371 ? -10.167 14.292 -10.507 1.00 75.75 371 ASP A N 1
ATOM 2669 C CA . ASP A 1 371 ? -10.018 15.718 -10.820 1.00 75.75 371 ASP A CA 1
ATOM 2670 C C . ASP A 1 371 ? -10.145 15.960 -12.337 1.00 75.75 371 ASP A C 1
ATOM 2672 O O . ASP A 1 371 ? -9.151 15.902 -13.057 1.00 75.75 371 ASP A O 1
ATOM 2676 N N . PRO A 1 372 ? -11.345 16.293 -12.855 1.00 67.00 372 PRO A N 1
ATOM 2677 C CA . PRO A 1 372 ? -11.553 16.633 -14.266 1.00 67.00 372 PRO A CA 1
ATOM 2678 C C . PRO A 1 372 ? -11.010 18.031 -14.646 1.00 67.00 372 PRO A C 1
ATOM 2680 O O . PRO A 1 372 ? -11.424 18.615 -15.651 1.00 67.00 372 PRO A O 1
ATOM 2683 N N . ALA A 1 373 ? -10.144 18.621 -13.815 1.00 71.94 373 ALA A N 1
ATOM 2684 C CA . ALA A 1 373 ? -9.290 19.758 -14.149 1.00 71.94 373 ALA A CA 1
ATOM 2685 C C . ALA A 1 373 ? -7.784 19.423 -14.073 1.00 71.94 373 ALA A C 1
ATOM 2687 O O . ALA A 1 373 ? -6.962 20.335 -14.225 1.00 71.94 373 ALA A O 1
ATOM 2688 N N . ALA A 1 374 ? -7.427 18.147 -13.878 1.00 69.31 374 ALA A N 1
ATOM 2689 C CA . ALA A 1 374 ? -6.108 17.628 -14.219 1.00 69.31 374 ALA A CA 1
ATOM 2690 C C . ALA A 1 374 ? -5.822 17.810 -15.723 1.00 69.31 374 ALA A C 1
ATOM 2692 O O . ALA A 1 374 ? -6.719 18.096 -16.523 1.00 69.31 374 ALA A O 1
ATOM 2693 N N . GLY A 1 375 ? -4.548 17.688 -16.090 1.00 82.88 375 GLY A N 1
ATOM 2694 C CA . GLY A 1 375 ? -4.182 17.370 -17.465 1.00 82.88 375 GLY A CA 1
ATOM 2695 C C . GLY A 1 375 ? -4.092 15.857 -17.624 1.00 82.88 375 GLY A C 1
ATOM 2696 O O . GLY A 1 375 ? -4.784 15.110 -16.934 1.00 82.88 375 GLY A O 1
ATOM 2697 N N . ASP A 1 376 ? -3.182 15.459 -18.494 1.00 90.69 376 ASP A N 1
ATOM 2698 C CA . ASP A 1 376 ? -2.657 14.112 -18.675 1.00 90.69 376 ASP A CA 1
ATOM 2699 C C . ASP A 1 376 ? -2.340 13.442 -17.308 1.00 90.69 376 ASP A C 1
ATOM 2701 O O . ASP A 1 376 ? -1.893 14.105 -16.362 1.00 90.69 376 ASP A O 1
ATOM 2705 N N . ILE A 1 377 ? -2.638 12.145 -17.183 1.00 92.00 377 ILE A N 1
ATOM 2706 C CA . ILE A 1 377 ? -2.633 11.369 -15.936 1.00 92.00 377 ILE A CA 1
ATOM 2707 C C . ILE A 1 377 ? -1.424 10.429 -15.897 1.00 92.00 377 ILE A C 1
ATOM 2709 O O . ILE A 1 377 ? -1.384 9.460 -16.652 1.00 92.00 377 ILE A O 1
ATOM 2713 N N . ASP A 1 378 ? -0.501 10.653 -14.956 1.00 94.44 378 ASP A N 1
ATOM 2714 C CA . ASP A 1 378 ? 0.574 9.702 -14.638 1.00 94.44 378 ASP A CA 1
ATOM 2715 C C . ASP A 1 378 ? -0.019 8.311 -14.318 1.00 94.44 378 ASP A C 1
ATOM 2717 O O . ASP A 1 378 ? -0.840 8.181 -13.400 1.00 94.44 378 ASP A O 1
ATOM 2721 N N . LEU A 1 379 ? 0.428 7.269 -15.020 1.00 95.69 379 LEU A N 1
ATOM 2722 C CA . LEU A 1 379 ? 0.123 5.863 -14.747 1.00 95.69 379 LEU A CA 1
ATOM 2723 C C . LEU A 1 379 ? 1.418 5.123 -14.392 1.00 95.69 379 LEU A C 1
ATOM 2725 O O . LEU A 1 379 ? 2.410 5.211 -15.112 1.00 95.69 379 LEU A O 1
ATOM 2729 N N . ILE A 1 380 ? 1.389 4.347 -13.304 1.00 97.56 380 ILE A N 1
ATOM 2730 C CA . ILE A 1 380 ? 2.349 3.258 -13.086 1.00 97.56 380 ILE A CA 1
ATOM 2731 C C . ILE A 1 380 ? 1.592 1.946 -12.917 1.00 97.56 380 ILE A C 1
ATOM 2733 O O . ILE A 1 380 ? 0.662 1.836 -12.108 1.00 97.56 380 ILE A O 1
ATOM 2737 N N . PHE A 1 381 ? 2.052 0.942 -13.653 1.00 97.62 381 PHE A N 1
ATOM 2738 C CA . PHE A 1 381 ? 1.694 -0.461 -13.516 1.00 97.62 381 PHE A CA 1
ATOM 2739 C C . PHE A 1 381 ? 2.988 -1.245 -13.266 1.00 97.62 381 PHE A C 1
ATOM 2741 O O . PHE A 1 381 ? 3.952 -1.078 -14.001 1.00 97.62 381 PHE A O 1
ATOM 2748 N N . ALA A 1 382 ? 3.049 -2.067 -12.223 1.00 96.12 382 ALA A N 1
ATOM 2749 C CA . ALA A 1 382 ? 4.263 -2.786 -11.832 1.00 96.12 382 ALA A CA 1
ATOM 2750 C C . ALA A 1 382 ? 3.951 -4.229 -11.430 1.00 96.12 382 ALA A C 1
ATOM 2752 O O . ALA A 1 382 ? 2.855 -4.496 -10.932 1.00 96.12 382 ALA A O 1
ATOM 2753 N N . VAL A 1 383 ? 4.900 -5.148 -11.617 1.00 94.00 383 VAL A N 1
ATOM 2754 C CA . VAL A 1 383 ? 4.762 -6.572 -11.277 1.00 94.00 383 VAL A CA 1
ATOM 2755 C C . VAL A 1 383 ? 5.968 -7.040 -10.465 1.00 94.00 383 VAL A C 1
ATOM 2757 O O . VAL A 1 383 ? 7.019 -7.348 -11.019 1.00 94.00 383 VAL A O 1
ATOM 2760 N N . ASP A 1 384 ? 5.794 -7.147 -9.149 1.00 90.56 384 ASP A N 1
ATOM 2761 C CA . ASP A 1 384 ? 6.785 -7.756 -8.258 1.00 90.56 384 ASP A CA 1
ATOM 2762 C C . ASP A 1 384 ? 6.596 -9.278 -8.233 1.00 90.56 384 ASP A C 1
ATOM 2764 O O . ASP A 1 384 ? 5.515 -9.762 -7.878 1.00 90.56 384 ASP A O 1
ATOM 2768 N N . SER A 1 385 ? 7.637 -10.040 -8.571 1.00 83.94 385 SER A N 1
ATOM 2769 C CA . SER A 1 385 ? 7.589 -11.509 -8.584 1.00 83.94 385 SER A CA 1
ATOM 2770 C C . SER A 1 385 ? 8.753 -12.086 -7.768 1.00 83.94 385 SER A C 1
ATOM 2772 O O . SER A 1 385 ? 9.902 -11.831 -8.128 1.00 83.94 385 SER A O 1
ATOM 2774 N N . PRO A 1 386 ? 8.510 -12.873 -6.695 1.00 74.62 386 PRO A N 1
ATOM 2775 C CA . PRO A 1 386 ? 9.566 -13.389 -5.821 1.00 74.62 386 PRO A CA 1
ATOM 2776 C C . PRO A 1 386 ? 10.627 -14.240 -6.535 1.00 74.62 386 PRO A C 1
ATOM 2778 O O . PRO A 1 386 ? 10.465 -15.450 -6.748 1.00 74.62 386 PRO A O 1
ATOM 2781 N N . GLY A 1 387 ? 11.741 -13.591 -6.871 1.00 74.25 387 GLY A N 1
ATOM 2782 C CA . GLY A 1 387 ? 12.964 -14.158 -7.422 1.00 74.25 387 GLY A CA 1
ATOM 2783 C C . GLY A 1 387 ? 13.176 -14.053 -8.938 1.00 74.25 387 GLY A C 1
ATOM 2784 O O . GLY A 1 387 ? 14.347 -14.001 -9.299 1.00 74.25 387 GLY A O 1
ATOM 2785 N N . PRO A 1 388 ? 12.159 -13.993 -9.828 1.00 74.25 388 PRO A N 1
ATOM 2786 C CA . PRO A 1 388 ? 12.387 -13.558 -11.207 1.00 74.25 388 PRO A CA 1
ATOM 2787 C C . PRO A 1 388 ? 12.859 -12.102 -11.293 1.00 74.25 388 PRO A C 1
ATOM 2789 O O . PRO A 1 388 ? 13.822 -11.832 -12.004 1.00 74.25 388 PRO A O 1
ATOM 2792 N N . GLY A 1 389 ? 12.228 -11.178 -10.554 1.00 87.25 389 GLY A N 1
ATOM 2793 C CA . GLY A 1 389 ? 12.563 -9.751 -10.589 1.00 87.25 389 GLY A CA 1
ATOM 2794 C C . GLY A 1 389 ? 11.357 -8.827 -10.388 1.00 87.25 389 GLY A C 1
ATOM 2795 O O . GLY A 1 389 ? 10.338 -9.219 -9.808 1.00 87.25 389 GLY A O 1
ATOM 2796 N N . SER A 1 390 ? 11.486 -7.590 -10.871 1.00 92.00 390 SER A N 1
ATOM 2797 C CA . SER A 1 390 ? 10.409 -6.592 -10.907 1.00 92.00 390 SER A CA 1
ATOM 2798 C C . SER A 1 390 ? 10.229 -6.045 -12.327 1.00 92.00 390 SER A C 1
ATOM 2800 O O . SER A 1 390 ? 11.210 -5.751 -13.011 1.00 92.00 390 SER A O 1
ATOM 2802 N N . VAL A 1 391 ? 8.973 -5.929 -12.764 1.00 94.88 391 VAL A N 1
ATOM 2803 C CA . VAL A 1 391 ? 8.552 -5.248 -14.001 1.00 94.88 391 VAL A CA 1
ATOM 2804 C C . VAL A 1 391 ? 7.951 -3.895 -13.623 1.00 94.88 391 VAL A C 1
ATOM 2806 O O . VAL A 1 391 ? 7.159 -3.829 -12.681 1.00 94.88 391 VAL A O 1
ATOM 2809 N N . ILE A 1 392 ? 8.212 -2.843 -14.396 1.00 97.25 392 ILE A N 1
ATOM 2810 C CA . ILE A 1 392 ? 7.484 -1.572 -14.312 1.00 97.25 392 ILE A CA 1
ATOM 2811 C C . ILE A 1 392 ? 7.084 -1.074 -15.703 1.00 97.25 392 ILE A C 1
ATOM 2813 O O . ILE A 1 392 ? 7.816 -1.237 -16.670 1.00 97.25 392 ILE A O 1
ATOM 2817 N N . VAL A 1 393 ? 5.922 -0.440 -15.799 1.00 98.31 393 VAL A N 1
ATOM 2818 C CA . VAL A 1 393 ? 5.464 0.345 -16.947 1.00 98.31 393 VAL A CA 1
ATOM 2819 C C . VAL A 1 393 ? 5.060 1.720 -16.428 1.00 98.31 393 VAL A C 1
ATOM 2821 O O . VAL A 1 393 ? 4.302 1.822 -15.455 1.00 98.31 393 VAL A O 1
ATOM 2824 N N . ARG A 1 394 ? 5.587 2.767 -17.064 1.00 98.06 394 ARG A N 1
ATOM 2825 C CA . ARG A 1 394 ? 5.301 4.181 -16.797 1.00 98.06 394 ARG A CA 1
ATOM 2826 C C . ARG A 1 394 ? 4.670 4.794 -18.046 1.00 98.06 394 ARG A C 1
ATOM 2828 O O . ARG A 1 394 ? 5.174 4.590 -19.148 1.00 98.06 394 ARG A O 1
ATOM 2835 N N . ASP A 1 395 ? 3.581 5.534 -17.862 1.00 96.62 395 ASP A N 1
ATOM 2836 C CA . ASP A 1 395 ? 2.790 6.102 -18.961 1.00 96.62 395 ASP A CA 1
ATOM 2837 C C . ASP A 1 395 ? 2.012 7.370 -18.520 1.00 96.62 395 ASP A C 1
ATOM 2839 O O . ASP A 1 395 ? 2.053 7.765 -17.350 1.00 96.62 395 ASP A O 1
ATOM 2843 N N . THR A 1 396 ? 1.359 8.077 -19.447 1.00 94.06 396 THR A N 1
ATOM 2844 C CA . THR A 1 396 ? 0.715 9.388 -19.274 1.00 94.06 396 THR A CA 1
ATOM 2845 C C . THR A 1 396 ? -0.581 9.490 -20.099 1.00 94.06 396 THR A C 1
ATOM 2847 O O . THR A 1 396 ? -0.573 9.892 -21.261 1.00 94.06 396 THR A O 1
ATOM 2850 N N . VAL A 1 397 ? -1.722 9.167 -19.482 1.00 91.19 397 VAL A N 1
ATOM 2851 C CA . VAL A 1 397 ? -3.010 8.946 -20.174 1.00 91.19 397 VAL A CA 1
ATOM 2852 C C . VAL A 1 397 ? -3.856 10.223 -20.299 1.00 91.19 397 VAL A C 1
ATOM 2854 O O . VAL A 1 397 ? -3.953 11.005 -19.352 1.00 91.19 397 VAL A O 1
ATOM 2857 N N . ASP A 1 398 ? -4.537 10.436 -21.431 1.00 88.38 398 ASP A N 1
ATOM 2858 C CA . ASP A 1 398 ? -5.517 11.530 -21.584 1.00 88.38 398 ASP A CA 1
ATOM 2859 C C . ASP A 1 398 ? -6.773 11.261 -20.714 1.00 88.38 398 ASP A C 1
ATOM 2861 O O . ASP A 1 398 ? -7.397 10.211 -20.861 1.00 88.38 398 ASP A O 1
ATOM 2865 N N . PRO A 1 399 ? -7.206 12.180 -19.825 1.00 85.44 399 PRO A N 1
ATOM 2866 C CA . PRO A 1 399 ? -8.406 11.996 -18.998 1.00 85.44 399 PRO A CA 1
ATOM 2867 C C . PRO A 1 399 ? -9.744 11.944 -19.768 1.00 85.44 399 PRO A C 1
ATOM 2869 O O . PRO A 1 399 ? -10.768 11.643 -19.149 1.00 85.44 399 PRO A O 1
ATOM 2872 N N . ASP A 1 400 ? -9.778 12.278 -21.067 1.00 84.06 400 ASP A N 1
ATOM 2873 C CA . ASP A 1 400 ? -10.935 12.034 -21.949 1.00 84.06 400 ASP A CA 1
ATOM 2874 C C . ASP A 1 400 ? -10.925 10.606 -22.562 1.00 84.06 400 ASP A C 1
ATOM 2876 O O . ASP A 1 400 ? -11.931 10.217 -23.174 1.00 84.06 400 ASP A O 1
ATOM 2880 N N . ASP A 1 401 ? -9.853 9.813 -22.397 1.00 84.31 401 ASP A N 1
ATOM 2881 C CA . ASP A 1 401 ? -9.875 8.373 -22.688 1.00 84.31 401 ASP A CA 1
ATOM 2882 C C . ASP A 1 401 ? -10.600 7.579 -21.582 1.00 84.31 401 ASP A C 1
ATOM 2884 O O . ASP A 1 401 ? -10.582 7.910 -20.396 1.00 84.31 401 ASP A O 1
ATOM 2888 N N . ALA A 1 402 ? -11.313 6.537 -22.005 1.00 73.75 402 ALA A N 1
ATOM 2889 C CA . ALA A 1 402 ? -12.211 5.744 -21.179 1.00 73.75 402 ALA A CA 1
ATOM 2890 C C . ALA A 1 402 ? -12.107 4.227 -21.424 1.00 73.75 402 ALA A C 1
ATOM 2892 O O . ALA A 1 402 ? -12.918 3.490 -20.856 1.00 73.75 402 ALA A O 1
ATOM 2893 N N . ASP A 1 403 ? -11.183 3.767 -22.278 1.00 85.06 403 ASP A N 1
ATOM 2894 C CA . ASP A 1 403 ? -11.021 2.344 -22.629 1.00 85.06 403 ASP A CA 1
ATOM 2895 C C . ASP A 1 403 ? -9.542 1.965 -22.879 1.00 85.06 403 ASP A C 1
ATOM 2897 O O . ASP A 1 403 ? -9.285 1.074 -23.682 1.00 85.06 403 ASP A O 1
ATOM 2901 N N . TYR A 1 404 ? -8.608 2.647 -22.190 1.00 90.44 404 TYR A N 1
ATOM 2902 C CA . TYR A 1 404 ? -7.143 2.481 -22.225 1.00 90.44 404 TYR A CA 1
ATOM 2903 C C . TYR A 1 404 ? -6.676 1.083 -22.648 1.00 90.44 404 TYR A C 1
ATOM 2905 O O . TYR A 1 404 ? -6.848 0.102 -21.910 1.00 90.44 404 TYR A O 1
ATOM 2913 N N . ASP A 1 405 ? -6.064 1.007 -23.829 1.00 92.31 405 ASP A N 1
ATOM 2914 C CA . ASP A 1 405 ? -5.604 -0.236 -24.440 1.00 92.31 405 ASP A CA 1
ATOM 2915 C C . ASP A 1 405 ? -4.162 -0.191 -24.975 1.00 92.31 405 ASP A C 1
ATOM 2917 O O . ASP A 1 405 ? -3.767 -1.119 -25.682 1.00 92.31 405 ASP A O 1
ATOM 2921 N N . ASP A 1 406 ? -3.356 0.797 -24.556 1.00 95.12 406 ASP A N 1
ATOM 2922 C CA . ASP A 1 406 ? -1.960 1.000 -24.988 1.00 95.12 406 ASP A CA 1
ATOM 2923 C C . ASP A 1 406 ? -1.029 -0.197 -24.714 1.00 95.12 406 ASP A C 1
ATOM 2925 O O . ASP A 1 406 ? -0.063 -0.386 -25.449 1.00 95.12 406 ASP A O 1
ATOM 2929 N N . PHE A 1 407 ? -1.332 -1.062 -23.735 1.00 96.88 407 PHE A N 1
ATOM 2930 C CA . PHE A 1 407 ? -0.681 -2.375 -23.603 1.00 96.88 407 PHE A CA 1
ATOM 2931 C C . PHE A 1 407 ? -1.550 -3.454 -22.927 1.00 96.88 407 PHE A C 1
ATOM 2933 O O . PHE A 1 407 ? -2.568 -3.188 -22.276 1.00 96.88 407 PHE A O 1
ATOM 2940 N N . GLU A 1 408 ? -1.119 -4.709 -23.050 1.00 96.88 408 GLU A N 1
ATOM 2941 C CA . GLU A 1 408 ? -1.557 -5.860 -22.261 1.00 96.88 408 GLU A CA 1
ATOM 2942 C C . GLU A 1 408 ? -0.343 -6.612 -21.707 1.00 96.88 408 GLU A C 1
ATOM 2944 O O . GLU A 1 408 ? 0.633 -6.841 -22.409 1.00 96.88 408 GLU A O 1
ATOM 2949 N N . LEU A 1 409 ? -0.401 -7.036 -20.447 1.00 96.69 409 LEU A N 1
ATOM 2950 C CA . LEU A 1 409 ? 0.554 -7.991 -19.895 1.00 96.69 409 LEU A CA 1
ATOM 2951 C C . LEU A 1 409 ? 0.007 -9.412 -20.104 1.00 96.69 409 LEU A C 1
ATOM 2953 O O . LEU A 1 409 ? -1.029 -9.769 -19.534 1.00 96.69 409 LEU A O 1
ATOM 2957 N N . GLU A 1 410 ? 0.719 -10.242 -20.862 1.00 95.31 410 GLU A N 1
ATOM 2958 C CA . GLU A 1 410 ? 0.581 -11.699 -20.778 1.00 95.31 410 GLU A CA 1
ATOM 2959 C C . GLU A 1 410 ? 1.450 -12.224 -19.625 1.00 95.31 410 GLU A C 1
ATOM 2961 O O . GLU A 1 410 ? 2.599 -11.810 -19.466 1.00 95.31 410 GLU A O 1
ATOM 2966 N N . LEU A 1 411 ? 0.900 -13.114 -18.794 1.00 93.12 411 LEU A N 1
ATOM 2967 C CA . LEU A 1 411 ? 1.554 -13.597 -17.574 1.00 93.12 411 LEU A CA 1
ATOM 2968 C C . LEU A 1 411 ? 1.321 -15.101 -17.352 1.00 93.12 411 LEU A C 1
ATOM 2970 O O . LEU A 1 411 ? 0.190 -15.593 -17.431 1.00 93.12 411 LEU A O 1
ATOM 2974 N N . SER A 1 412 ? 2.389 -15.809 -16.987 1.00 90.62 412 SER A N 1
ATOM 2975 C CA . SER A 1 412 ? 2.365 -17.189 -16.501 1.00 90.62 412 SER A CA 1
ATOM 2976 C C . SER A 1 412 ? 3.018 -17.292 -15.123 1.00 90.62 412 SER A C 1
ATOM 2978 O O . SER A 1 412 ? 4.111 -16.777 -14.889 1.00 90.62 412 SER A O 1
ATOM 2980 N N . THR A 1 413 ? 2.341 -17.982 -14.206 1.00 87.25 413 THR A N 1
ATOM 2981 C CA . THR A 1 413 ? 2.806 -18.288 -12.847 1.00 87.25 413 THR A CA 1
ATOM 2982 C C . THR A 1 413 ? 2.886 -19.801 -12.582 1.00 87.25 413 THR A C 1
ATOM 2984 O O . THR A 1 413 ? 2.770 -20.227 -11.433 1.00 87.25 413 THR A O 1
ATOM 2987 N N . ASP A 1 414 ? 3.006 -20.632 -13.629 1.00 83.19 414 ASP A N 1
ATOM 2988 C CA . ASP A 1 414 ? 2.960 -22.106 -13.542 1.00 83.19 414 ASP A CA 1
ATOM 2989 C C . ASP A 1 414 ? 4.336 -22.743 -13.210 1.00 83.19 414 ASP A C 1
ATOM 2991 O O . ASP A 1 414 ? 4.945 -22.360 -12.210 1.00 83.19 414 ASP A O 1
ATOM 2995 N N . GLU A 1 415 ? 4.832 -23.740 -13.964 1.00 72.94 415 GLU A N 1
ATOM 2996 C CA . GLU A 1 415 ? 6.151 -24.353 -13.680 1.00 72.94 415 GLU A CA 1
ATOM 2997 C C . GLU A 1 415 ? 7.316 -23.372 -13.938 1.00 72.94 415 GLU A C 1
ATOM 2999 O O . GLU A 1 415 ? 8.254 -23.328 -13.136 1.00 72.94 415 GLU A O 1
ATOM 3004 N N . ASP A 1 416 ? 7.194 -22.548 -14.985 1.00 72.81 416 ASP A N 1
ATOM 3005 C CA . ASP A 1 416 ? 8.146 -21.513 -15.402 1.00 72.81 416 ASP A CA 1
ATOM 3006 C C . ASP A 1 416 ? 7.472 -20.123 -15.316 1.00 72.81 416 ASP A C 1
ATOM 3008 O O . ASP A 1 416 ? 6.266 -19.999 -15.558 1.00 72.81 416 ASP A O 1
ATOM 3012 N N . PHE A 1 417 ? 8.226 -19.075 -14.955 1.00 78.44 417 PHE A N 1
ATOM 3013 C CA . PHE A 1 417 ? 7.717 -17.695 -14.939 1.00 78.44 417 PHE A CA 1
ATOM 3014 C C . PHE A 1 417 ? 7.970 -17.025 -16.291 1.00 78.44 417 PHE A C 1
ATOM 3016 O O . PHE A 1 417 ? 9.121 -16.880 -16.711 1.00 78.44 417 PHE A O 1
ATOM 3023 N N . GLU A 1 418 ? 6.891 -16.582 -16.932 1.00 84.56 418 GLU A N 1
ATOM 3024 C CA . GLU A 1 418 ? 6.907 -15.860 -18.205 1.00 84.56 418 GLU A CA 1
ATOM 3025 C C . GLU A 1 418 ? 6.067 -14.587 -18.055 1.00 84.56 418 GLU A C 1
ATOM 3027 O O . GLU A 1 418 ? 4.936 -14.638 -17.561 1.00 84.56 418 GLU A O 1
ATOM 3032 N N . SER A 1 419 ? 6.596 -13.448 -18.501 1.00 89.88 419 SER A N 1
ATOM 3033 C CA . SER A 1 419 ? 5.853 -12.188 -18.570 1.00 89.88 419 SER A CA 1
ATOM 3034 C C . SER A 1 419 ? 6.194 -11.443 -19.856 1.00 89.88 419 SER A C 1
ATOM 3036 O O . SER A 1 419 ? 7.366 -11.167 -20.106 1.00 89.88 419 SER A O 1
ATOM 3038 N N . ASN A 1 420 ? 5.181 -11.098 -20.650 1.00 93.88 420 ASN A N 1
ATOM 3039 C CA . ASN A 1 420 ? 5.336 -10.321 -21.878 1.00 93.88 420 ASN A CA 1
ATOM 3040 C C . ASN A 1 420 ? 4.446 -9.076 -21.840 1.00 93.88 420 ASN A C 1
ATOM 3042 O O . ASN A 1 420 ? 3.258 -9.187 -21.540 1.00 93.88 420 ASN A O 1
ATOM 3046 N N . ILE A 1 421 ? 5.002 -7.911 -22.164 1.00 97.12 421 ILE A N 1
ATOM 3047 C CA . ILE A 1 421 ? 4.233 -6.680 -22.382 1.00 97.12 421 ILE A CA 1
ATOM 3048 C C . ILE A 1 421 ? 3.970 -6.560 -23.889 1.00 97.12 421 ILE A C 1
ATOM 3050 O O . ILE A 1 421 ? 4.884 -6.228 -24.633 1.00 97.12 421 ILE A O 1
ATOM 3054 N N . ASP A 1 422 ? 2.736 -6.850 -24.302 1.00 96.50 422 ASP A N 1
ATOM 3055 C CA . ASP A 1 422 ? 2.159 -6.729 -25.655 1.00 96.50 422 ASP A CA 1
ATOM 3056 C C . ASP A 1 422 ? 1.648 -5.282 -25.812 1.00 96.50 422 ASP A C 1
ATOM 3058 O O . ASP A 1 422 ? 0.611 -4.922 -25.245 1.00 96.50 422 ASP A O 1
ATOM 3062 N N . VAL A 1 423 ? 2.424 -4.413 -26.474 1.00 96.81 423 VAL A N 1
ATOM 3063 C CA . VAL A 1 423 ? 2.070 -2.992 -26.682 1.00 96.81 423 VAL A CA 1
ATOM 3064 C C . VAL A 1 423 ? 1.156 -2.852 -27.896 1.00 96.81 423 VAL A C 1
ATOM 3066 O O . VAL A 1 423 ? 1.306 -3.537 -28.907 1.00 96.81 423 VAL A O 1
ATOM 3069 N N . SER A 1 424 ? 0.189 -1.942 -27.810 1.00 94.44 424 SER A N 1
ATOM 3070 C CA . SER A 1 424 ? -0.763 -1.694 -28.888 1.00 94.44 424 SER A CA 1
ATOM 3071 C C . SER A 1 424 ? -0.093 -1.051 -30.114 1.00 94.44 424 SER A C 1
ATOM 3073 O O . SER A 1 424 ? 0.998 -0.486 -30.052 1.00 94.44 424 SER A O 1
ATOM 3075 N N . ALA A 1 425 ? -0.782 -1.101 -31.256 1.00 91.38 425 ALA A N 1
ATOM 3076 C CA . ALA A 1 425 ? -0.318 -0.486 -32.501 1.00 91.38 425 ALA A CA 1
ATOM 3077 C C . ALA A 1 425 ? -0.483 1.052 -32.541 1.00 91.38 425 ALA A C 1
ATOM 3079 O O . ALA A 1 425 ? -0.255 1.658 -33.591 1.00 91.38 425 ALA A O 1
ATOM 3080 N N . ASP A 1 426 ? -0.925 1.672 -31.443 1.00 90.00 426 ASP A N 1
ATOM 3081 C CA . ASP A 1 426 ? -0.969 3.123 -31.253 1.00 90.00 426 ASP A CA 1
ATOM 3082 C C . ASP A 1 426 ? -0.502 3.604 -29.855 1.00 90.00 426 ASP A C 1
ATOM 3084 O O . ASP A 1 426 ? -0.534 4.810 -29.603 1.00 90.00 426 ASP A O 1
ATOM 3088 N N . GLY A 1 427 ? 0.011 2.702 -29.005 1.00 92.00 427 GLY A N 1
ATOM 3089 C CA . GLY A 1 427 ? 0.593 3.010 -27.691 1.00 92.00 427 GLY A CA 1
ATOM 3090 C C . GLY A 1 427 ? 2.063 3.461 -27.737 1.00 92.00 427 GLY A C 1
ATOM 3091 O O . GLY A 1 427 ? 2.795 3.145 -28.677 1.00 92.00 427 GLY A O 1
ATOM 3092 N N . ASP A 1 428 ? 2.481 4.198 -26.703 1.00 94.00 428 ASP A N 1
ATOM 3093 C CA . ASP A 1 428 ? 3.823 4.778 -26.485 1.00 94.00 428 ASP A CA 1
ATOM 3094 C C . ASP A 1 428 ? 4.124 4.708 -24.975 1.00 94.00 428 ASP A C 1
ATOM 3096 O O . ASP A 1 428 ? 3.611 5.523 -24.210 1.00 94.00 428 ASP A O 1
ATOM 3100 N N . ILE A 1 429 ? 4.881 3.696 -24.527 1.00 96.62 429 ILE A N 1
ATOM 3101 C CA . ILE A 1 429 ? 5.128 3.434 -23.094 1.00 96.62 429 ILE A CA 1
ATOM 3102 C C . ILE A 1 429 ? 6.620 3.340 -22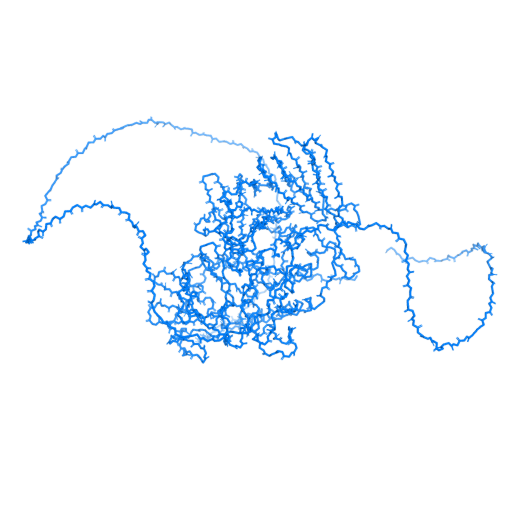.743 1.00 96.62 429 ILE A C 1
ATOM 3104 O O . ILE A 1 429 ? 7.449 2.917 -23.551 1.00 96.62 429 ILE A O 1
ATOM 3108 N N . GLU A 1 430 ? 6.966 3.656 -21.490 1.00 97.56 430 GLU A N 1
ATOM 3109 C CA . GLU A 1 430 ? 8.288 3.389 -20.908 1.00 97.56 430 GLU A CA 1
ATOM 3110 C C . GLU A 1 430 ? 8.216 2.139 -20.013 1.00 97.56 430 GLU A C 1
ATOM 3112 O O . GLU A 1 430 ? 7.642 2.166 -18.921 1.00 97.56 430 GLU A O 1
ATOM 3117 N N . ALA A 1 431 ? 8.784 1.030 -20.490 1.00 97.56 431 ALA A N 1
ATOM 3118 C CA . ALA A 1 431 ? 8.765 -0.274 -19.835 1.00 97.56 431 ALA A CA 1
ATOM 3119 C C . ALA A 1 431 ? 10.158 -0.661 -19.317 1.00 97.56 431 ALA A C 1
ATOM 3121 O O . ALA A 1 431 ? 11.147 -0.627 -20.051 1.00 97.56 431 ALA A O 1
ATOM 3122 N N . GLY A 1 432 ? 10.225 -1.072 -18.055 1.00 96.38 432 GLY A N 1
ATOM 3123 C CA . GLY A 1 432 ? 11.450 -1.439 -17.361 1.00 96.38 432 GLY A CA 1
ATOM 3124 C C . GLY A 1 432 ? 11.388 -2.818 -16.718 1.00 96.38 432 GLY A C 1
ATOM 3125 O O . GLY A 1 432 ? 10.330 -3.287 -16.295 1.00 96.38 432 GLY A O 1
ATOM 3126 N N . TYR A 1 433 ? 12.552 -3.451 -16.595 1.00 95.75 433 TYR A N 1
ATOM 3127 C CA . TYR A 1 433 ? 12.731 -4.706 -15.870 1.00 95.75 433 TYR A CA 1
ATOM 3128 C C . TYR A 1 433 ? 14.024 -4.687 -15.060 1.00 95.75 433 TYR A C 1
ATOM 3130 O O . TYR A 1 433 ? 15.053 -4.230 -15.557 1.00 95.75 433 TYR A O 1
ATOM 3138 N N . ALA A 1 434 ? 13.982 -5.204 -13.833 1.00 94.06 434 ALA A N 1
ATOM 3139 C CA . ALA A 1 434 ? 15.121 -5.238 -12.922 1.00 94.06 434 ALA A CA 1
ATOM 3140 C C . ALA A 1 434 ? 15.305 -6.606 -12.248 1.00 94.06 434 ALA A C 1
ATOM 3142 O O . ALA A 1 434 ? 14.357 -7.180 -11.702 1.00 94.06 434 ALA A O 1
ATOM 3143 N N . PHE A 1 435 ? 16.555 -7.078 -12.216 1.00 91.25 435 PHE A N 1
ATOM 3144 C CA . PHE A 1 435 ? 16.974 -8.338 -11.600 1.00 91.25 435 PHE A CA 1
ATOM 3145 C C . PHE A 1 435 ? 18.353 -8.189 -10.935 1.00 91.25 435 PHE A C 1
ATOM 3147 O O . PHE A 1 435 ? 19.341 -7.875 -11.593 1.00 91.25 435 PHE A O 1
ATOM 3154 N N . GLU A 1 436 ? 18.412 -8.410 -9.618 1.00 89.38 436 GLU A N 1
ATOM 3155 C CA . GLU A 1 436 ? 19.608 -8.235 -8.773 1.00 89.38 436 GLU A CA 1
ATOM 3156 C C . GLU A 1 436 ? 20.365 -6.912 -9.065 1.00 89.38 436 GLU A C 1
ATOM 3158 O O . GLU A 1 436 ? 19.801 -5.850 -8.796 1.00 89.38 436 GLU A O 1
ATOM 3163 N N . GLU A 1 437 ? 21.607 -6.912 -9.582 1.00 92.69 437 GLU A N 1
ATOM 3164 C CA . GLU A 1 437 ? 22.346 -5.671 -9.919 1.00 92.69 437 GLU A CA 1
ATOM 3165 C C . GLU A 1 437 ? 22.050 -5.084 -11.322 1.00 92.69 437 GLU A C 1
ATOM 3167 O O . GLU A 1 437 ? 22.579 -4.020 -11.659 1.00 92.69 437 GLU A O 1
ATOM 3172 N N . GLU A 1 438 ? 21.218 -5.732 -12.138 1.00 93.62 438 GLU A N 1
ATOM 3173 C CA . GLU A 1 438 ? 21.007 -5.395 -13.554 1.00 93.62 438 GLU A CA 1
ATOM 3174 C C . GLU A 1 438 ? 19.582 -4.885 -13.841 1.00 93.62 438 GLU A C 1
ATOM 3176 O O . GLU A 1 438 ? 18.611 -5.261 -13.176 1.00 93.62 438 GLU A O 1
ATOM 3181 N N . ALA A 1 439 ? 19.444 -4.007 -14.839 1.00 95.62 439 ALA A N 1
ATOM 3182 C CA . ALA A 1 439 ? 18.148 -3.559 -15.342 1.00 95.62 439 ALA A CA 1
ATOM 3183 C C . ALA A 1 439 ? 18.175 -3.118 -16.807 1.00 95.62 439 ALA A C 1
ATOM 3185 O O . ALA A 1 439 ? 19.209 -2.749 -17.363 1.00 95.62 439 ALA A O 1
ATOM 3186 N N . ILE A 1 440 ? 16.993 -3.115 -17.412 1.00 96.19 440 ILE A N 1
ATOM 3187 C CA . ILE A 1 440 ? 16.682 -2.544 -18.721 1.00 96.19 440 ILE A CA 1
ATOM 3188 C C . ILE A 1 440 ? 15.538 -1.548 -18.533 1.00 96.19 440 ILE A C 1
ATOM 3190 O O . ILE A 1 440 ? 14.606 -1.815 -17.780 1.00 96.19 440 ILE A O 1
ATOM 3194 N N . GLU A 1 441 ? 15.606 -0.411 -19.217 1.00 97.19 441 GLU A N 1
ATOM 3195 C CA . GLU A 1 441 ? 14.506 0.553 -19.331 1.00 97.19 441 GLU A CA 1
ATOM 3196 C C . GLU A 1 441 ? 14.398 0.910 -20.826 1.00 97.19 441 GLU A C 1
ATOM 3198 O O . GLU A 1 441 ? 15.373 1.352 -21.440 1.00 97.19 441 GLU A O 1
ATOM 3203 N N . ALA A 1 442 ? 13.250 0.647 -21.445 1.00 96.44 442 ALA A N 1
ATOM 3204 C CA . ALA A 1 442 ? 13.039 0.739 -22.887 1.00 96.44 442 ALA A CA 1
ATOM 3205 C C . ALA A 1 442 ? 11.768 1.531 -23.206 1.00 96.44 442 ALA A C 1
ATOM 3207 O O . ALA A 1 442 ? 10.773 1.442 -22.488 1.00 96.44 442 ALA A O 1
ATOM 3208 N N . LYS A 1 443 ? 11.783 2.275 -24.316 1.00 95.06 443 LYS A N 1
ATOM 3209 C CA . LYS A 1 443 ? 10.550 2.820 -24.900 1.00 95.06 443 LYS A CA 1
ATOM 3210 C C . LYS A 1 443 ? 10.011 1.848 -25.932 1.00 95.06 443 LYS A C 1
ATOM 3212 O O . LYS A 1 443 ? 10.782 1.372 -26.765 1.00 95.06 443 LYS A O 1
ATOM 3217 N N . LEU A 1 444 ? 8.718 1.567 -25.852 1.00 95.00 444 LEU A N 1
ATOM 3218 C CA . LEU A 1 444 ? 8.020 0.624 -26.715 1.00 95.00 444 LEU A CA 1
ATOM 3219 C C . LEU A 1 444 ? 6.860 1.358 -27.392 1.00 95.00 444 LEU A C 1
ATOM 3221 O O . LEU A 1 444 ? 6.015 1.946 -26.719 1.00 95.00 444 LEU A O 1
ATOM 3225 N N . GLU A 1 445 ? 6.856 1.330 -28.722 1.00 93.06 445 GLU A N 1
ATOM 3226 C CA . GLU A 1 445 ? 5.924 2.061 -29.588 1.00 93.06 445 GLU A CA 1
ATOM 3227 C C . GLU A 1 445 ? 5.583 1.225 -30.840 1.00 93.06 445 GLU A C 1
ATOM 3229 O O . GLU A 1 445 ? 6.298 0.275 -31.170 1.00 93.06 445 GLU A O 1
ATOM 3234 N N . ASP A 1 446 ? 4.503 1.567 -31.550 1.00 89.81 446 ASP A N 1
ATOM 3235 C CA . ASP A 1 446 ? 4.116 1.001 -32.865 1.00 89.81 446 ASP A CA 1
ATOM 3236 C C . ASP A 1 446 ? 3.899 -0.544 -32.885 1.00 89.81 446 ASP A C 1
ATOM 3238 O O . ASP A 1 446 ? 3.931 -1.176 -33.944 1.00 89.81 446 ASP A O 1
ATOM 3242 N N . GLY A 1 447 ? 3.623 -1.159 -31.723 1.00 91.75 447 GLY A N 1
ATOM 3243 C CA . GLY A 1 447 ? 3.328 -2.595 -31.569 1.00 91.75 447 GLY A CA 1
ATOM 3244 C C . GLY A 1 447 ? 4.515 -3.498 -31.197 1.00 91.75 447 GLY A C 1
ATOM 3245 O O . GLY A 1 447 ? 4.573 -4.637 -31.660 1.00 91.75 447 GLY A O 1
ATOM 3246 N N . GLN A 1 448 ? 5.483 -2.992 -30.426 1.00 95.25 448 GLN A N 1
ATOM 3247 C CA . GLN A 1 448 ? 6.642 -3.756 -29.935 1.00 95.25 448 GLN A CA 1
ATOM 3248 C C . GLN A 1 448 ? 6.332 -4.542 -28.651 1.00 95.25 448 GLN A C 1
ATOM 3250 O O . GLN A 1 448 ? 5.735 -3.982 -27.736 1.00 95.25 448 GLN A O 1
ATOM 3255 N N . ASP A 1 449 ? 6.818 -5.781 -28.519 1.00 95.12 449 ASP A N 1
ATOM 3256 C CA . ASP A 1 449 ? 6.695 -6.538 -27.260 1.00 95.12 449 ASP A CA 1
ATOM 3257 C C . ASP A 1 449 ? 7.980 -6.505 -26.413 1.00 95.12 449 ASP A C 1
ATOM 3259 O O . ASP A 1 449 ? 9.078 -6.586 -26.968 1.00 95.12 449 ASP A O 1
ATOM 3263 N N . LEU A 1 450 ? 7.863 -6.495 -25.077 1.00 96.25 450 LEU A N 1
ATOM 3264 C CA . LEU A 1 450 ? 8.970 -6.791 -24.146 1.00 96.25 450 LEU A CA 1
ATOM 3265 C C . LEU A 1 450 ? 8.736 -8.136 -23.444 1.00 96.25 450 LEU A C 1
ATOM 3267 O O . LEU A 1 450 ? 7.968 -8.233 -22.485 1.00 96.25 450 LEU A O 1
ATOM 3271 N N . ASN A 1 451 ? 9.458 -9.154 -23.913 1.00 93.81 451 ASN A N 1
ATOM 3272 C CA . ASN A 1 451 ? 9.377 -10.539 -23.458 1.00 93.81 451 ASN A CA 1
ATOM 3273 C C . ASN A 1 451 ? 10.435 -10.806 -22.378 1.00 93.81 451 ASN A C 1
ATOM 3275 O O . ASN A 1 451 ? 11.618 -10.535 -22.603 1.00 93.81 451 ASN A O 1
ATOM 3279 N N . ILE A 1 452 ? 10.030 -11.403 -21.254 1.00 90.69 452 ILE A N 1
ATOM 3280 C CA . ILE A 1 452 ? 10.896 -11.802 -20.133 1.00 90.69 452 ILE A CA 1
ATOM 3281 C C . ILE A 1 452 ? 10.586 -13.257 -19.734 1.00 90.69 452 ILE A C 1
ATOM 3283 O O . ILE A 1 452 ? 9.414 -13.606 -19.552 1.00 90.69 452 ILE A O 1
ATOM 3287 N N . GLY A 1 453 ? 11.615 -14.093 -19.536 1.00 82.81 453 GLY A N 1
ATOM 3288 C CA . GLY A 1 453 ? 11.449 -15.479 -19.070 1.00 82.81 453 GLY A CA 1
ATOM 3289 C C . GLY A 1 453 ? 12.573 -16.006 -18.164 1.00 82.81 453 GLY A C 1
ATOM 3290 O O . GLY A 1 453 ? 13.754 -15.869 -18.476 1.00 82.81 453 GLY A O 1
ATOM 3291 N N . ASP A 1 454 ? 12.199 -16.680 -17.067 1.00 75.69 454 ASP A N 1
ATOM 3292 C CA . ASP A 1 454 ? 13.097 -17.453 -16.175 1.00 75.69 454 ASP A CA 1
ATOM 3293 C C . ASP A 1 454 ? 13.204 -18.909 -16.692 1.00 75.69 454 ASP A C 1
ATOM 3295 O O . ASP A 1 454 ? 12.792 -19.864 -16.032 1.00 75.69 454 ASP A O 1
ATOM 3299 N N . ALA A 1 455 ? 13.676 -19.072 -17.937 1.00 55.84 455 ALA A N 1
ATOM 3300 C CA . ALA A 1 455 ? 13.425 -20.246 -18.794 1.00 55.84 455 ALA A CA 1
ATOM 3301 C C . ALA A 1 455 ? 14.083 -21.582 -18.368 1.00 55.84 455 ALA A C 1
ATOM 3303 O O . ALA A 1 455 ? 13.767 -22.630 -18.935 1.00 55.84 455 ALA A O 1
ATOM 3304 N N . ASP A 1 456 ? 14.997 -21.559 -17.393 1.00 57.16 456 ASP A N 1
ATOM 3305 C CA . ASP A 1 456 ? 15.603 -22.754 -16.771 1.00 57.16 456 ASP A CA 1
ATOM 3306 C C . ASP A 1 456 ? 15.350 -22.806 -15.241 1.00 57.16 456 ASP A C 1
ATOM 3308 O O . ASP A 1 456 ? 15.749 -23.771 -14.584 1.00 57.16 456 ASP A O 1
ATOM 3312 N N . ALA A 1 457 ? 14.731 -21.774 -14.642 1.00 58.09 457 ALA A N 1
ATOM 3313 C CA . ALA A 1 457 ? 14.537 -21.587 -13.193 1.00 58.09 457 ALA A CA 1
ATOM 3314 C C . ALA A 1 457 ? 15.811 -21.700 -12.309 1.00 58.09 457 ALA A C 1
ATOM 3316 O O . ALA A 1 457 ? 15.710 -21.798 -11.077 1.00 58.09 457 ALA A O 1
ATOM 3317 N N . GLU A 1 458 ? 17.006 -21.699 -12.919 1.00 57.34 458 GLU A N 1
ATOM 3318 C CA . GLU A 1 458 ? 18.327 -21.800 -12.271 1.00 57.34 458 GLU A CA 1
ATOM 3319 C C . GLU A 1 458 ? 19.157 -20.492 -12.338 1.00 57.34 458 GLU A C 1
ATOM 3321 O O . GLU A 1 458 ? 20.306 -20.492 -11.894 1.00 57.34 458 GLU A O 1
ATOM 3326 N N . GLY A 1 459 ? 18.565 -19.365 -12.773 1.00 65.38 459 GLY A N 1
ATOM 3327 C CA . GLY A 1 459 ? 19.012 -18.019 -12.364 1.00 65.38 459 GLY A CA 1
ATOM 3328 C C . GLY A 1 459 ? 19.525 -17.046 -13.432 1.00 65.38 459 GLY A C 1
ATOM 3329 O O . GLY A 1 459 ? 20.020 -15.994 -13.045 1.00 65.38 459 GLY A O 1
ATOM 3330 N N . ALA A 1 460 ? 19.412 -17.358 -14.725 1.00 79.12 460 ALA A N 1
ATOM 3331 C CA . ALA A 1 460 ? 19.583 -16.369 -15.794 1.00 79.12 460 ALA A CA 1
ATOM 3332 C C . ALA A 1 460 ? 18.206 -15.965 -16.342 1.00 79.12 460 ALA A C 1
ATOM 3334 O O . ALA A 1 460 ? 17.349 -16.836 -16.507 1.00 79.12 460 ALA A O 1
ATOM 3335 N N . ILE A 1 461 ? 18.001 -14.676 -16.622 1.00 86.75 461 ILE A N 1
ATOM 3336 C CA . ILE A 1 461 ? 16.749 -14.162 -17.195 1.00 86.75 461 ILE A CA 1
ATOM 3337 C C . ILE A 1 461 ? 16.978 -13.804 -18.668 1.00 86.75 461 ILE A C 1
ATOM 3339 O O . ILE A 1 461 ? 17.775 -12.914 -18.979 1.00 86.75 461 ILE A O 1
ATOM 3343 N N . ASP A 1 462 ? 16.263 -14.487 -19.565 1.00 89.44 462 ASP A N 1
ATOM 3344 C CA . ASP A 1 462 ? 16.200 -14.157 -20.992 1.00 89.44 462 ASP A CA 1
ATOM 3345 C C . ASP A 1 462 ? 15.265 -12.953 -21.191 1.00 89.44 462 ASP A C 1
ATOM 3347 O O . ASP A 1 462 ? 14.109 -12.979 -20.754 1.00 89.44 462 ASP A O 1
ATOM 3351 N N . ILE A 1 463 ? 15.744 -11.904 -21.870 1.00 93.06 463 ILE A N 1
ATOM 3352 C CA . ILE A 1 463 ? 14.963 -10.692 -22.164 1.00 93.06 463 ILE A CA 1
ATOM 3353 C C . ILE A 1 463 ? 15.103 -10.330 -23.642 1.00 93.06 463 ILE A C 1
ATOM 3355 O O . ILE A 1 463 ? 16.212 -10.247 -24.176 1.00 93.06 463 ILE A O 1
ATOM 3359 N N . SER A 1 464 ? 13.985 -10.068 -24.322 1.00 94.56 464 SER A N 1
ATOM 3360 C CA . SER A 1 464 ? 14.004 -9.643 -25.728 1.00 94.56 464 SER A CA 1
ATOM 3361 C C . SER A 1 464 ? 12.878 -8.682 -26.093 1.00 94.56 464 SER A C 1
ATOM 3363 O O . SER A 1 464 ? 11.756 -8.800 -25.602 1.00 94.56 464 SER A O 1
ATOM 3365 N N . ILE A 1 465 ? 13.199 -7.743 -26.987 1.00 95.75 465 ILE A N 1
ATOM 3366 C CA . ILE A 1 465 ? 12.241 -6.819 -27.597 1.00 95.75 465 ILE A CA 1
ATOM 3367 C C . ILE A 1 465 ? 11.954 -7.293 -29.024 1.00 95.75 465 ILE A C 1
ATOM 3369 O O . ILE A 1 465 ? 12.895 -7.521 -29.798 1.00 95.75 465 ILE A O 1
ATOM 3373 N N . THR A 1 466 ? 10.678 -7.441 -29.379 1.00 94.50 466 THR A N 1
ATOM 3374 C CA . THR A 1 466 ? 10.211 -7.918 -30.695 1.00 94.50 466 THR A CA 1
ATOM 3375 C C . THR A 1 466 ? 9.402 -6.867 -31.455 1.00 94.50 466 THR A C 1
ATOM 3377 O O . THR A 1 466 ? 8.811 -5.979 -30.852 1.00 94.50 466 THR A O 1
ATOM 3380 N N . ASP A 1 467 ? 9.401 -6.953 -32.791 1.00 92.12 467 ASP A N 1
ATOM 3381 C CA . ASP A 1 467 ? 8.474 -6.203 -33.656 1.00 92.12 467 ASP A CA 1
ATOM 3382 C C . ASP A 1 467 ? 7.070 -6.828 -33.688 1.00 92.12 467 ASP A C 1
ATOM 3384 O O . ASP A 1 467 ? 6.878 -7.966 -33.255 1.00 92.12 467 ASP A O 1
ATOM 3388 N N . GLU A 1 468 ? 6.109 -6.140 -34.313 1.00 89.06 468 GLU A N 1
ATOM 3389 C CA . GLU A 1 468 ? 4.692 -6.535 -34.386 1.00 89.06 468 GLU A CA 1
ATOM 3390 C C . GLU A 1 468 ? 4.443 -7.832 -35.195 1.00 89.06 468 GLU A C 1
ATOM 3392 O O . GLU A 1 468 ? 3.311 -8.301 -35.375 1.00 89.06 468 GLU A O 1
ATOM 3397 N N . SER A 1 469 ? 5.514 -8.430 -35.728 1.00 89.25 469 SER A N 1
ATOM 3398 C CA . SER A 1 469 ? 5.534 -9.720 -36.414 1.00 89.25 469 SER A CA 1
ATOM 3399 C C . SER A 1 469 ? 6.189 -10.849 -35.601 1.00 89.25 469 SER A C 1
ATOM 3401 O O . SER A 1 469 ? 6.227 -11.994 -36.077 1.00 89.25 469 SER A O 1
ATOM 3403 N N . GLY A 1 470 ? 6.672 -10.551 -34.390 1.00 89.31 470 GLY A N 1
ATOM 3404 C CA . GLY A 1 470 ? 7.428 -11.450 -33.521 1.00 89.31 470 GLY A CA 1
ATOM 3405 C C . GLY A 1 470 ? 8.884 -11.634 -33.960 1.00 89.31 470 GLY A C 1
ATOM 3406 O O . GLY A 1 470 ? 9.432 -12.732 -33.813 1.00 89.31 470 GLY A O 1
ATOM 3407 N N . ALA A 1 471 ? 9.506 -10.620 -34.575 1.00 90.88 471 ALA A N 1
ATOM 3408 C CA . ALA A 1 471 ? 10.923 -10.652 -34.932 1.00 90.88 471 ALA A CA 1
ATOM 3409 C C . ALA A 1 471 ? 11.781 -9.867 -33.927 1.00 90.88 471 ALA A C 1
ATOM 3411 O O . ALA A 1 471 ? 11.544 -8.695 -33.664 1.00 90.88 471 ALA A O 1
ATOM 3412 N N . GLU A 1 472 ? 12.810 -10.533 -33.403 1.00 93.25 472 GLU A N 1
ATOM 3413 C CA . GLU A 1 472 ? 13.810 -10.001 -32.467 1.00 93.25 472 GLU A CA 1
ATOM 3414 C C . GLU A 1 472 ? 14.470 -8.712 -32.998 1.00 93.25 472 GLU A C 1
ATOM 3416 O O . GLU A 1 472 ? 15.187 -8.734 -34.007 1.00 93.25 472 GLU A O 1
ATOM 3421 N N . LEU A 1 473 ? 14.230 -7.596 -32.302 1.00 92.06 473 LEU A N 1
ATOM 3422 C CA . LEU A 1 473 ? 14.881 -6.298 -32.507 1.00 92.06 473 LEU A CA 1
ATOM 3423 C C . LEU A 1 473 ? 16.113 -6.162 -31.603 1.00 92.06 473 LEU A C 1
ATOM 3425 O O . LEU A 1 473 ? 17.168 -5.695 -32.041 1.00 92.06 473 LEU A O 1
ATOM 3429 N N . TYR A 1 474 ? 15.979 -6.600 -30.349 1.00 93.81 474 TYR A N 1
ATOM 3430 C CA . TYR A 1 474 ? 17.029 -6.581 -29.335 1.00 93.81 474 TYR A CA 1
ATOM 3431 C C . TYR A 1 474 ? 16.878 -7.765 -28.368 1.00 93.81 474 TYR A C 1
ATOM 3433 O O . TYR A 1 474 ? 15.775 -8.266 -28.161 1.00 93.81 474 TYR A O 1
ATOM 3441 N N . SER A 1 475 ? 17.985 -8.220 -27.778 1.00 93.25 475 SER A N 1
ATOM 3442 C CA . SER A 1 475 ? 18.020 -9.367 -26.861 1.00 93.25 475 SER A CA 1
ATOM 3443 C C . SER A 1 475 ? 19.183 -9.244 -25.878 1.00 93.25 475 SER A C 1
ATOM 3445 O O . SER A 1 475 ? 20.297 -8.913 -26.305 1.00 93.25 475 SER A O 1
ATOM 3447 N N . LEU A 1 476 ? 18.961 -9.591 -24.614 1.00 91.88 476 LEU A N 1
ATOM 3448 C CA . LEU A 1 476 ? 19.991 -9.697 -23.583 1.00 91.88 476 LEU A CA 1
ATOM 3449 C C . LEU A 1 476 ? 19.702 -10.866 -22.624 1.00 91.88 476 LEU A C 1
ATOM 3451 O O . LEU A 1 476 ? 18.604 -11.415 -22.606 1.00 91.88 476 LEU A O 1
ATOM 3455 N N . GLU A 1 477 ? 20.711 -11.233 -21.842 1.00 91.19 477 GLU A N 1
ATOM 3456 C CA . GLU A 1 477 ? 20.689 -12.288 -20.823 1.00 91.19 477 GLU A CA 1
ATOM 3457 C C . GLU A 1 477 ? 21.239 -11.632 -19.547 1.00 91.19 477 GLU A C 1
ATOM 3459 O O . GLU A 1 477 ? 22.377 -11.156 -19.577 1.00 91.19 477 GLU A O 1
ATOM 3464 N N . PHE A 1 478 ? 20.441 -11.536 -18.477 1.00 90.56 478 PHE A N 1
ATOM 3465 C CA . PHE A 1 478 ? 20.924 -11.090 -17.159 1.00 90.56 478 PHE A CA 1
ATOM 3466 C C . PHE A 1 478 ? 21.346 -12.304 -16.327 1.00 90.56 478 PHE A C 1
ATOM 3468 O O . PHE A 1 478 ? 20.587 -13.271 -16.228 1.00 90.56 478 PHE A O 1
ATOM 3475 N N . ASP A 1 479 ? 22.529 -12.242 -15.707 1.00 87.00 479 ASP A N 1
ATOM 3476 C CA . ASP A 1 479 ? 23.013 -13.245 -14.739 1.00 87.00 479 ASP A CA 1
ATOM 3477 C C . ASP A 1 479 ? 22.984 -12.739 -13.283 1.00 87.00 479 ASP A C 1
ATOM 3479 O O . ASP A 1 479 ? 23.186 -13.515 -12.345 1.00 87.00 479 ASP A O 1
ATOM 3483 N N . GLY A 1 480 ? 22.653 -11.456 -13.095 1.00 84.25 480 GLY A N 1
ATOM 3484 C CA . GLY A 1 480 ? 22.485 -10.793 -11.806 1.00 84.25 480 GLY A CA 1
ATOM 3485 C C . GLY A 1 480 ? 23.768 -10.177 -11.235 1.00 84.25 480 GLY A C 1
ATOM 3486 O O . GLY A 1 480 ? 23.676 -9.395 -10.284 1.00 84.25 480 GLY A O 1
ATOM 3487 N N . GLU A 1 481 ? 24.951 -10.465 -11.798 1.00 84.06 481 GLU A N 1
ATOM 3488 C CA . GLU A 1 481 ? 26.225 -9.840 -11.419 1.00 84.06 481 GLU A CA 1
ATOM 3489 C C . GLU A 1 481 ? 26.639 -8.762 -12.442 1.00 84.06 481 GLU A C 1
ATOM 3491 O O . GLU A 1 481 ? 27.241 -9.054 -13.476 1.00 84.06 481 GLU A O 1
ATOM 3496 N N . SER A 1 482 ? 26.425 -7.478 -12.119 1.00 79.88 482 SER A N 1
ATOM 3497 C CA . SER A 1 482 ? 26.887 -6.371 -12.974 1.00 79.88 482 SER A CA 1
ATOM 3498 C C . SER A 1 482 ? 28.375 -6.500 -13.329 1.00 79.88 482 SER A C 1
ATOM 3500 O O . SER A 1 482 ? 29.262 -6.499 -12.469 1.00 79.88 482 SER A O 1
ATOM 3502 N N . ALA A 1 483 ? 28.677 -6.503 -14.630 1.00 70.25 483 ALA A N 1
ATOM 3503 C CA . ALA A 1 483 ? 30.041 -6.596 -15.157 1.00 70.25 483 ALA A CA 1
ATOM 3504 C C . ALA A 1 483 ? 30.930 -5.354 -14.873 1.00 70.25 483 ALA A C 1
ATOM 3506 O O . ALA A 1 483 ? 32.080 -5.294 -15.335 1.00 70.25 483 ALA A O 1
ATOM 3507 N N . GLY A 1 484 ? 30.397 -4.343 -14.175 1.00 70.44 484 GLY A N 1
ATOM 3508 C CA . GLY A 1 484 ? 31.035 -3.060 -13.872 1.00 70.44 484 GLY A CA 1
ATOM 3509 C C . GLY A 1 484 ? 31.669 -2.955 -12.476 1.00 70.44 484 GLY A C 1
ATOM 3510 O O . GLY A 1 484 ? 32.197 -3.913 -11.921 1.00 70.44 484 GLY A O 1
ATOM 3511 N N . ASP A 1 485 ? 31.647 -1.739 -11.917 1.00 75.25 485 ASP A N 1
ATOM 3512 C CA . ASP A 1 485 ? 32.018 -1.456 -10.515 1.00 75.25 485 ASP A CA 1
ATOM 3513 C C . ASP A 1 485 ? 30.772 -1.443 -9.579 1.00 75.25 485 ASP A C 1
ATOM 3515 O O . ASP A 1 485 ? 30.887 -1.045 -8.415 1.00 75.25 485 ASP A O 1
ATOM 3519 N N . GLY A 1 486 ? 29.588 -1.837 -10.075 1.00 85.50 486 GLY A N 1
ATOM 3520 C CA . GLY A 1 486 ? 28.298 -1.899 -9.361 1.00 85.50 486 GLY A CA 1
ATOM 3521 C C . GLY A 1 486 ? 27.073 -1.814 -10.294 1.00 85.50 486 GLY A C 1
ATOM 3522 O O . GLY A 1 486 ? 27.273 -1.812 -11.514 1.00 85.50 486 GLY A O 1
ATOM 3523 N N . PRO A 1 487 ? 25.841 -1.678 -9.757 1.00 92.12 487 PRO A N 1
ATOM 3524 C CA . PRO A 1 487 ? 24.599 -1.801 -10.528 1.00 92.12 487 PRO A CA 1
ATOM 3525 C C . PRO A 1 487 ? 24.451 -0.826 -11.699 1.00 92.12 487 PRO A C 1
ATOM 3527 O O . PRO A 1 487 ? 24.926 0.317 -11.644 1.00 92.12 487 PRO A O 1
ATOM 3530 N N . VAL A 1 488 ? 23.749 -1.270 -12.741 1.00 94.12 488 VAL A N 1
ATOM 3531 C CA . VAL A 1 488 ? 23.583 -0.551 -14.014 1.00 94.12 488 VAL A CA 1
ATOM 3532 C C . VAL A 1 488 ? 22.198 -0.798 -14.617 1.00 94.12 488 VAL A C 1
ATOM 3534 O O . VAL A 1 488 ? 21.632 -1.876 -14.458 1.00 94.12 488 VAL A O 1
ATOM 3537 N N . ALA A 1 489 ? 21.667 0.205 -15.316 1.00 94.81 489 ALA A N 1
ATOM 3538 C CA . ALA A 1 489 ? 20.513 0.075 -16.195 1.00 94.81 489 ALA A CA 1
ATOM 3539 C C . ALA A 1 489 ? 20.926 0.341 -17.653 1.00 94.81 489 ALA A C 1
ATOM 3541 O O . ALA A 1 489 ? 21.601 1.336 -17.934 1.00 94.81 489 ALA A O 1
ATOM 3542 N N . SER A 1 490 ? 20.512 -0.519 -18.580 1.00 95.56 490 SER A N 1
ATOM 3543 C CA . SER A 1 490 ? 20.646 -0.293 -20.022 1.00 95.56 490 SER A CA 1
ATOM 3544 C C . SER A 1 490 ? 19.405 0.446 -20.540 1.00 95.56 490 SER A C 1
ATOM 3546 O O . SER A 1 490 ? 18.349 -0.161 -20.713 1.00 95.56 490 SER A O 1
ATOM 3548 N N . GLU A 1 491 ? 19.526 1.752 -20.800 1.00 96.19 491 GLU A N 1
ATOM 3549 C CA . GLU A 1 491 ? 18.500 2.535 -21.507 1.00 96.19 491 GLU A CA 1
ATOM 3550 C C . GLU A 1 491 ? 18.491 2.144 -22.998 1.00 96.19 491 GLU A C 1
ATOM 3552 O O . GLU A 1 491 ? 19.529 2.252 -23.665 1.00 96.19 491 GLU A O 1
ATOM 3557 N N . ILE A 1 492 ? 17.338 1.723 -23.533 1.00 95.38 492 ILE A N 1
ATOM 3558 C CA . ILE A 1 492 ? 17.168 1.302 -24.936 1.00 95.38 492 ILE A CA 1
ATOM 3559 C C . ILE A 1 492 ? 16.273 2.292 -25.699 1.00 95.38 492 ILE A C 1
ATOM 3561 O O . ILE A 1 492 ? 15.163 2.609 -25.270 1.00 95.38 492 ILE A O 1
ATOM 3565 N N . ASP A 1 493 ? 16.747 2.755 -26.856 1.00 92.06 493 ASP A N 1
ATOM 3566 C CA . ASP A 1 493 ? 16.027 3.644 -27.780 1.00 92.06 493 ASP A CA 1
ATOM 3567 C C . ASP A 1 493 ? 16.069 3.004 -29.186 1.00 92.06 493 ASP A C 1
ATOM 3569 O O . ASP A 1 493 ? 17.149 2.785 -29.746 1.00 92.06 493 ASP A O 1
ATOM 3573 N N . ILE A 1 494 ? 14.910 2.604 -29.724 1.00 89.94 494 ILE A N 1
ATOM 3574 C CA . ILE A 1 494 ? 14.794 1.835 -30.976 1.00 89.94 494 ILE A CA 1
ATOM 3575 C C . ILE A 1 494 ? 14.233 2.733 -32.076 1.00 89.94 494 ILE A C 1
ATOM 3577 O O . ILE A 1 494 ? 13.092 3.168 -32.012 1.00 89.94 494 ILE A O 1
ATOM 3581 N N . ASN A 1 495 ? 15.001 2.991 -33.137 1.00 85.12 495 ASN A N 1
ATOM 3582 C CA . ASN A 1 495 ? 14.513 3.858 -34.207 1.00 85.12 495 ASN A CA 1
ATOM 3583 C C . ASN A 1 495 ? 13.628 3.119 -35.234 1.00 85.12 495 ASN A C 1
ATOM 3585 O O . ASN A 1 495 ? 14.157 2.483 -36.152 1.00 85.12 495 ASN A O 1
ATOM 3589 N N . GLU A 1 496 ? 12.305 3.308 -35.150 1.00 73.50 496 GLU A N 1
ATOM 3590 C CA . GLU A 1 496 ? 11.271 2.718 -36.029 1.00 73.50 496 GLU A CA 1
ATOM 3591 C C . GLU A 1 496 ? 11.638 2.758 -37.533 1.00 73.50 496 GLU A C 1
ATOM 3593 O O . GLU A 1 496 ? 11.614 1.743 -38.232 1.00 73.50 496 GLU A O 1
ATOM 3598 N N . GLU A 1 497 ? 12.029 3.935 -38.063 1.00 75.88 497 GLU A N 1
ATOM 3599 C CA . GLU A 1 497 ? 12.293 4.131 -39.503 1.00 75.88 497 GLU A CA 1
ATOM 3600 C C . GLU A 1 497 ? 13.467 3.279 -40.036 1.00 75.88 497 GLU A C 1
ATOM 3602 O O . GLU A 1 497 ? 13.622 3.137 -41.260 1.00 75.88 497 GLU A O 1
ATOM 3607 N N . THR A 1 498 ? 14.334 2.759 -39.159 1.00 81.62 498 THR A N 1
ATOM 3608 C CA . THR A 1 498 ? 15.608 2.126 -39.545 1.00 81.62 498 THR A CA 1
ATOM 3609 C C . THR A 1 498 ? 15.895 0.767 -38.910 1.00 81.62 498 THR A C 1
ATOM 3611 O O . THR A 1 498 ? 16.670 0.009 -39.504 1.00 81.62 498 THR A O 1
ATOM 3614 N N . GLY A 1 499 ? 15.310 0.452 -37.750 1.00 76.75 499 GLY A N 1
ATOM 3615 C CA . GLY A 1 499 ? 15.734 -0.667 -36.903 1.00 76.75 499 GLY A CA 1
ATOM 3616 C C . GLY A 1 499 ? 17.141 -0.478 -36.314 1.00 76.75 499 GLY A C 1
ATOM 3617 O O . GLY A 1 499 ? 17.858 -1.457 -36.106 1.00 76.75 499 GLY A O 1
ATOM 3618 N N . GLU A 1 500 ? 17.594 0.769 -36.131 1.00 86.94 500 GLU A N 1
ATOM 3619 C CA . GLU A 1 500 ? 18.856 1.089 -35.451 1.00 86.94 500 GLU A CA 1
ATOM 3620 C C . GLU A 1 500 ? 18.581 1.277 -33.949 1.00 86.94 500 GLU A C 1
ATOM 3622 O O . GLU A 1 500 ? 17.859 2.192 -33.562 1.00 86.94 500 GLU A O 1
ATOM 3627 N N . VAL A 1 501 ? 19.135 0.383 -33.123 1.00 91.94 501 VAL A N 1
ATOM 3628 C CA . VAL A 1 501 ? 19.012 0.398 -31.654 1.00 91.94 501 VAL A CA 1
ATOM 3629 C C . VAL A 1 501 ? 20.187 1.173 -31.049 1.00 91.94 501 VAL A C 1
ATOM 3631 O O . VAL A 1 501 ? 21.348 0.810 -31.276 1.00 91.94 501 VAL A O 1
ATOM 3634 N N . GLU A 1 502 ? 19.905 2.219 -30.271 1.00 93.50 502 GLU A N 1
ATOM 3635 C CA . GLU A 1 502 ? 20.874 2.888 -29.396 1.00 93.50 502 GLU A CA 1
ATOM 3636 C C . GLU A 1 502 ? 20.731 2.335 -27.965 1.00 93.50 502 GLU A C 1
ATOM 3638 O O . GLU A 1 502 ? 19.626 2.168 -27.456 1.00 93.50 502 GLU A O 1
ATOM 3643 N N . VAL A 1 503 ? 21.865 2.013 -27.333 1.00 94.88 503 VAL A N 1
ATOM 3644 C CA . VAL A 1 503 ? 21.942 1.431 -25.981 1.00 94.88 503 VAL A CA 1
ATOM 3645 C C . VAL A 1 503 ? 22.841 2.318 -25.128 1.00 94.88 503 VAL A C 1
ATOM 3647 O O . VAL A 1 503 ? 24.000 2.553 -25.496 1.00 94.88 503 VAL A O 1
ATOM 3650 N N . THR A 1 504 ? 22.323 2.812 -24.003 1.00 95.75 504 THR A N 1
ATOM 3651 C CA . THR A 1 504 ? 23.055 3.673 -23.066 1.00 95.75 504 THR A CA 1
ATOM 3652 C C . THR A 1 504 ? 23.121 3.042 -21.679 1.00 95.75 504 THR A C 1
ATOM 3654 O O . THR A 1 504 ? 22.133 2.960 -20.964 1.00 95.75 504 THR A O 1
ATOM 3657 N N . GLU A 1 505 ? 24.330 2.658 -21.277 1.00 94.12 505 GLU A N 1
ATOM 3658 C CA . GLU A 1 505 ? 24.625 2.162 -19.930 1.00 94.12 505 GLU A CA 1
ATOM 3659 C C . GLU A 1 505 ? 24.600 3.313 -18.910 1.00 94.12 505 GLU A C 1
ATOM 3661 O O . GLU A 1 505 ? 25.457 4.208 -18.951 1.00 94.12 505 GLU A O 1
ATOM 3666 N N . VAL A 1 506 ? 23.647 3.276 -17.979 1.00 95.00 506 VAL A N 1
ATOM 3667 C CA . VAL A 1 506 ? 23.470 4.256 -16.900 1.00 95.00 506 VAL A CA 1
ATOM 3668 C C . VAL A 1 506 ? 23.767 3.595 -15.549 1.00 95.00 506 VAL A C 1
ATOM 3670 O O . VAL A 1 506 ? 22.986 2.769 -15.079 1.00 95.00 506 VAL A O 1
ATOM 3673 N N . PRO A 1 507 ? 24.896 3.928 -14.894 1.00 93.75 507 PRO A N 1
ATOM 3674 C CA . PRO A 1 507 ? 25.200 3.421 -13.559 1.00 93.75 507 PRO A CA 1
ATOM 3675 C C . PRO A 1 507 ? 24.187 3.918 -12.528 1.00 93.75 507 PRO A C 1
ATOM 3677 O O . PRO A 1 507 ? 23.808 5.091 -12.547 1.00 93.75 507 PRO A O 1
ATOM 3680 N N . ILE A 1 508 ? 23.827 3.063 -11.573 1.00 95.00 508 ILE A N 1
ATOM 3681 C CA . ILE A 1 508 ? 23.005 3.480 -10.438 1.00 95.00 508 ILE A CA 1
ATOM 3682 C C . ILE A 1 508 ? 23.842 4.342 -9.480 1.00 95.00 508 ILE A C 1
ATOM 3684 O O . ILE A 1 508 ? 24.910 3.941 -9.005 1.00 95.00 508 ILE A O 1
ATOM 3688 N N . GLU A 1 509 ? 23.351 5.550 -9.204 1.00 94.62 509 GLU A N 1
ATOM 3689 C CA . GLU A 1 509 ? 24.012 6.541 -8.350 1.00 94.62 509 GLU A CA 1
ATOM 3690 C C . GLU A 1 509 ? 23.853 6.221 -6.851 1.00 94.62 509 GLU A C 1
ATOM 3692 O O . GLU A 1 509 ? 22.870 5.623 -6.409 1.00 94.62 509 GLU A O 1
ATOM 3697 N N . ALA A 1 510 ? 24.827 6.647 -6.042 1.00 95.94 510 ALA A N 1
ATOM 3698 C CA . ALA A 1 510 ? 24.805 6.432 -4.596 1.00 95.94 510 ALA A CA 1
ATOM 3699 C C . ALA A 1 510 ? 23.866 7.424 -3.883 1.00 95.94 510 ALA A C 1
ATOM 3701 O O . ALA A 1 510 ? 23.977 8.641 -4.048 1.00 95.94 510 ALA A O 1
ATOM 3702 N N . ALA A 1 511 ? 22.985 6.906 -3.029 1.00 97.19 511 ALA A N 1
ATOM 3703 C CA . ALA A 1 511 ? 22.089 7.678 -2.181 1.00 97.19 511 ALA A CA 1
ATOM 3704 C C . ALA A 1 511 ? 22.651 7.824 -0.756 1.00 97.19 511 ALA A C 1
ATOM 3706 O O . ALA A 1 511 ? 22.884 6.842 -0.047 1.00 97.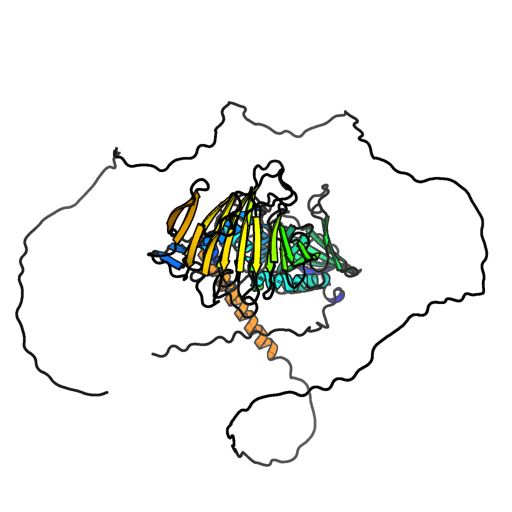19 511 ALA A O 1
ATOM 3707 N N . GLU A 1 512 ? 22.824 9.071 -0.316 1.00 97.12 512 GLU A N 1
ATOM 3708 C CA . GLU A 1 512 ? 23.085 9.409 1.088 1.00 97.12 512 GLU A CA 1
ATOM 3709 C C . GLU A 1 512 ? 21.879 8.998 1.956 1.00 97.12 512 GLU A C 1
ATOM 3711 O O . GLU A 1 512 ? 20.727 9.247 1.585 1.00 97.12 512 GLU A O 1
ATOM 3716 N N . LEU A 1 513 ? 22.133 8.389 3.117 1.00 96.19 513 LEU A N 1
ATOM 3717 C CA . LEU A 1 513 ? 21.087 7.901 4.021 1.00 96.19 513 LEU A CA 1
ATOM 3718 C C . LEU A 1 513 ? 20.756 8.935 5.115 1.00 96.19 513 LEU A C 1
ATOM 3720 O O . LEU A 1 513 ? 21.656 9.471 5.762 1.00 96.19 513 LEU A O 1
ATOM 3724 N N . ASP A 1 514 ? 19.469 9.202 5.365 1.00 93.56 514 ASP A N 1
ATOM 3725 C CA . ASP A 1 514 ? 19.042 10.111 6.442 1.00 93.56 514 ASP A CA 1
ATOM 3726 C C . ASP A 1 514 ? 19.114 9.401 7.806 1.00 93.56 514 ASP A C 1
ATOM 3728 O O . ASP A 1 514 ? 18.210 8.655 8.198 1.00 93.56 514 ASP A O 1
ATOM 3732 N N . GLU A 1 515 ? 20.200 9.664 8.545 1.00 91.44 515 GLU A N 1
ATOM 3733 C CA . GLU A 1 515 ? 20.439 9.142 9.897 1.00 91.44 515 GLU A CA 1
ATOM 3734 C C . GLU A 1 515 ? 19.231 9.333 10.833 1.00 91.44 515 GLU A C 1
ATOM 3736 O O . GLU A 1 515 ? 18.989 8.478 11.679 1.00 91.44 515 GLU A O 1
ATOM 3741 N N . SER A 1 516 ? 18.438 10.404 10.690 1.00 88.00 516 SER A N 1
ATOM 3742 C CA . SER A 1 516 ? 17.314 10.678 11.596 1.00 88.00 516 SER A CA 1
ATOM 3743 C C . SER A 1 516 ? 16.096 9.791 11.332 1.00 88.00 516 SER A C 1
ATOM 3745 O O . SER A 1 516 ? 15.402 9.404 12.273 1.00 88.00 516 SER A O 1
ATOM 3747 N N . ILE A 1 517 ? 15.866 9.399 10.074 1.00 91.06 517 ILE A N 1
ATOM 3748 C CA . ILE A 1 517 ? 14.851 8.395 9.721 1.00 91.06 517 ILE A CA 1
ATOM 3749 C C . ILE A 1 517 ? 15.305 7.004 10.186 1.00 91.06 517 ILE A C 1
ATOM 3751 O O . ILE A 1 517 ? 14.494 6.239 10.718 1.00 91.06 517 ILE A O 1
ATOM 3755 N N . LEU A 1 518 ? 16.597 6.689 10.042 1.00 93.88 518 LEU A N 1
ATOM 3756 C CA . LEU A 1 518 ? 17.167 5.418 10.496 1.00 93.88 518 LEU A CA 1
ATOM 3757 C C . LEU A 1 518 ? 17.198 5.292 12.029 1.00 93.88 518 LEU A C 1
ATOM 3759 O O . LEU A 1 518 ? 16.885 4.219 12.538 1.00 93.88 518 LEU A O 1
ATOM 3763 N N . GLU A 1 519 ? 17.493 6.361 12.780 1.00 93.56 519 GLU A N 1
ATOM 3764 C CA . GLU A 1 519 ? 17.407 6.364 14.252 1.00 93.56 519 GLU A CA 1
ATOM 3765 C C . GLU A 1 519 ? 15.976 6.063 14.735 1.00 93.56 519 GLU A C 1
ATOM 3767 O O . GLU A 1 519 ? 15.796 5.256 15.651 1.00 93.56 519 GLU A O 1
ATOM 3772 N N . ILE A 1 520 ? 14.954 6.643 14.090 1.00 92.69 520 ILE A N 1
ATOM 3773 C CA . ILE A 1 520 ? 13.537 6.366 14.385 1.00 92.69 520 ILE A CA 1
ATOM 3774 C C . ILE A 1 520 ? 13.187 4.906 14.060 1.00 92.69 520 ILE A C 1
ATOM 3776 O O . ILE A 1 520 ? 12.627 4.205 14.902 1.00 92.69 520 ILE A O 1
ATOM 3780 N N . ALA A 1 521 ? 13.539 4.420 12.866 1.00 93.62 521 ALA A N 1
ATOM 3781 C CA . ALA A 1 521 ? 13.234 3.050 12.450 1.00 93.62 521 ALA A CA 1
ATOM 3782 C C . ALA A 1 521 ? 13.942 1.994 13.323 1.00 93.62 521 ALA A C 1
ATOM 3784 O O . ALA A 1 521 ? 13.340 0.985 13.691 1.00 93.62 521 ALA A O 1
ATOM 3785 N N . ALA A 1 522 ? 15.190 2.250 13.728 1.00 93.50 522 ALA A N 1
ATOM 3786 C CA . ALA A 1 522 ? 15.932 1.387 14.642 1.00 93.50 522 ALA A CA 1
ATOM 3787 C C . ALA A 1 522 ? 15.349 1.394 16.066 1.00 93.50 522 ALA A C 1
ATOM 3789 O O . ALA A 1 522 ? 15.412 0.370 16.751 1.00 93.50 522 ALA A O 1
ATOM 3790 N N . ALA A 1 523 ? 14.781 2.515 16.525 1.00 93.44 523 ALA A N 1
ATOM 3791 C CA . ALA A 1 523 ? 14.065 2.586 17.799 1.00 93.44 523 ALA A CA 1
ATOM 3792 C C . ALA A 1 523 ? 12.731 1.817 17.754 1.00 93.44 523 ALA A C 1
ATOM 3794 O O . ALA A 1 523 ? 12.411 1.102 18.704 1.00 93.44 523 ALA A O 1
ATOM 3795 N N . ASP A 1 524 ? 11.996 1.896 16.639 1.00 93.69 524 ASP A N 1
ATOM 3796 C CA . ASP A 1 524 ? 10.784 1.099 16.413 1.00 93.69 524 ASP A CA 1
ATOM 3797 C C . ASP A 1 524 ? 11.075 -0.408 16.423 1.00 93.69 524 ASP A C 1
ATOM 3799 O O . ASP A 1 524 ? 10.392 -1.158 17.120 1.00 93.69 524 ASP A O 1
ATOM 3803 N N . ALA A 1 525 ? 12.122 -0.852 15.717 1.00 91.38 525 ALA A N 1
ATOM 3804 C CA . ALA A 1 525 ? 12.534 -2.256 15.703 1.00 91.38 525 ALA A CA 1
ATOM 3805 C C . ALA A 1 525 ? 12.899 -2.769 17.111 1.00 91.38 525 ALA A C 1
ATOM 3807 O O . ALA A 1 525 ? 12.439 -3.833 17.522 1.00 91.38 525 ALA A O 1
ATOM 3808 N N . GLN A 1 526 ? 13.644 -1.981 17.896 1.00 91.19 526 GLN A N 1
ATOM 3809 C CA . GLN A 1 526 ? 13.970 -2.320 19.289 1.00 91.19 526 GLN A CA 1
ATOM 3810 C C . GLN A 1 526 ? 12.723 -2.387 20.191 1.00 91.19 526 GLN A C 1
ATOM 3812 O O . GLN A 1 526 ? 12.641 -3.261 21.055 1.00 91.19 526 GLN A O 1
ATOM 3817 N N . ASN A 1 527 ? 11.734 -1.506 19.988 1.00 90.75 527 ASN A N 1
ATOM 3818 C CA . ASN A 1 527 ? 10.464 -1.559 20.719 1.00 90.75 527 ASN A CA 1
ATOM 3819 C C . ASN A 1 527 ? 9.682 -2.846 20.408 1.00 90.75 527 ASN A C 1
ATOM 3821 O O . ASN A 1 527 ? 9.105 -3.453 21.313 1.00 90.75 527 ASN A O 1
ATOM 3825 N N . PHE A 1 528 ? 9.687 -3.283 19.145 1.00 90.31 528 PHE A N 1
ATOM 3826 C CA . PHE A 1 528 ? 9.087 -4.549 18.732 1.00 90.31 528 PHE A CA 1
ATOM 3827 C C . PHE A 1 528 ? 9.795 -5.761 19.354 1.00 90.31 528 PHE A C 1
ATOM 3829 O O . PHE A 1 528 ? 9.121 -6.603 19.947 1.00 90.31 528 PHE A O 1
ATOM 3836 N N . GLU A 1 529 ? 11.130 -5.828 19.294 1.00 89.25 529 GLU A N 1
ATOM 3837 C CA . GLU A 1 529 ? 11.918 -6.919 19.893 1.00 89.25 529 GLU A CA 1
ATOM 3838 C C . GLU A 1 529 ? 11.672 -7.063 21.406 1.00 89.25 529 GLU A C 1
ATOM 3840 O O . GLU A 1 529 ? 11.451 -8.174 21.898 1.00 89.25 529 GLU A O 1
ATOM 3845 N N . GLU A 1 530 ? 11.661 -5.950 22.153 1.00 89.38 530 GLU A N 1
ATOM 3846 C CA . GLU A 1 530 ? 11.394 -5.959 23.599 1.00 89.38 530 GLU A CA 1
ATOM 3847 C C . GLU A 1 530 ? 9.975 -6.477 23.900 1.00 89.38 530 GLU A C 1
ATOM 3849 O O . GLU A 1 530 ? 9.800 -7.376 24.728 1.00 89.38 530 GLU A O 1
ATOM 3854 N N . ARG A 1 531 ? 8.963 -5.993 23.165 1.00 86.88 531 ARG A N 1
ATOM 3855 C CA . ARG A 1 531 ? 7.559 -6.417 23.319 1.00 86.88 531 ARG A CA 1
ATOM 3856 C C . ARG A 1 531 ? 7.323 -7.873 22.905 1.00 86.88 531 ARG A C 1
ATOM 3858 O O . ARG A 1 531 ? 6.510 -8.552 23.533 1.00 86.88 531 ARG A O 1
ATOM 3865 N N . ALA A 1 532 ? 8.030 -8.374 21.892 1.00 84.56 532 ALA A N 1
ATOM 3866 C CA . ALA A 1 532 ? 7.975 -9.778 21.488 1.00 84.56 532 ALA A CA 1
ATOM 3867 C C . ALA A 1 532 ? 8.521 -10.699 22.596 1.00 84.56 532 ALA A C 1
ATOM 3869 O O . ALA A 1 532 ? 7.876 -11.685 22.955 1.00 84.56 532 ALA A O 1
ATOM 3870 N N . ALA A 1 533 ? 9.647 -10.333 23.220 1.00 85.81 533 ALA A N 1
ATOM 3871 C CA . ALA A 1 533 ? 10.212 -11.080 24.345 1.00 85.81 533 ALA A CA 1
ATOM 3872 C C . ALA A 1 533 ? 9.315 -11.048 25.607 1.00 85.81 533 ALA A C 1
ATOM 3874 O O . ALA A 1 533 ? 9.203 -12.052 26.323 1.00 85.81 533 ALA A O 1
ATOM 3875 N N . GLU A 1 534 ? 8.628 -9.933 25.884 1.00 84.00 534 GLU A N 1
ATOM 3876 C CA . GLU A 1 534 ? 7.604 -9.878 26.944 1.00 84.00 534 GLU A CA 1
ATOM 3877 C C . GLU A 1 534 ? 6.393 -10.785 26.636 1.00 84.00 534 GLU A C 1
ATOM 3879 O O . GLU A 1 534 ? 5.859 -11.444 27.536 1.00 84.00 534 GLU A O 1
ATOM 3884 N N . ALA A 1 535 ? 5.979 -10.890 25.369 1.00 79.38 535 ALA A N 1
ATOM 3885 C CA . ALA A 1 535 ? 4.895 -11.782 24.955 1.00 79.38 535 ALA A CA 1
ATOM 3886 C C . ALA A 1 535 ? 5.266 -13.272 25.108 1.00 79.38 535 ALA A C 1
ATOM 3888 O O . ALA A 1 535 ? 4.471 -14.046 25.645 1.00 79.38 535 ALA A O 1
ATOM 3889 N N . GLU A 1 536 ? 6.478 -13.681 24.717 1.00 75.94 536 GLU A N 1
ATOM 3890 C CA . GLU A 1 536 ? 6.942 -15.066 24.907 1.00 75.94 536 GLU A CA 1
ATOM 3891 C C . GLU A 1 536 ? 7.052 -15.445 26.393 1.00 75.94 536 GLU A C 1
ATOM 3893 O O . GLU A 1 536 ? 6.577 -16.504 26.811 1.00 75.94 536 GLU A O 1
ATOM 3898 N N . THR A 1 537 ? 7.633 -14.572 27.222 1.00 73.81 537 THR A N 1
ATOM 3899 C CA . THR A 1 537 ? 7.814 -14.861 28.657 1.00 73.81 537 THR A CA 1
ATOM 3900 C C . THR A 1 537 ? 6.489 -14.934 29.421 1.00 73.81 537 THR A C 1
ATOM 3902 O O . THR A 1 537 ? 6.335 -15.779 30.306 1.00 73.81 537 THR A O 1
ATOM 3905 N N . THR A 1 538 ? 5.494 -14.120 29.055 1.00 70.06 538 THR A N 1
ATOM 3906 C CA . THR A 1 538 ? 4.146 -14.196 29.649 1.00 70.06 538 THR A CA 1
ATOM 3907 C C . THR A 1 538 ? 3.327 -15.394 29.148 1.00 70.06 538 THR A C 1
ATOM 3909 O O . THR A 1 538 ? 2.474 -15.905 29.886 1.00 70.06 538 THR A O 1
ATOM 3912 N N . ALA A 1 539 ? 3.612 -15.917 27.951 1.00 61.00 539 ALA A N 1
ATOM 3913 C CA . ALA A 1 539 ? 3.065 -17.192 27.486 1.00 61.00 539 ALA A CA 1
ATOM 3914 C C . ALA A 1 539 ? 3.612 -18.389 28.297 1.00 61.00 539 ALA A C 1
ATOM 3916 O O . ALA A 1 539 ? 2.836 -19.256 28.700 1.00 61.00 539 ALA A O 1
ATOM 3917 N N . ASP A 1 540 ? 4.912 -18.408 28.614 1.00 52.84 540 ASP A N 1
ATOM 3918 C CA . ASP A 1 540 ? 5.529 -19.472 29.427 1.00 52.84 540 ASP A CA 1
ATOM 3919 C C . ASP A 1 540 ? 5.029 -19.442 30.891 1.00 52.84 540 ASP A C 1
ATOM 3921 O O . ASP A 1 540 ? 4.557 -20.456 31.415 1.00 52.84 540 ASP A O 1
ATOM 3925 N N . GLU A 1 541 ? 4.993 -18.264 31.538 1.00 52.94 541 GLU A N 1
ATOM 3926 C CA . GLU A 1 541 ? 4.465 -18.136 32.913 1.00 52.94 541 GLU A CA 1
ATOM 3927 C C . GLU A 1 541 ? 2.973 -18.505 33.030 1.00 52.94 541 GLU A C 1
ATOM 3929 O O . GLU A 1 541 ? 2.545 -19.040 34.059 1.00 52.94 541 GLU A O 1
ATOM 3934 N N . SER A 1 542 ? 2.163 -18.256 31.993 1.00 46.97 542 SER A N 1
ATOM 3935 C CA . SER A 1 542 ? 0.752 -18.672 31.994 1.00 46.97 542 SER A CA 1
ATOM 3936 C C . SER A 1 542 ? 0.576 -20.178 31.747 1.00 46.97 542 SER A C 1
ATOM 3938 O O . SER A 1 542 ? -0.355 -20.774 32.300 1.00 46.97 542 SER A O 1
ATOM 3940 N N . GLY A 1 543 ? 1.514 -20.822 31.043 1.00 40.69 543 GLY A N 1
ATOM 3941 C CA . GLY A 1 543 ? 1.577 -22.275 30.865 1.00 40.69 543 GLY A CA 1
ATOM 3942 C C . GLY A 1 543 ? 1.774 -23.072 32.164 1.00 40.69 543 GLY A C 1
ATOM 3943 O O . GLY A 1 543 ? 1.190 -24.147 32.314 1.00 40.69 543 GLY A O 1
ATOM 3944 N N . GLU A 1 544 ? 2.512 -22.549 33.153 1.00 36.47 544 GLU A N 1
ATOM 3945 C CA . GLU A 1 544 ? 2.784 -23.260 34.422 1.00 36.47 544 GLU A CA 1
ATOM 3946 C C . GLU A 1 544 ? 1.621 -23.181 35.455 1.00 36.47 544 GLU A C 1
ATOM 3948 O O . GLU A 1 544 ? 1.775 -23.551 36.622 1.00 36.47 544 GLU A O 1
ATOM 3953 N N . THR A 1 545 ? 0.404 -22.758 35.066 1.00 40.28 545 THR A N 1
ATOM 3954 C CA . THR A 1 545 ? -0.720 -22.593 36.018 1.00 40.28 545 THR A CA 1
ATOM 3955 C C . THR A 1 545 ? -2.047 -23.283 35.659 1.00 40.28 545 THR A C 1
ATOM 3957 O O . THR A 1 545 ? -3.056 -22.623 35.440 1.00 40.28 545 THR A O 1
ATOM 3960 N N . THR A 1 546 ? -2.123 -24.622 35.759 1.00 37.44 546 THR A N 1
ATOM 3961 C CA . THR A 1 546 ? -3.248 -25.325 36.450 1.00 37.44 546 THR A CA 1
ATOM 3962 C C . THR A 1 546 ? -3.074 -26.854 36.559 1.00 37.44 546 THR A C 1
ATOM 3964 O O . THR A 1 546 ? -3.621 -27.611 35.766 1.00 37.44 546 THR A O 1
ATOM 3967 N N . ASP A 1 547 ? -2.444 -27.346 37.635 1.00 32.22 547 ASP A N 1
ATOM 3968 C CA . ASP A 1 547 ? -2.747 -28.705 38.141 1.00 32.22 547 ASP A CA 1
ATOM 3969 C C . ASP A 1 547 ? -2.699 -28.786 39.677 1.00 32.22 547 ASP A C 1
ATOM 3971 O O . ASP A 1 547 ? -1.872 -29.449 40.306 1.00 32.22 547 ASP A O 1
ATOM 3975 N N . THR A 1 548 ? -3.599 -28.027 40.312 1.00 36.94 548 THR A N 1
ATOM 3976 C CA . THR A 1 548 ? -3.849 -28.119 41.756 1.00 36.94 548 THR A CA 1
ATOM 3977 C C . THR A 1 548 ? -5.340 -28.199 42.068 1.00 36.94 548 THR A C 1
ATOM 3979 O O . THR A 1 548 ? -5.929 -27.223 42.521 1.00 36.94 548 THR A O 1
ATOM 3982 N N . ASP A 1 549 ? -5.936 -29.396 41.965 1.00 31.30 549 ASP A N 1
ATOM 3983 C CA . ASP A 1 549 ? -6.809 -29.801 43.074 1.00 31.30 549 ASP A CA 1
ATOM 3984 C C . ASP A 1 549 ? -6.992 -31.316 43.315 1.00 31.30 549 ASP A C 1
ATOM 3986 O O . ASP A 1 549 ? -7.357 -32.105 42.450 1.00 31.30 549 ASP A O 1
ATOM 3990 N N . ASN A 1 550 ? -6.859 -31.665 44.597 1.00 33.16 550 ASN A N 1
ATOM 3991 C CA . ASN A 1 550 ? -7.711 -32.615 45.318 1.00 33.16 550 ASN A CA 1
ATOM 3992 C C . ASN A 1 550 ? -7.956 -34.040 44.755 1.00 33.16 550 ASN A C 1
ATOM 3994 O O . ASN A 1 550 ? -9.000 -34.345 44.175 1.00 33.16 550 ASN A O 1
ATOM 3998 N N . SER A 1 551 ? -7.128 -34.993 45.202 1.00 30.28 551 SER A N 1
ATOM 3999 C CA . SER A 1 551 ? -7.625 -36.336 45.547 1.00 30.28 551 SER A CA 1
ATOM 4000 C C . SER A 1 551 ? -7.202 -36.726 46.969 1.00 30.28 551 SER A C 1
ATOM 4002 O O . SER A 1 551 ? -6.090 -36.429 47.408 1.00 30.28 551 SER A O 1
ATOM 4004 N N . GLY A 1 552 ? -8.097 -37.364 47.732 1.00 28.00 552 GLY A N 1
ATOM 4005 C CA . GLY A 1 552 ? -7.872 -37.613 49.157 1.00 28.00 552 GLY A CA 1
ATOM 4006 C C . GLY A 1 552 ? -8.381 -38.963 49.658 1.00 28.00 552 GLY A C 1
ATOM 4007 O O . GLY A 1 552 ? -9.569 -39.248 49.557 1.00 28.00 552 GLY A O 1
ATOM 4008 N N . SER A 1 553 ? -7.494 -39.703 50.345 1.00 28.66 553 SER A N 1
ATOM 4009 C CA . SER A 1 553 ? -7.766 -40.904 51.171 1.00 28.66 553 SER A CA 1
ATOM 4010 C C . SER A 1 553 ? -8.268 -42.165 50.424 1.00 28.66 553 SER A C 1
ATOM 4012 O O . SER A 1 553 ? -9.237 -42.113 49.685 1.00 28.66 553 SER A O 1
ATOM 4014 N N . ALA A 1 554 ? -7.748 -43.383 50.639 1.00 28.20 554 ALA A N 1
ATOM 4015 C CA . ALA A 1 554 ? -6.691 -43.867 51.543 1.00 28.20 554 ALA A CA 1
ATOM 4016 C C . ALA A 1 554 ? -6.055 -45.189 50.976 1.00 28.20 554 ALA A C 1
ATOM 4018 O O . ALA A 1 554 ? -5.909 -45.266 49.761 1.00 28.20 554 ALA A O 1
ATOM 4019 N N . PRO A 1 555 ? -5.529 -46.175 51.743 1.00 40.91 555 PRO A N 1
ATOM 4020 C CA . PRO A 1 555 ? -4.073 -46.254 51.885 1.00 40.91 555 PRO A CA 1
ATOM 4021 C C . PRO A 1 555 ? -3.408 -47.611 51.544 1.00 40.91 555 PRO A C 1
ATOM 4023 O O . PRO A 1 555 ? -3.706 -48.621 52.178 1.00 40.91 555 PRO A O 1
ATOM 4026 N N . GLY A 1 556 ? -2.379 -47.554 50.687 1.00 27.25 556 GLY A N 1
ATOM 4027 C CA . GLY A 1 556 ? -1.116 -48.316 50.773 1.00 27.25 556 GLY A CA 1
ATOM 4028 C C . GLY A 1 556 ? -1.077 -49.818 50.433 1.00 27.25 556 GLY A C 1
ATOM 4029 O O . GLY A 1 556 ? -1.964 -50.577 50.805 1.00 27.25 556 GLY A O 1
ATOM 4030 N N . VAL A 1 557 ? 0.042 -50.249 49.825 1.00 29.64 557 VAL A N 1
ATOM 4031 C CA . VAL A 1 557 ? 0.808 -51.485 50.126 1.00 29.64 557 VAL A CA 1
ATOM 4032 C C . VAL A 1 557 ? 2.155 -51.469 49.361 1.00 29.64 557 VAL A C 1
ATOM 4034 O O . VAL A 1 557 ? 2.208 -50.964 48.249 1.00 29.64 557 VAL A O 1
ATOM 4037 N N . SER A 1 558 ? 3.203 -51.974 50.027 1.00 30.89 558 SER A N 1
ATOM 4038 C CA . SER A 1 558 ? 4.605 -52.266 49.630 1.00 30.89 558 SER A CA 1
ATOM 4039 C C . SER A 1 558 ? 5.170 -51.902 48.242 1.00 30.89 558 SER A C 1
ATOM 4041 O O . SER A 1 558 ? 4.681 -52.359 47.213 1.00 30.89 558 SER A O 1
ATOM 4043 N N . ASP A 1 559 ? 6.336 -51.252 48.299 1.00 31.67 559 ASP A N 1
ATOM 4044 C CA . ASP A 1 559 ? 7.615 -51.618 47.652 1.00 31.67 559 ASP A CA 1
ATOM 4045 C C . ASP A 1 559 ? 7.660 -52.910 46.794 1.00 31.67 559 ASP A C 1
ATOM 4047 O O . ASP A 1 559 ? 7.251 -53.973 47.265 1.00 31.67 559 ASP A O 1
ATOM 4051 N N . ASP A 1 560 ? 8.300 -52.833 45.617 1.00 31.33 560 ASP A N 1
ATOM 4052 C CA . ASP A 1 560 ? 9.338 -53.787 45.159 1.00 31.33 560 ASP A CA 1
ATOM 4053 C C . ASP A 1 560 ? 10.231 -53.114 44.080 1.00 31.33 560 ASP A C 1
ATOM 4055 O O . ASP A 1 560 ? 10.070 -51.917 43.820 1.00 31.33 560 ASP A O 1
ATOM 4059 N N . ASP A 1 561 ? 11.216 -53.824 43.513 1.00 33.03 561 ASP A N 1
ATOM 4060 C CA . ASP A 1 561 ? 12.358 -53.249 42.779 1.00 33.03 561 ASP A CA 1
ATOM 4061 C C . ASP A 1 561 ? 12.446 -53.601 41.270 1.00 33.03 561 ASP A C 1
ATOM 4063 O O . ASP A 1 561 ? 11.597 -54.293 40.710 1.00 33.03 561 ASP A O 1
ATOM 4067 N N . GLY A 1 562 ? 13.477 -53.075 40.586 1.00 29.14 562 GLY A N 1
ATOM 4068 C CA . GLY A 1 562 ? 13.840 -53.462 39.213 1.00 29.14 562 GLY A CA 1
ATOM 4069 C C . GLY A 1 562 ? 14.206 -52.301 38.279 1.00 29.14 562 GLY A C 1
ATOM 4070 O O . GLY A 1 562 ? 13.348 -51.541 37.843 1.00 29.14 562 GLY A O 1
ATOM 4071 N N . SER A 1 563 ? 15.488 -52.192 37.918 1.00 34.12 563 SER A N 1
ATOM 4072 C CA . SER A 1 563 ? 15.972 -51.376 36.784 1.00 34.12 563 SER A CA 1
ATOM 4073 C C . SER A 1 563 ? 16.495 -52.313 35.661 1.00 34.12 563 SER A C 1
ATOM 4075 O O . SER A 1 563 ? 16.286 -53.522 35.772 1.00 34.12 563 SER A O 1
ATOM 4077 N N . PRO A 1 564 ? 17.027 -51.828 34.522 1.00 49.44 564 PRO A N 1
ATOM 4078 C CA . PRO A 1 564 ? 16.444 -52.133 33.219 1.00 49.44 564 PRO A CA 1
ATOM 4079 C C . PRO A 1 564 ? 17.221 -53.194 32.419 1.00 49.44 564 PRO A C 1
ATOM 4081 O O . PRO A 1 564 ? 18.252 -53.707 32.856 1.00 49.44 564 PRO A O 1
ATOM 4084 N N . SER A 1 565 ? 16.736 -53.475 31.209 1.00 33.19 565 SER A N 1
ATOM 4085 C CA . SER A 1 565 ? 17.484 -54.173 30.162 1.00 33.19 565 SER A CA 1
ATOM 4086 C C . SER A 1 565 ? 17.201 -53.540 28.803 1.00 33.19 565 SER A C 1
ATOM 4088 O O . SER A 1 565 ? 16.053 -53.542 28.356 1.00 33.19 565 SER A O 1
ATOM 4090 N N . ASP A 1 566 ? 18.247 -53.035 28.161 1.00 35.75 566 ASP A N 1
ATOM 4091 C CA . ASP A 1 566 ? 18.272 -52.732 26.732 1.00 35.75 566 ASP A CA 1
ATOM 4092 C C . ASP A 1 566 ? 18.151 -54.031 25.910 1.00 35.75 566 ASP A C 1
ATOM 4094 O O . ASP A 1 566 ? 18.555 -55.097 26.382 1.00 35.75 566 ASP A O 1
ATOM 4098 N N . ASP A 1 567 ? 17.655 -53.941 24.674 1.00 36.06 567 ASP A N 1
ATOM 4099 C CA . ASP A 1 567 ? 18.029 -54.862 23.589 1.00 36.06 567 ASP A CA 1
ATOM 4100 C C . ASP A 1 567 ? 17.803 -54.168 22.230 1.00 36.06 567 ASP A C 1
ATOM 4102 O O . ASP A 1 567 ? 16.995 -53.239 22.128 1.00 36.06 567 ASP A O 1
ATOM 4106 N N . ASP A 1 568 ? 18.549 -54.575 21.202 1.00 38.03 568 ASP A N 1
ATOM 4107 C CA . ASP A 1 568 ? 18.687 -53.861 19.923 1.00 38.03 568 ASP A CA 1
ATOM 4108 C C . ASP A 1 568 ? 18.141 -54.647 18.702 1.00 38.03 568 ASP A C 1
ATOM 4110 O O . ASP A 1 568 ? 17.603 -55.747 18.836 1.00 38.03 568 ASP A O 1
ATOM 4114 N N . GLY A 1 569 ? 18.231 -54.073 17.486 1.00 30.31 569 GLY A N 1
ATOM 4115 C CA . GLY A 1 569 ? 18.090 -54.862 16.248 1.00 30.31 569 GLY A CA 1
ATOM 4116 C C . GLY A 1 569 ? 17.419 -54.214 15.026 1.00 30.31 569 GLY A C 1
ATOM 4117 O O . GLY A 1 569 ? 16.279 -54.536 14.699 1.00 30.31 569 GLY A O 1
ATOM 4118 N N . THR A 1 570 ? 18.173 -53.434 14.244 1.00 35.94 570 THR A N 1
ATOM 4119 C CA . THR A 1 570 ? 17.870 -53.156 12.818 1.00 35.94 570 THR A CA 1
ATOM 4120 C C . THR A 1 570 ? 18.547 -54.207 11.922 1.00 35.94 570 THR A C 1
ATOM 4122 O O . THR A 1 570 ? 19.665 -54.617 12.243 1.00 35.94 570 THR A O 1
ATOM 4125 N N . PRO A 1 571 ? 17.952 -54.622 10.779 1.00 47.97 571 PRO A N 1
ATOM 4126 C CA . PRO A 1 571 ? 18.780 -54.716 9.559 1.00 47.97 571 PRO A CA 1
ATOM 4127 C C . PRO A 1 571 ? 18.076 -54.460 8.193 1.00 47.97 571 PRO A C 1
ATOM 4129 O O . PRO A 1 571 ? 17.206 -55.211 7.767 1.00 47.97 571 PRO A O 1
ATOM 4132 N N . THR A 1 572 ? 18.576 -53.449 7.468 1.00 35.31 572 THR A N 1
ATOM 4133 C CA . THR A 1 572 ? 18.921 -53.410 6.014 1.00 35.31 572 THR A CA 1
ATOM 4134 C C . THR A 1 572 ? 18.038 -54.044 4.901 1.00 35.31 572 THR A C 1
ATOM 4136 O O . THR A 1 572 ? 18.074 -55.252 4.687 1.00 35.31 572 THR A O 1
ATOM 4139 N N . SER A 1 573 ? 17.421 -53.167 4.086 1.00 35.94 573 SER A N 1
ATOM 4140 C CA . SER A 1 573 ? 17.393 -53.048 2.591 1.00 35.94 573 SER A CA 1
ATOM 4141 C C . SER A 1 573 ? 17.762 -54.218 1.635 1.00 35.94 573 SER A C 1
ATOM 4143 O O . SER A 1 573 ? 18.815 -54.830 1.813 1.00 35.94 573 SER A O 1
ATOM 4145 N N . THR A 1 574 ? 17.003 -54.405 0.523 1.00 34.66 574 THR A N 1
ATOM 4146 C CA . THR A 1 574 ? 17.473 -54.275 -0.907 1.00 34.66 574 THR A CA 1
ATOM 4147 C C . THR A 1 574 ? 16.391 -54.526 -2.007 1.00 34.66 574 THR A C 1
ATOM 4149 O O . THR A 1 574 ? 15.454 -55.286 -1.790 1.00 34.66 574 THR A O 1
ATOM 4152 N N . ASP A 1 575 ? 16.582 -53.889 -3.181 1.00 32.41 575 ASP A N 1
ATOM 4153 C CA . ASP A 1 575 ? 16.158 -54.172 -4.590 1.00 32.41 575 ASP A CA 1
ATOM 4154 C C . ASP A 1 575 ? 14.679 -54.379 -5.060 1.00 32.41 575 ASP A C 1
ATOM 4156 O O . ASP A 1 575 ? 14.126 -55.473 -4.994 1.00 32.41 575 ASP A O 1
ATOM 4160 N N . GLY A 1 576 ? 14.095 -53.324 -5.670 1.00 30.25 576 GLY A N 1
ATOM 4161 C CA . GLY A 1 576 ? 13.790 -53.120 -7.123 1.00 30.25 576 GLY A CA 1
ATOM 4162 C C . GLY A 1 576 ? 13.063 -54.143 -8.050 1.00 30.25 576 GLY A C 1
ATOM 4163 O O . GLY A 1 576 ? 13.399 -55.323 -8.068 1.00 30.25 576 GLY A O 1
ATOM 4164 N N . GLY A 1 577 ? 12.190 -53.647 -8.965 1.00 28.91 577 GLY A N 1
ATOM 4165 C CA . GLY A 1 577 ? 11.886 -54.307 -10.269 1.00 28.91 577 GLY A CA 1
ATOM 4166 C C . GLY A 1 577 ? 10.474 -54.189 -10.918 1.00 28.91 577 GLY A C 1
ATOM 4167 O O . GLY A 1 577 ? 9.613 -55.024 -10.665 1.00 28.91 577 GLY A O 1
ATOM 4168 N N . ASP A 1 578 ? 10.291 -53.226 -11.834 1.00 32.47 578 ASP A N 1
ATOM 4169 C CA . ASP A 1 578 ? 9.506 -53.201 -13.103 1.00 32.47 578 ASP A CA 1
ATOM 4170 C C . ASP A 1 578 ? 8.125 -53.902 -13.343 1.00 32.47 578 ASP A C 1
ATOM 4172 O O . ASP A 1 578 ? 8.059 -55.057 -13.760 1.00 32.47 578 ASP A O 1
ATOM 4176 N N . THR A 1 579 ? 7.070 -53.072 -13.487 1.00 31.06 579 THR A N 1
ATOM 4177 C CA . THR A 1 579 ? 6.039 -53.097 -14.584 1.00 31.06 579 THR A CA 1
ATOM 4178 C C . THR A 1 579 ? 5.048 -54.310 -14.718 1.00 31.06 579 THR A C 1
ATOM 4180 O O . THR A 1 579 ? 4.998 -55.161 -13.836 1.00 31.06 579 THR A O 1
ATOM 4183 N N . PRO A 1 580 ? 4.091 -54.349 -15.691 1.00 55.12 580 PRO A N 1
ATOM 4184 C CA . PRO A 1 580 ? 2.825 -53.603 -15.585 1.00 55.12 580 PRO A CA 1
ATOM 4185 C C . PRO A 1 580 ? 1.543 -54.407 -15.962 1.00 55.12 580 PRO A C 1
ATOM 4187 O O . PRO A 1 580 ? 1.598 -55.534 -16.450 1.00 55.12 580 PRO A O 1
ATOM 4190 N N . SER A 1 581 ? 0.388 -53.724 -15.901 1.00 33.47 581 SER A N 1
ATOM 4191 C CA . SER A 1 581 ? -0.887 -54.011 -16.606 1.00 33.47 581 SER A CA 1
ATOM 4192 C C . SER A 1 581 ? -1.740 -55.231 -16.202 1.00 33.47 581 SER A C 1
ATOM 4194 O O . SER A 1 581 ? -1.258 -56.352 -16.081 1.00 33.47 581 SER A O 1
ATOM 4196 N N . ASN A 1 582 ? -3.063 -55.021 -16.148 1.00 32.19 582 ASN A N 1
ATOM 4197 C CA . ASN A 1 582 ? -4.010 -55.753 -17.003 1.00 32.19 582 ASN A CA 1
ATOM 4198 C C . ASN A 1 582 ? -5.346 -54.987 -17.123 1.00 32.19 582 ASN A C 1
ATOM 4200 O O . ASN A 1 582 ? -5.802 -54.394 -16.148 1.00 32.19 582 ASN A O 1
ATOM 4204 N N . SER A 1 583 ? -5.987 -55.039 -18.292 1.00 35.59 583 SER A N 1
ATOM 4205 C CA . SER A 1 583 ? -7.332 -54.501 -18.544 1.00 35.59 583 SER A CA 1
ATOM 4206 C C . SER A 1 583 ? -8.409 -55.596 -18.529 1.00 35.59 583 SER A C 1
ATOM 4208 O O . SER A 1 583 ? -8.114 -56.788 -18.657 1.00 35.59 583 SER A O 1
ATOM 4210 N N . SER A 1 584 ? -9.676 -55.192 -18.421 1.00 40.28 584 SER A N 1
ATOM 4211 C CA . SER A 1 584 ? -10.815 -56.002 -18.869 1.00 40.28 584 SER A CA 1
ATOM 4212 C C . SER A 1 584 ? -12.022 -55.111 -19.154 1.00 40.28 584 SER A C 1
ATOM 4214 O O . SER A 1 584 ? -12.658 -54.617 -18.221 1.00 40.28 584 SER A O 1
ATOM 4216 N N . ASP A 1 585 ? -12.320 -54.915 -20.432 1.00 38.66 585 ASP A N 1
ATOM 4217 C CA . ASP A 1 585 ? -13.565 -54.322 -20.918 1.00 38.66 585 ASP A CA 1
ATOM 4218 C C . ASP A 1 585 ? -14.765 -55.252 -20.649 1.00 38.66 585 ASP A C 1
ATOM 4220 O O . ASP A 1 585 ? -14.598 -56.472 -20.595 1.00 38.66 585 ASP A O 1
ATOM 4224 N N . ASP A 1 586 ? -15.975 -54.692 -20.572 1.00 38.31 586 ASP A N 1
ATOM 4225 C CA . ASP A 1 586 ? -17.173 -55.322 -21.151 1.00 38.31 586 ASP A CA 1
ATOM 4226 C C . ASP A 1 586 ? -18.249 -54.254 -21.463 1.00 38.31 586 ASP A C 1
ATOM 4228 O O . ASP A 1 586 ? -18.088 -53.072 -21.149 1.00 38.31 586 ASP A O 1
ATOM 4232 N N . ASP A 1 587 ? -19.295 -54.648 -22.187 1.00 34.88 587 ASP A N 1
ATOM 4233 C CA . ASP A 1 587 ? -20.002 -53.836 -23.186 1.00 34.88 587 ASP A CA 1
ATOM 4234 C C . ASP A 1 587 ? -21.404 -53.287 -22.801 1.00 34.88 587 ASP A C 1
ATOM 4236 O O . ASP A 1 587 ? -21.980 -53.615 -21.766 1.00 34.88 587 ASP A O 1
ATOM 4240 N N . GLY A 1 588 ? -22.001 -52.467 -23.691 1.00 31.23 588 GLY A N 1
ATOM 4241 C CA . GLY A 1 588 ? -23.473 -52.415 -23.846 1.00 31.23 588 GLY A CA 1
ATOM 4242 C C . GLY A 1 588 ? -24.223 -51.079 -23.648 1.00 31.23 588 GLY A C 1
ATOM 4243 O O . GLY A 1 588 ? -24.943 -50.905 -22.670 1.00 31.23 588 GLY A O 1
ATOM 4244 N N . SER A 1 589 ? -24.185 -50.175 -24.634 1.00 34.12 589 SER A N 1
ATOM 4245 C CA . SER A 1 589 ? -25.138 -49.041 -24.798 1.00 34.12 589 SER A CA 1
ATOM 4246 C C . SER A 1 589 ? -26.341 -49.436 -25.705 1.00 34.12 589 SER A C 1
ATOM 4248 O O . SER A 1 589 ? -26.307 -50.538 -26.259 1.00 34.12 589 SER A O 1
ATOM 4250 N N . PRO A 1 590 ? -27.330 -48.567 -26.050 1.00 63.53 590 PRO A N 1
ATOM 4251 C CA . PRO A 1 590 ? -27.937 -47.387 -25.390 1.00 63.53 590 PRO A CA 1
ATOM 4252 C C . PRO A 1 590 ? -29.511 -47.407 -25.477 1.00 63.53 590 PRO A C 1
ATOM 4254 O O . PRO A 1 590 ? -30.097 -48.467 -25.690 1.00 63.53 590 PRO A O 1
ATOM 4257 N N . ASN A 1 591 ? -30.171 -46.226 -25.444 1.00 36.38 591 ASN A N 1
ATOM 4258 C CA . ASN A 1 591 ? -31.530 -45.897 -25.970 1.00 36.38 591 ASN A CA 1
ATOM 4259 C C . ASN A 1 591 ? -32.791 -46.334 -25.165 1.00 36.38 591 ASN A C 1
ATOM 4261 O O . ASN A 1 591 ? -32.775 -47.354 -24.487 1.00 36.38 591 ASN A O 1
ATOM 4265 N N . ASP A 1 592 ? -33.960 -45.660 -25.233 1.00 34.19 592 ASP A N 1
ATOM 4266 C CA . ASP A 1 592 ? -34.367 -44.328 -25.766 1.00 34.19 592 ASP A CA 1
ATOM 4267 C C . ASP A 1 592 ? -35.793 -43.927 -25.249 1.00 34.19 592 ASP A C 1
ATOM 4269 O O . ASP A 1 592 ? -36.527 -44.785 -24.769 1.00 34.19 592 ASP A O 1
ATOM 4273 N N . SER A 1 593 ? -36.131 -42.628 -25.351 1.00 38.53 593 SER A N 1
ATOM 4274 C CA . SER A 1 593 ? -37.426 -41.889 -25.351 1.00 38.53 593 SER A CA 1
ATOM 4275 C C . SER A 1 593 ? -38.734 -42.413 -24.698 1.00 38.53 593 SER A C 1
ATOM 4277 O O . SER A 1 593 ? -39.122 -43.576 -24.768 1.00 38.53 593 SER A O 1
ATOM 4279 N N . GLY A 1 594 ? -39.541 -41.471 -24.167 1.00 29.53 594 GLY A N 1
ATOM 4280 C CA . GLY A 1 594 ? -40.943 -41.728 -23.787 1.00 29.53 594 GLY A CA 1
ATOM 4281 C C . GLY A 1 594 ? -41.697 -40.558 -23.126 1.00 29.53 594 GLY A C 1
ATOM 4282 O O . GLY A 1 594 ? -41.679 -40.418 -21.907 1.00 29.53 594 GLY A O 1
ATOM 4283 N N . SER A 1 595 ? -42.418 -39.740 -23.903 1.00 36.56 595 SER A N 1
ATOM 4284 C CA . SER A 1 595 ? -43.296 -38.661 -23.391 1.00 36.56 595 SER A CA 1
ATOM 4285 C C . SER A 1 595 ? -44.745 -39.125 -23.144 1.00 36.56 595 SER A C 1
ATOM 4287 O O . SER A 1 595 ? -45.256 -39.954 -23.894 1.00 36.56 595 SER A O 1
ATOM 4289 N N . GLY A 1 596 ? -45.468 -38.508 -22.193 1.00 29.84 596 GLY A N 1
ATOM 4290 C CA . GLY A 1 596 ? -46.939 -38.620 -22.108 1.00 29.84 596 GLY A CA 1
ATOM 4291 C C . GLY A 1 596 ? -47.558 -38.265 -20.746 1.00 29.84 596 GLY A C 1
ATOM 4292 O O . GLY A 1 596 ? -47.489 -39.060 -19.817 1.00 29.84 596 GLY A O 1
ATOM 4293 N N . GLY A 1 597 ? -48.189 -37.087 -20.626 1.00 28.62 597 GLY A N 1
ATOM 4294 C CA . GLY A 1 597 ? -48.848 -36.619 -19.388 1.00 28.62 597 GLY A CA 1
ATOM 4295 C C . GLY A 1 597 ? -50.282 -37.141 -19.170 1.00 28.62 597 GLY A C 1
ATOM 4296 O O . GLY A 1 597 ? -50.799 -37.902 -19.986 1.00 28.62 597 GLY A O 1
ATOM 4297 N N . GLY A 1 598 ? -50.959 -36.708 -18.089 1.00 27.91 598 GLY A N 1
ATOM 4298 C CA . GLY A 1 598 ? -52.300 -37.242 -17.781 1.00 27.91 598 GLY A CA 1
ATOM 4299 C C . GLY A 1 598 ? -53.077 -36.747 -16.546 1.00 27.91 598 GLY A C 1
ATOM 4300 O O . GLY A 1 598 ? -53.586 -37.595 -15.836 1.00 27.91 598 GLY A O 1
ATOM 4301 N N . SER A 1 599 ? -53.217 -35.426 -16.343 1.00 31.70 599 SER A N 1
ATOM 4302 C CA . SER A 1 599 ? -54.390 -34.702 -15.766 1.00 31.70 599 SER A CA 1
ATOM 4303 C C . SER A 1 599 ? -55.152 -35.172 -14.488 1.00 31.70 599 SER A C 1
ATOM 4305 O O . SER A 1 599 ? -55.488 -36.338 -14.323 1.00 31.70 599 SER A O 1
ATOM 4307 N N . SER A 1 600 ? -55.665 -34.176 -13.739 1.00 32.91 600 SER A N 1
ATOM 4308 C CA . SER A 1 600 ? -56.882 -34.193 -12.878 1.00 32.91 600 SER A CA 1
ATOM 4309 C C . SER A 1 600 ? -56.821 -34.856 -11.477 1.00 32.91 600 SER A C 1
ATOM 4311 O O . SER A 1 600 ? -56.158 -35.873 -11.318 1.00 32.91 600 SER A O 1
ATOM 4313 N N . SER A 1 601 ? -57.518 -34.375 -10.425 1.00 34.38 601 SER A N 1
ATOM 4314 C CA . SER A 1 601 ? -58.175 -33.067 -10.116 1.00 34.38 601 SER A CA 1
ATOM 4315 C C . SER A 1 601 ? -58.749 -33.068 -8.662 1.00 34.38 601 SER A C 1
ATOM 4317 O O . SER A 1 601 ? -58.560 -34.063 -7.963 1.00 34.38 601 SER A O 1
ATOM 4319 N N . ASN A 1 602 ? -59.507 -32.016 -8.270 1.00 34.25 602 ASN A N 1
ATOM 4320 C CA . ASN A 1 602 ? -60.423 -31.903 -7.095 1.00 34.25 602 ASN A CA 1
ATOM 4321 C C . ASN A 1 602 ? -59.761 -31.680 -5.709 1.00 34.25 602 ASN A C 1
ATOM 4323 O O . ASN A 1 602 ? -58.628 -32.106 -5.512 1.00 34.25 602 ASN A O 1
ATOM 4327 N N . ASP A 1 603 ? -60.378 -31.091 -4.665 1.00 35.47 603 ASP A N 1
ATOM 4328 C CA . ASP A 1 603 ? -61.571 -30.217 -4.422 1.00 35.47 603 ASP A CA 1
ATOM 4329 C C . ASP A 1 603 ? -61.403 -29.655 -2.976 1.00 35.47 603 ASP A C 1
ATOM 4331 O O . ASP A 1 603 ? -60.874 -30.378 -2.131 1.00 35.47 603 ASP A O 1
ATOM 4335 N N . ASP A 1 604 ? -61.860 -28.476 -2.530 1.00 33.34 604 ASP A N 1
ATOM 4336 C CA . ASP A 1 604 ? -62.282 -27.212 -3.178 1.00 33.34 604 ASP A CA 1
ATOM 4337 C C . ASP A 1 604 ? -61.562 -26.066 -2.389 1.00 33.34 604 ASP A C 1
ATOM 4339 O O . ASP A 1 604 ? -60.341 -26.159 -2.289 1.00 33.34 604 ASP A O 1
ATOM 4343 N N . GLU A 1 605 ? -62.068 -25.013 -1.721 1.00 32.47 605 GLU A N 1
ATOM 4344 C CA . GLU A 1 605 ? -63.354 -24.295 -1.565 1.00 32.47 605 GLU A CA 1
ATOM 4345 C C . GLU A 1 605 ? -63.007 -22.800 -1.286 1.00 32.47 605 GLU A C 1
ATOM 4347 O O . GLU A 1 605 ? -61.880 -22.471 -0.905 1.00 32.47 605 GLU A O 1
ATOM 4352 N N . SER A 1 606 ? -63.938 -21.851 -1.443 1.00 34.78 606 SER A N 1
ATOM 4353 C CA . SER A 1 606 ? -63.775 -20.430 -1.052 1.00 34.78 606 SER A CA 1
ATOM 4354 C C . SER A 1 606 ? -65.125 -19.753 -0.790 1.00 34.78 606 SER A C 1
ATOM 4356 O O . SER A 1 606 ? -66.101 -20.057 -1.477 1.00 34.78 606 SER A O 1
ATOM 4358 N N . PRO A 1 607 ? -65.209 -18.805 0.164 1.00 49.16 607 PRO A N 1
ATOM 4359 C CA . PRO A 1 607 ? -65.912 -17.530 -0.109 1.00 49.16 607 PRO A CA 1
ATOM 4360 C C . PRO A 1 607 ? -65.336 -16.298 0.649 1.00 49.16 607 PRO A C 1
ATOM 4362 O O . PRO A 1 607 ? -64.710 -16.450 1.690 1.00 49.16 607 PRO A O 1
ATOM 4365 N N . ALA A 1 608 ? -65.573 -15.028 0.277 1.00 32.09 608 ALA A N 1
ATOM 4366 C CA . ALA A 1 608 ? -66.182 -14.424 -0.921 1.00 32.09 608 ALA A CA 1
ATOM 4367 C C . ALA A 1 608 ? -65.827 -12.910 -1.032 1.00 32.09 608 ALA A C 1
ATOM 4369 O O . ALA A 1 608 ? -65.280 -12.308 -0.113 1.00 32.09 608 ALA A O 1
ATOM 4370 N N . THR A 1 609 ? -66.174 -12.299 -2.170 1.00 30.89 609 THR A N 1
ATOM 4371 C CA . THR A 1 609 ? -65.818 -10.941 -2.646 1.00 30.89 609 THR A CA 1
ATOM 4372 C C . THR A 1 609 ? -66.711 -9.783 -2.161 1.00 30.89 609 THR A C 1
ATOM 4374 O O . THR A 1 609 ? -67.890 -9.989 -1.878 1.00 30.89 609 THR A O 1
ATOM 4377 N N . THR A 1 610 ? -66.240 -8.532 -2.299 1.00 28.70 610 THR A N 1
ATOM 4378 C CA . THR A 1 610 ? -67.050 -7.366 -2.749 1.00 28.70 610 THR A CA 1
ATOM 4379 C C . THR A 1 610 ? -66.153 -6.362 -3.508 1.00 28.70 610 THR A C 1
ATOM 4381 O O . THR A 1 610 ? -64.961 -6.286 -3.233 1.00 28.70 610 THR A O 1
ATOM 4384 N N . GLU A 1 611 ? -66.700 -5.656 -4.508 1.00 33.59 611 GLU A N 1
ATOM 4385 C CA . GLU A 1 611 ? -65.963 -4.876 -5.529 1.00 33.59 611 GLU A CA 1
ATOM 4386 C C . GLU A 1 611 ? -65.612 -3.422 -5.143 1.00 33.59 611 GLU A C 1
ATOM 4388 O O . GLU A 1 611 ? -66.386 -2.787 -4.426 1.00 33.59 611 GLU A O 1
ATOM 4393 N N . ALA A 1 612 ? -64.596 -2.839 -5.812 1.00 28.94 612 ALA A N 1
ATOM 4394 C CA . ALA A 1 612 ? -64.766 -1.613 -6.625 1.00 28.94 612 ALA A CA 1
ATOM 4395 C C . ALA A 1 612 ? -63.575 -1.315 -7.585 1.00 28.94 612 ALA A C 1
ATOM 4397 O O . ALA A 1 612 ? -62.496 -0.963 -7.134 1.00 28.94 612 ALA A O 1
ATOM 4398 N N . ARG A 1 613 ? -63.820 -1.439 -8.905 1.00 30.36 613 ARG A N 1
ATOM 4399 C CA . ARG A 1 613 ? -63.560 -0.481 -10.027 1.00 30.36 613 ARG A CA 1
ATOM 4400 C C . ARG A 1 613 ? -62.497 0.636 -9.849 1.00 30.36 613 ARG A C 1
ATOM 4402 O O . ARG A 1 613 ? -62.518 1.305 -8.827 1.00 30.36 613 ARG A O 1
ATOM 4409 N N . LEU A 1 614 ? -61.729 1.064 -10.865 1.00 31.39 614 LEU A N 1
ATOM 4410 C CA . LEU A 1 614 ? -61.632 0.756 -12.317 1.00 31.39 614 LEU A CA 1
ATOM 4411 C C . LEU A 1 614 ? -60.401 1.506 -12.898 1.00 31.39 614 LEU A C 1
ATOM 4413 O O . LEU A 1 614 ? -60.130 2.588 -12.389 1.00 31.39 614 LEU A O 1
ATOM 4417 N N . SER A 1 615 ? -59.833 1.027 -14.021 1.00 30.72 615 SER A N 1
ATOM 4418 C CA . SER A 1 615 ? -59.093 1.775 -15.083 1.00 30.72 615 SER A CA 1
ATOM 4419 C C . SER A 1 615 ? -57.852 2.629 -14.746 1.00 30.72 615 SER A C 1
ATOM 4421 O O . SER A 1 615 ? -57.860 3.345 -13.752 1.00 30.72 615 SER A O 1
ATOM 4423 N N . ASP A 1 616 ? -56.816 2.734 -15.589 1.00 30.92 616 ASP A N 1
ATOM 4424 C CA . ASP A 1 616 ? -56.388 2.005 -16.812 1.00 30.92 616 ASP A CA 1
ATOM 4425 C C . ASP A 1 616 ? -54.889 2.344 -17.061 1.00 30.92 616 ASP A C 1
ATOM 4427 O O . ASP A 1 616 ? -54.442 3.391 -16.600 1.00 30.92 616 ASP A O 1
ATOM 4431 N N . ASP A 1 617 ? -54.192 1.481 -17.815 1.00 31.44 617 ASP A N 1
ATOM 4432 C CA . ASP A 1 617 ? -52.956 1.668 -18.617 1.00 31.44 617 ASP A CA 1
ATOM 4433 C C . ASP A 1 617 ? -51.658 2.276 -18.015 1.00 31.44 617 ASP A C 1
ATOM 4435 O O . ASP A 1 617 ? -51.651 3.238 -17.251 1.00 31.44 617 ASP A O 1
ATOM 4439 N N . ASP A 1 618 ? -50.520 1.705 -18.439 1.00 31.98 618 ASP A N 1
ATOM 4440 C CA . ASP A 1 618 ? -49.158 1.982 -17.956 1.00 31.98 618 ASP A CA 1
ATOM 4441 C C . ASP A 1 618 ? -48.176 2.070 -19.150 1.00 31.98 618 ASP A C 1
ATOM 4443 O O . ASP A 1 618 ? -47.881 1.061 -19.791 1.00 31.98 618 ASP A O 1
ATOM 4447 N N . GLU A 1 619 ? -47.712 3.282 -19.484 1.00 33.41 619 GLU A N 1
ATOM 4448 C CA . GLU A 1 619 ? -46.603 3.554 -20.418 1.00 33.41 619 GLU A CA 1
ATOM 4449 C C . GLU A 1 619 ? -45.826 4.804 -19.954 1.00 33.41 619 GLU A C 1
ATOM 4451 O O . GLU A 1 619 ? -46.407 5.862 -19.697 1.00 33.41 619 GLU A O 1
ATOM 4456 N N . SER A 1 620 ? -44.495 4.703 -19.870 1.00 38.22 620 SER A N 1
ATOM 4457 C CA . SER A 1 620 ? -43.583 5.826 -19.573 1.00 38.22 620 SER A CA 1
ATOM 4458 C C . SER A 1 620 ? -43.493 6.812 -20.757 1.00 38.22 620 SER A C 1
ATOM 4460 O O . SER A 1 620 ? -43.734 6.402 -21.895 1.00 38.22 620 SER A O 1
ATOM 4462 N N . PRO A 1 621 ? -43.096 8.093 -20.559 1.00 41.28 621 PRO A N 1
ATOM 4463 C CA . PRO A 1 621 ? -41.648 8.384 -20.601 1.00 41.28 621 PRO A CA 1
ATOM 4464 C C . PRO A 1 621 ? -41.148 9.650 -19.849 1.00 41.28 621 PRO A C 1
ATOM 4466 O O . PRO A 1 621 ? -41.916 10.524 -19.463 1.00 41.28 621 PRO A O 1
ATOM 4469 N N . ALA A 1 622 ? -39.813 9.767 -19.796 1.00 26.61 622 ALA A N 1
ATOM 4470 C CA . ALA A 1 622 ? -38.996 10.996 -19.800 1.00 26.61 622 ALA A CA 1
ATOM 4471 C C . ALA A 1 622 ? -39.234 12.098 -18.738 1.00 26.61 622 ALA A C 1
ATOM 4473 O O . ALA A 1 622 ? -40.162 12.905 -18.813 1.00 26.61 622 ALA A O 1
ATOM 4474 N N . THR A 1 623 ? -38.249 12.265 -17.851 1.00 27.12 623 THR A N 1
ATOM 4475 C CA . THR A 1 623 ? -38.002 13.521 -17.126 1.00 27.12 623 THR A CA 1
ATOM 4476 C C . THR A 1 623 ? -37.465 14.600 -18.078 1.00 27.12 623 THR A C 1
ATOM 4478 O O . THR A 1 623 ? -36.655 14.331 -18.959 1.00 27.12 623 THR A O 1
ATOM 4481 N N . THR A 1 624 ? -37.935 15.841 -17.925 1.00 28.02 624 THR A N 1
ATOM 4482 C CA . THR A 1 624 ? -37.490 17.016 -18.701 1.00 28.02 624 THR A CA 1
ATOM 4483 C C . THR A 1 624 ? -36.937 18.074 -17.746 1.00 28.02 624 THR A C 1
ATOM 4485 O O . THR A 1 624 ? -37.435 18.198 -16.628 1.00 28.02 624 THR A O 1
ATOM 4488 N N . GLU A 1 625 ? -35.937 18.846 -18.185 1.00 34.56 625 GLU A N 1
ATOM 4489 C CA . GLU A 1 625 ? -35.365 19.964 -17.424 1.00 34.56 625 GLU A CA 1
ATOM 4490 C C . GLU A 1 625 ? -36.415 20.968 -16.912 1.00 34.56 625 GLU A C 1
ATOM 4492 O O . GLU A 1 625 ? -37.404 21.268 -17.587 1.00 34.56 625 GLU A O 1
ATOM 4497 N N . ALA A 1 626 ? -36.128 21.596 -15.768 1.00 28.42 626 ALA A N 1
ATOM 4498 C CA . ALA A 1 626 ? -36.899 22.722 -15.246 1.00 28.42 626 ALA A CA 1
ATOM 4499 C C . ALA A 1 626 ? -35.987 23.840 -14.703 1.00 28.42 626 ALA A C 1
ATOM 4501 O O . ALA A 1 626 ? -35.703 23.909 -13.510 1.00 28.42 626 ALA A O 1
ATOM 4502 N N . ARG A 1 627 ? -35.571 24.767 -15.577 1.00 33.59 627 ARG A N 1
ATOM 4503 C CA . ARG A 1 627 ? -35.002 26.062 -15.159 1.00 33.59 627 ARG A CA 1
ATOM 4504 C C . ARG A 1 627 ? -36.102 26.985 -14.618 1.00 33.59 627 ARG A C 1
ATOM 4506 O O . ARG A 1 627 ? -37.032 27.305 -15.355 1.00 33.59 627 ARG A O 1
ATOM 4513 N N . LEU A 1 628 ? -35.939 27.494 -13.397 1.00 29.47 628 LEU A N 1
ATOM 4514 C CA . LEU A 1 628 ? -36.607 28.700 -12.879 1.00 29.47 628 LEU A CA 1
ATOM 4515 C C . LEU A 1 628 ? -35.638 29.499 -11.989 1.00 29.47 628 LEU A C 1
ATOM 4517 O O . LEU A 1 628 ? -34.584 28.985 -11.621 1.00 29.47 628 LEU A O 1
ATOM 4521 N N . SER A 1 629 ? -35.957 30.771 -11.729 1.00 31.00 629 SER A N 1
ATOM 4522 C CA . SER A 1 629 ? -34.951 31.809 -11.470 1.00 31.00 629 SER A CA 1
ATOM 4523 C C . SER A 1 629 ? -35.335 32.849 -10.402 1.00 31.00 629 SER A C 1
ATOM 4525 O O . SER A 1 629 ? -36.499 33.239 -10.315 1.00 31.00 629 SER A O 1
ATOM 4527 N N . ASP A 1 630 ? -34.288 33.354 -9.739 1.00 33.59 630 ASP A N 1
ATOM 4528 C CA . ASP A 1 630 ? -34.098 34.684 -9.120 1.00 33.59 630 ASP A CA 1
ATOM 4529 C C . ASP A 1 630 ? -34.829 35.090 -7.811 1.00 33.59 630 ASP A C 1
ATOM 4531 O O . ASP A 1 630 ? -35.994 34.771 -7.582 1.00 33.59 630 ASP A O 1
ATOM 4535 N N . ASP A 1 631 ? -34.084 35.887 -7.019 1.00 31.20 631 ASP A N 1
ATOM 4536 C CA . ASP A 1 631 ? -34.405 36.690 -5.814 1.00 31.20 631 ASP A CA 1
ATOM 4537 C C . ASP A 1 631 ? -34.895 35.930 -4.540 1.00 31.20 631 ASP A C 1
ATOM 4539 O O . ASP A 1 631 ? -35.725 35.028 -4.600 1.00 31.20 631 ASP A O 1
ATOM 4543 N N . ASP A 1 632 ? -34.428 36.223 -3.310 1.00 31.08 632 ASP A N 1
ATOM 4544 C CA . ASP A 1 632 ? -34.127 37.551 -2.735 1.00 31.08 632 ASP A CA 1
ATOM 4545 C C . ASP A 1 632 ? -33.148 37.534 -1.510 1.00 31.08 632 ASP A C 1
ATOM 4547 O O . ASP A 1 632 ? -33.085 36.554 -0.770 1.00 31.08 632 ASP A O 1
ATOM 4551 N N . ASP A 1 633 ? -32.473 38.675 -1.290 1.00 29.41 633 ASP A N 1
ATOM 4552 C CA . ASP A 1 633 ? -31.699 39.213 -0.132 1.00 29.41 633 ASP A CA 1
ATOM 4553 C C . ASP A 1 633 ? -30.596 38.406 0.636 1.00 29.41 633 ASP A C 1
ATOM 4555 O O . ASP A 1 633 ? -30.503 37.182 0.630 1.00 29.41 633 ASP A O 1
ATOM 4559 N N . SER A 1 634 ? -29.688 39.133 1.315 1.00 32.75 634 SER A N 1
ATOM 4560 C CA . SER A 1 634 ? -28.458 38.632 1.990 1.00 32.75 634 SER A CA 1
ATOM 4561 C C . SER A 1 634 ? -28.302 39.139 3.448 1.00 32.75 634 SER A C 1
ATOM 4563 O O . SER A 1 634 ? -29.100 39.959 3.905 1.00 32.75 634 SER A O 1
ATOM 4565 N N . PRO A 1 635 ? -27.277 38.700 4.223 1.00 41.94 635 PRO A N 1
ATOM 4566 C CA . PRO A 1 635 ? -26.020 39.477 4.252 1.00 41.94 635 PRO A CA 1
ATOM 4567 C C . PRO A 1 635 ? -24.720 38.656 4.453 1.00 41.94 635 PRO A C 1
ATOM 4569 O O . PRO A 1 635 ? -24.713 37.585 5.050 1.00 41.94 635 PRO A O 1
ATOM 4572 N N . ALA A 1 636 ? -23.584 39.212 4.014 1.00 27.44 636 ALA A N 1
ATOM 4573 C CA . ALA A 1 636 ? -22.274 38.545 4.007 1.00 27.44 636 ALA A CA 1
ATOM 4574 C C . ALA A 1 636 ? -21.361 38.862 5.215 1.00 27.44 636 ALA A C 1
ATOM 4576 O O . ALA A 1 636 ? -21.444 39.937 5.815 1.00 27.44 636 ALA A O 1
ATOM 4577 N N . THR A 1 637 ? -20.387 37.980 5.479 1.00 28.08 637 THR A N 1
ATOM 4578 C CA . THR A 1 637 ? -19.239 38.222 6.377 1.00 28.08 637 THR A CA 1
ATOM 4579 C C . THR A 1 637 ? -17.929 38.402 5.597 1.00 28.08 637 THR A C 1
ATOM 4581 O O . THR A 1 637 ? -17.341 37.453 5.093 1.00 28.08 637 THR A O 1
ATOM 4584 N N . THR A 1 638 ? -17.491 39.659 5.519 1.00 28.08 638 THR A N 1
ATOM 4585 C CA . THR A 1 638 ? -16.179 40.196 5.090 1.00 28.08 638 THR A CA 1
ATOM 4586 C C . THR A 1 638 ? -15.010 39.230 4.796 1.00 28.08 638 THR A C 1
ATOM 4588 O O . THR A 1 638 ? -14.425 38.664 5.718 1.00 28.08 638 THR A O 1
ATOM 4591 N N . ARG A 1 639 ? -14.523 39.254 3.543 1.00 32.19 639 ARG A N 1
ATOM 4592 C CA . ARG A 1 639 ? -13.148 38.894 3.123 1.00 32.19 639 ARG A CA 1
ATOM 4593 C C . ARG A 1 639 ? -12.419 40.152 2.625 1.00 32.19 639 ARG A C 1
ATOM 4595 O O . ARG A 1 639 ? -13.034 40.963 1.937 1.00 32.19 639 ARG A O 1
ATOM 4602 N N . ALA A 1 640 ? -11.126 40.307 2.922 1.00 30.03 640 ALA A N 1
ATOM 4603 C CA . ALA A 1 640 ? -10.254 41.332 2.325 1.00 30.03 640 ALA A CA 1
ATOM 4604 C C . ALA A 1 640 ? -8.758 41.014 2.560 1.00 30.03 640 ALA A C 1
ATOM 4606 O O . ALA A 1 640 ? -8.447 40.493 3.629 1.00 30.03 640 ALA A O 1
ATOM 4607 N N . PRO A 1 641 ? -7.822 41.450 1.690 1.00 35.88 641 PRO A N 1
ATOM 4608 C CA . PRO A 1 641 ? -7.951 41.689 0.244 1.00 35.88 641 PRO A CA 1
ATOM 4609 C C . PRO A 1 641 ? -6.834 41.012 -0.598 1.00 35.88 641 PRO A C 1
ATOM 4611 O O . PRO A 1 641 ? -5.743 40.744 -0.101 1.00 35.88 641 PRO A O 1
ATOM 4614 N N . ARG A 1 642 ? -7.068 40.811 -1.905 1.00 31.92 642 ARG A N 1
ATOM 4615 C CA . ARG A 1 642 ? -5.991 40.584 -2.898 1.00 31.92 642 ARG A CA 1
ATOM 4616 C C . ARG A 1 642 ? -5.308 41.914 -3.269 1.00 31.92 642 ARG A C 1
ATOM 4618 O O . ARG A 1 642 ? -5.997 42.938 -3.287 1.00 31.92 642 ARG A O 1
ATOM 4625 N N . PRO A 1 643 ? -4.032 41.899 -3.686 1.00 32.84 643 PRO A N 1
ATOM 4626 C CA . PRO A 1 643 ? -3.506 42.803 -4.699 1.00 32.84 643 PRO A CA 1
ATOM 4627 C C . PRO A 1 643 ? -3.660 42.197 -6.110 1.00 32.84 643 PRO A C 1
ATOM 4629 O O . PRO A 1 643 ? -3.224 41.081 -6.373 1.00 32.84 643 PRO A O 1
ATOM 4632 N N . SER A 1 644 ? -4.301 42.961 -6.985 1.00 30.59 644 SER A N 1
ATOM 4633 C CA . SER A 1 644 ? -4.252 42.931 -8.458 1.00 30.59 644 SER A CA 1
ATOM 4634 C C . SER A 1 644 ? -3.086 43.801 -8.958 1.00 30.59 644 SER A C 1
ATOM 4636 O O . SER A 1 644 ? -2.740 44.745 -8.241 1.00 30.59 644 SER A O 1
ATOM 4638 N N . ASP A 1 645 ? -2.501 43.697 -10.153 1.00 33.56 645 ASP A N 1
ATOM 4639 C CA . ASP A 1 645 ? -2.435 42.719 -11.267 1.00 33.56 645 ASP A CA 1
ATOM 4640 C C . ASP A 1 645 ? -1.141 43.101 -12.047 1.00 33.56 645 ASP A C 1
ATOM 4642 O O . ASP A 1 645 ? -0.672 44.226 -11.865 1.00 33.56 645 ASP A O 1
ATOM 4646 N N . ASP A 1 646 ? -0.583 42.238 -12.906 1.00 28.81 646 ASP A N 1
ATOM 4647 C CA . ASP A 1 646 ? 0.144 42.601 -14.152 1.00 28.81 646 ASP A CA 1
ATOM 4648 C C . ASP A 1 646 ? 0.513 41.306 -14.929 1.00 28.81 646 ASP A C 1
ATOM 4650 O O . ASP A 1 646 ? 0.665 40.245 -14.320 1.00 28.81 646 ASP A O 1
ATOM 4654 N N . ASP A 1 647 ? 0.604 41.377 -16.264 1.00 31.48 647 ASP A N 1
ATOM 4655 C CA . ASP A 1 647 ? 0.799 40.227 -17.173 1.00 31.48 647 ASP A CA 1
ATOM 4656 C C . ASP A 1 647 ? 2.239 39.658 -17.188 1.00 31.48 647 ASP A C 1
ATOM 4658 O O . ASP A 1 647 ? 3.201 40.424 -17.196 1.00 31.48 647 ASP A O 1
ATOM 4662 N N . ASP A 1 648 ? 2.390 38.327 -17.284 1.00 28.44 648 ASP A N 1
ATOM 4663 C CA . ASP A 1 648 ? 2.988 37.620 -18.447 1.00 28.44 648 ASP A CA 1
ATOM 4664 C C . ASP A 1 648 ? 3.094 36.093 -18.194 1.00 28.44 648 ASP A C 1
ATOM 4666 O O . ASP A 1 648 ? 3.191 35.639 -17.054 1.00 28.44 648 ASP A O 1
ATOM 4670 N N . SER A 1 649 ? 3.080 35.279 -19.258 1.00 38.94 649 SER A N 1
ATOM 4671 C CA . SER A 1 649 ? 3.185 33.806 -19.181 1.00 38.94 649 SER A CA 1
ATOM 4672 C C . SER A 1 649 ? 4.594 33.280 -19.494 1.00 38.94 649 SER A C 1
ATOM 4674 O O . SER A 1 649 ? 5.193 33.706 -20.482 1.00 38.94 649 SER A O 1
ATOM 4676 N N . PRO A 1 650 ? 5.066 32.252 -18.767 1.00 35.88 650 PRO A N 1
ATOM 4677 C CA . PRO A 1 650 ? 5.924 31.197 -19.308 1.00 35.88 650 PRO A CA 1
ATOM 4678 C C . PRO A 1 650 ? 5.142 29.862 -19.343 1.00 35.88 650 PRO A C 1
ATOM 4680 O O . PRO A 1 650 ? 4.454 29.539 -18.383 1.00 35.88 650 PRO A O 1
ATOM 4683 N N . ALA A 1 651 ? 5.098 29.068 -20.415 1.00 26.80 651 ALA A N 1
ATOM 4684 C CA . ALA A 1 651 ? 6.160 28.670 -21.347 1.00 26.80 651 ALA A CA 1
ATOM 4685 C C . ALA A 1 651 ? 7.253 27.831 -20.659 1.00 26.80 651 ALA A C 1
ATOM 4687 O O . ALA A 1 651 ? 8.356 28.309 -20.388 1.00 26.80 651 ALA A O 1
ATOM 4688 N N . THR A 1 652 ? 6.927 26.564 -20.391 1.00 28.42 652 THR A N 1
ATOM 4689 C CA . THR A 1 652 ? 7.890 25.519 -20.021 1.00 28.42 652 THR A CA 1
ATOM 4690 C C . THR A 1 652 ? 9.029 25.481 -21.044 1.00 28.42 652 THR A C 1
ATOM 4692 O O . THR A 1 652 ? 8.808 25.525 -22.254 1.00 28.42 652 THR A O 1
ATOM 4695 N N . THR A 1 653 ? 10.280 25.469 -20.577 1.00 27.27 653 THR A N 1
ATOM 4696 C CA . THR A 1 653 ? 11.450 25.383 -21.464 1.00 27.27 653 THR A CA 1
ATOM 4697 C C . THR A 1 653 ? 12.533 24.491 -20.865 1.00 27.27 653 THR A C 1
ATOM 4699 O O . THR A 1 653 ? 13.224 24.866 -19.921 1.00 27.27 653 THR A O 1
ATOM 4702 N N . ARG A 1 654 ? 12.670 23.304 -21.467 1.00 28.14 654 ARG A N 1
ATOM 4703 C CA . ARG A 1 654 ? 13.706 22.283 -21.243 1.00 28.14 654 ARG A CA 1
ATOM 4704 C C . ARG A 1 654 ? 15.107 22.909 -21.174 1.00 28.14 654 ARG A C 1
ATOM 4706 O O . ARG A 1 654 ? 15.523 23.594 -22.111 1.00 28.14 654 ARG A O 1
ATOM 4713 N N . ALA A 1 655 ? 15.839 22.662 -20.089 1.00 25.34 655 ALA A N 1
ATOM 4714 C CA . ALA A 1 655 ? 17.218 23.122 -19.920 1.00 25.34 655 ALA A CA 1
ATOM 4715 C C . ALA A 1 655 ? 18.214 22.069 -20.463 1.00 25.34 655 ALA A C 1
ATOM 4717 O O . ALA A 1 655 ? 18.141 20.915 -20.047 1.00 25.34 655 ALA A O 1
ATOM 4718 N N . PRO A 1 656 ? 19.136 22.418 -21.382 1.00 31.16 656 PRO A N 1
ATOM 4719 C CA . PRO A 1 656 ? 20.133 21.480 -21.905 1.00 31.16 656 PRO A CA 1
ATOM 4720 C C . PRO A 1 656 ? 21.407 21.404 -21.039 1.00 31.16 656 PRO A C 1
ATOM 4722 O O . PRO A 1 656 ? 21.747 22.355 -20.332 1.00 31.16 656 PRO A O 1
ATOM 4725 N N . ARG A 1 657 ? 22.142 20.284 -21.158 1.00 30.25 657 ARG A N 1
ATOM 4726 C CA . ARG A 1 657 ? 23.439 20.021 -20.493 1.00 30.25 657 ARG A CA 1
ATOM 4727 C C . ARG A 1 657 ? 24.458 21.169 -20.720 1.00 30.25 657 ARG A C 1
ATOM 4729 O O . ARG A 1 657 ? 24.538 21.685 -21.838 1.00 30.25 657 ARG A O 1
ATOM 4736 N N . PRO A 1 658 ? 25.267 21.555 -19.711 1.00 34.03 658 PRO A N 1
ATOM 4737 C CA . PRO A 1 658 ? 26.330 22.548 -19.869 1.00 34.03 658 PRO A CA 1
ATOM 4738 C C . PRO A 1 658 ? 27.584 21.962 -20.540 1.00 34.03 658 PRO A C 1
ATOM 4740 O O . PRO A 1 658 ? 27.887 20.781 -20.395 1.00 34.03 658 PRO A O 1
ATOM 4743 N N . SER A 1 659 ? 28.346 22.815 -21.227 1.00 28.92 659 SER A N 1
ATOM 4744 C CA . SER A 1 659 ? 29.673 22.514 -21.787 1.00 28.92 659 SER A CA 1
ATOM 4745 C C . SER A 1 659 ? 30.736 23.440 -21.189 1.00 28.92 659 SER A C 1
ATOM 4747 O O . SER A 1 659 ? 30.425 24.592 -20.882 1.00 28.92 659 SER A O 1
ATOM 4749 N N . ASP A 1 660 ? 31.982 22.976 -21.086 1.00 35.09 660 ASP A N 1
ATOM 4750 C CA . ASP A 1 660 ? 33.106 23.737 -20.521 1.00 35.09 660 ASP A CA 1
ATOM 4751 C C . ASP A 1 660 ? 33.378 25.081 -21.228 1.00 35.09 660 ASP A C 1
ATOM 4753 O O . ASP A 1 660 ? 33.400 25.137 -22.458 1.00 35.09 660 ASP A O 1
ATOM 4757 N N . ASP A 1 661 ? 33.679 26.137 -20.457 1.00 30.11 661 ASP A N 1
ATOM 4758 C CA . ASP A 1 661 ? 34.968 26.851 -20.561 1.00 30.11 661 ASP A CA 1
ATOM 4759 C C . ASP A 1 661 ? 35.189 27.882 -19.419 1.00 30.11 661 ASP A C 1
ATOM 4761 O O . ASP A 1 661 ? 34.275 28.273 -18.692 1.00 30.11 661 ASP A O 1
ATOM 4765 N N . ASP A 1 662 ? 36.447 28.297 -19.264 1.00 29.92 662 ASP A N 1
ATOM 4766 C CA . ASP A 1 662 ? 37.046 29.094 -18.174 1.00 29.92 662 ASP A CA 1
ATOM 4767 C C . ASP A 1 662 ? 36.551 30.568 -18.046 1.00 29.92 662 ASP A C 1
ATOM 4769 O O . ASP A 1 662 ? 36.504 31.294 -19.037 1.00 29.92 662 ASP A O 1
ATOM 4773 N N . GLU A 1 663 ? 36.274 31.056 -16.820 1.00 30.64 663 GLU A N 1
ATOM 4774 C CA . GLU A 1 663 ? 36.954 32.236 -16.215 1.00 30.64 663 GLU A CA 1
ATOM 4775 C C . GLU A 1 663 ? 36.435 32.585 -14.790 1.00 30.64 663 GLU A C 1
ATOM 4777 O O . GLU A 1 663 ? 35.243 32.773 -14.542 1.00 30.64 663 GLU A O 1
ATOM 4782 N N . SER A 1 664 ? 37.354 32.780 -13.833 1.00 33.12 664 SER A N 1
ATOM 4783 C CA . SER A 1 664 ? 37.058 33.196 -12.442 1.00 33.12 664 SER A CA 1
ATOM 4784 C C . SER A 1 664 ? 37.216 34.705 -12.179 1.00 33.12 664 SER A C 1
ATOM 4786 O O . SER A 1 664 ? 38.197 35.306 -12.620 1.00 33.12 664 SER A O 1
ATOM 4788 N N . PRO A 1 665 ? 36.403 35.291 -11.274 1.00 37.97 665 PRO A N 1
ATOM 4789 C CA . PRO A 1 665 ? 36.853 36.430 -10.465 1.00 37.97 665 PRO A CA 1
ATOM 4790 C C . PRO A 1 665 ? 36.616 36.247 -8.949 1.00 37.97 665 PRO A C 1
ATOM 4792 O O . PRO A 1 665 ? 35.507 35.990 -8.491 1.00 37.97 665 PRO A O 1
ATOM 4795 N N . ALA A 1 666 ? 37.659 36.457 -8.136 1.00 28.34 666 ALA A N 1
ATOM 4796 C CA . ALA A 1 666 ? 37.620 36.261 -6.678 1.00 28.34 666 ALA A CA 1
ATOM 4797 C C . ALA A 1 666 ? 37.465 37.564 -5.861 1.00 28.34 666 ALA A C 1
ATOM 4799 O O . ALA A 1 666 ? 38.053 38.593 -6.199 1.00 28.34 666 ALA A O 1
ATOM 4800 N N . THR A 1 667 ? 36.793 37.498 -4.699 1.00 29.58 667 THR A N 1
ATOM 4801 C CA . THR A 1 667 ? 36.706 38.613 -3.726 1.00 29.58 667 THR A CA 1
ATOM 4802 C C . THR A 1 667 ? 37.048 38.221 -2.278 1.00 29.58 667 THR A C 1
ATOM 4804 O O . THR A 1 667 ? 36.180 37.925 -1.467 1.00 29.58 667 THR A O 1
ATOM 4807 N N . THR A 1 668 ? 38.335 38.353 -1.939 1.00 28.39 668 THR A N 1
ATOM 4808 C CA . THR A 1 668 ? 38.870 38.864 -0.648 1.00 28.39 668 THR A CA 1
ATOM 4809 C C . THR A 1 668 ? 38.376 38.316 0.710 1.00 28.39 668 THR A C 1
ATOM 4811 O O . THR A 1 668 ? 37.303 38.673 1.190 1.00 28.39 668 THR A O 1
ATOM 4814 N N . ARG A 1 669 ? 39.302 37.700 1.471 1.00 27.89 669 ARG A N 1
ATOM 4815 C CA . ARG A 1 669 ? 39.293 37.640 2.954 1.00 27.89 669 ARG A CA 1
ATOM 4816 C C . ARG A 1 669 ? 40.600 38.226 3.527 1.00 27.89 669 ARG A C 1
ATOM 4818 O O . ARG A 1 669 ? 41.645 38.146 2.886 1.00 27.89 669 ARG A O 1
ATOM 4825 N N . ALA A 1 670 ? 40.542 38.848 4.711 1.00 30.00 670 ALA A N 1
ATOM 4826 C CA . ALA A 1 670 ? 41.668 39.547 5.362 1.00 30.00 670 ALA A CA 1
ATOM 4827 C C . ALA A 1 670 ? 42.484 38.649 6.347 1.00 30.00 670 ALA A C 1
ATOM 4829 O O . ALA A 1 670 ? 41.974 37.595 6.728 1.00 30.00 670 ALA A O 1
ATOM 4830 N N . PRO A 1 671 ? 43.734 39.008 6.749 1.00 39.34 671 PRO A N 1
ATOM 4831 C CA . PRO A 1 671 ? 44.767 37.986 7.029 1.00 39.34 671 PRO A CA 1
ATOM 4832 C C . PRO A 1 671 ? 45.518 38.019 8.391 1.00 39.34 671 PRO A C 1
ATOM 4834 O O . PRO A 1 671 ? 45.718 39.089 8.962 1.00 39.34 671 PRO A O 1
ATOM 4837 N N . ARG A 1 672 ? 46.132 36.858 8.734 1.00 32.28 672 ARG A N 1
ATOM 4838 C CA . ARG A 1 672 ? 47.377 36.642 9.548 1.00 32.28 672 ARG A CA 1
ATOM 4839 C C . ARG A 1 672 ? 47.348 37.056 11.046 1.00 32.28 672 ARG A C 1
ATOM 4841 O O . ARG A 1 672 ? 46.384 37.709 11.438 1.00 32.28 672 ARG A O 1
ATOM 4848 N N . PRO A 1 673 ? 48.331 36.675 11.916 1.00 43.09 673 PRO A N 1
ATOM 4849 C CA . PRO A 1 673 ? 49.664 36.022 11.743 1.00 43.09 673 PRO A CA 1
ATOM 4850 C C . PRO A 1 673 ? 49.680 34.509 12.096 1.00 43.09 673 PRO A C 1
ATOM 4852 O O . PRO A 1 673 ? 48.695 34.032 12.643 1.00 43.09 673 PRO A O 1
ATOM 4855 N N . SER A 1 674 ? 50.648 33.631 11.766 1.00 32.88 674 SER A N 1
ATOM 4856 C CA . SER A 1 674 ? 52.072 33.650 11.323 1.00 32.88 674 SER A CA 1
ATOM 4857 C C . SER A 1 674 ? 53.167 33.577 12.406 1.00 32.88 674 SER A C 1
ATOM 4859 O O . SER A 1 674 ? 53.355 34.553 13.124 1.00 32.88 674 SER A O 1
ATOM 4861 N N . ASP A 1 675 ? 53.958 32.496 12.373 1.00 35.25 675 ASP A N 1
ATOM 4862 C CA . ASP A 1 675 ? 55.341 32.371 12.870 1.00 35.25 675 ASP A CA 1
ATOM 4863 C C . ASP A 1 675 ? 56.126 31.456 11.892 1.00 35.25 675 ASP A C 1
ATOM 4865 O O . ASP A 1 675 ? 55.557 30.497 11.365 1.00 35.25 675 ASP A O 1
ATOM 4869 N N . ASP A 1 676 ? 57.401 31.774 11.637 1.00 38.53 676 ASP A N 1
ATOM 4870 C CA . ASP A 1 676 ? 58.360 31.036 10.779 1.00 38.53 676 ASP A CA 1
ATOM 4871 C C . ASP A 1 676 ? 59.356 30.227 11.691 1.00 38.53 676 ASP A C 1
ATOM 4873 O O . ASP A 1 676 ? 59.147 30.183 12.903 1.00 38.53 676 ASP A O 1
ATOM 4877 N N . ASP A 1 677 ? 60.442 29.534 11.301 1.00 33.88 677 ASP A N 1
ATOM 4878 C CA . ASP A 1 677 ? 61.307 29.529 10.101 1.00 33.88 677 ASP A CA 1
ATOM 4879 C C . ASP A 1 677 ? 62.244 28.266 10.088 1.00 33.88 677 ASP A C 1
ATOM 4881 O O . ASP A 1 677 ? 62.188 27.419 10.981 1.00 33.88 677 ASP A O 1
ATOM 4885 N N . GLU A 1 678 ? 63.181 28.222 9.130 1.00 32.19 678 GLU A N 1
ATOM 4886 C CA . GLU A 1 678 ? 64.392 27.381 8.971 1.00 32.19 678 GLU A CA 1
ATOM 4887 C C . GLU A 1 678 ? 64.291 26.007 8.251 1.00 32.19 678 GLU A C 1
ATOM 4889 O O . GLU A 1 678 ? 63.240 25.411 8.037 1.00 32.19 678 GLU A O 1
ATOM 4894 N N . SER A 1 679 ? 65.432 25.576 7.689 1.00 30.41 679 SER A N 1
ATOM 4895 C CA . SER A 1 679 ? 65.587 24.620 6.564 1.00 30.41 679 SER A CA 1
ATOM 4896 C C . SER A 1 679 ? 67.032 24.041 6.550 1.00 30.41 679 SER A C 1
ATOM 4898 O O . SER A 1 679 ? 67.777 2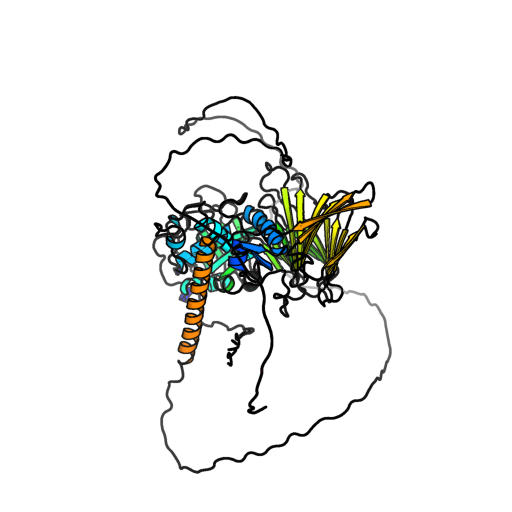4.293 7.494 1.00 30.41 679 SER A O 1
ATOM 4900 N N . PRO A 1 680 ? 67.566 23.430 5.465 1.00 54.72 680 PRO A N 1
ATOM 4901 C CA . PRO A 1 680 ? 67.169 22.208 4.740 1.00 54.72 680 PRO A CA 1
ATOM 4902 C C . PRO A 1 680 ? 68.316 21.145 4.668 1.00 54.72 680 PRO A C 1
ATOM 4904 O O . PRO A 1 680 ? 69.412 21.382 5.168 1.00 54.72 680 PRO A O 1
ATOM 4907 N N . ALA A 1 681 ? 68.104 20.028 3.934 1.00 31.19 681 ALA A N 1
ATOM 4908 C CA . ALA A 1 681 ? 68.969 19.546 2.815 1.00 31.19 681 ALA A CA 1
ATOM 4909 C C . ALA A 1 681 ? 69.326 18.028 2.717 1.00 31.19 681 ALA A C 1
ATOM 4911 O O . ALA A 1 681 ? 69.965 17.438 3.581 1.00 31.19 681 ALA A O 1
ATOM 4912 N N . THR A 1 682 ? 69.083 17.480 1.512 1.00 30.33 682 THR A N 1
ATOM 4913 C CA . THR A 1 682 ? 69.863 16.444 0.775 1.00 30.33 682 THR A CA 1
ATOM 4914 C C . THR A 1 682 ? 70.027 14.999 1.299 1.00 30.33 682 THR A C 1
ATOM 4916 O O . THR A 1 682 ? 70.975 14.671 2.002 1.00 30.33 682 THR A O 1
ATOM 4919 N N . THR A 1 683 ? 69.199 14.101 0.744 1.00 31.81 683 THR A N 1
ATOM 4920 C CA . THR A 1 683 ? 69.568 12.887 -0.044 1.00 31.81 683 THR A CA 1
ATOM 4921 C C . THR A 1 683 ? 70.928 12.185 0.164 1.00 31.81 683 THR A C 1
ATOM 4923 O O . THR A 1 683 ? 71.962 12.809 -0.078 1.00 31.81 683 THR A O 1
ATOM 4926 N N . ARG A 1 684 ? 70.915 10.836 0.292 1.00 29.47 684 ARG A N 1
ATOM 4927 C CA . ARG A 1 684 ? 71.544 9.872 -0.668 1.00 29.47 684 ARG A CA 1
ATOM 4928 C C . ARG A 1 684 ? 71.407 8.384 -0.252 1.00 29.47 684 ARG A C 1
ATOM 4930 O O . ARG A 1 684 ? 71.849 8.013 0.826 1.00 29.47 684 ARG A O 1
ATOM 4937 N N . ALA A 1 685 ? 70.935 7.521 -1.163 1.00 34.44 685 ALA A N 1
ATOM 4938 C CA . ALA A 1 685 ? 71.109 6.049 -1.132 1.00 34.44 685 ALA A CA 1
ATOM 4939 C C . ALA A 1 685 ? 72.321 5.630 -2.021 1.00 34.44 685 ALA A C 1
ATOM 4941 O O . ALA A 1 685 ? 72.743 6.473 -2.830 1.00 34.44 685 ALA A O 1
ATOM 4942 N N . PRO A 1 686 ? 72.928 4.413 -1.916 1.00 42.97 686 PRO A N 1
ATOM 4943 C CA . PRO A 1 686 ? 72.278 3.180 -2.428 1.00 42.97 686 PRO A CA 1
ATOM 4944 C C . PRO A 1 686 ? 72.704 1.785 -1.851 1.00 42.97 686 PRO A C 1
ATOM 4946 O O . PRO A 1 686 ? 73.886 1.526 -1.655 1.00 42.97 686 PRO A O 1
ATOM 4949 N N . GLN A 1 687 ? 71.737 0.851 -1.794 1.00 32.44 687 GLN A N 1
ATOM 4950 C CA . GLN A 1 687 ? 71.826 -0.609 -2.104 1.00 32.44 687 GLN A CA 1
ATOM 4951 C C . GLN A 1 687 ? 72.777 -1.588 -1.324 1.00 32.44 687 GLN A C 1
ATOM 4953 O O . GLN A 1 687 ? 73.566 -1.139 -0.496 1.00 32.44 687 GLN A O 1
ATOM 4958 N N . PRO A 1 688 ? 72.614 -2.939 -1.473 1.00 60.34 688 PRO A N 1
ATOM 4959 C CA . PRO A 1 688 ? 72.858 -3.916 -0.389 1.00 60.34 688 PRO A CA 1
ATOM 4960 C C . PRO A 1 688 ? 73.922 -5.006 -0.685 1.00 60.34 688 PRO A C 1
ATOM 4962 O O . PRO A 1 688 ? 74.536 -4.999 -1.751 1.00 60.34 688 PRO A O 1
ATOM 4965 N N . SER A 1 689 ? 74.064 -5.987 0.227 1.00 32.94 689 SER A N 1
ATOM 4966 C CA . SER A 1 689 ? 74.645 -7.320 -0.052 1.00 32.94 689 SER A CA 1
ATOM 4967 C C . SER A 1 689 ? 74.283 -8.396 1.004 1.00 32.94 689 SER A C 1
ATOM 4969 O O . SER A 1 689 ? 74.664 -8.256 2.165 1.00 32.94 689 SER A O 1
ATOM 4971 N N . ASP A 1 690 ? 73.581 -9.438 0.550 1.00 35.41 690 ASP A N 1
ATOM 4972 C CA . ASP A 1 690 ? 73.834 -10.895 0.674 1.00 35.41 690 ASP A CA 1
ATOM 4973 C C . ASP A 1 690 ? 74.040 -11.642 2.027 1.00 35.41 690 ASP A C 1
ATOM 4975 O O . ASP A 1 690 ? 74.908 -11.317 2.832 1.00 35.41 690 ASP A O 1
ATOM 4979 N N . ASP A 1 691 ? 73.300 -12.762 2.136 1.00 33.75 691 ASP A N 1
ATOM 4980 C CA . ASP A 1 691 ? 73.624 -14.118 2.647 1.00 33.75 691 ASP A CA 1
ATOM 4981 C C . ASP A 1 691 ? 74.258 -14.418 4.031 1.00 33.75 691 ASP A C 1
ATOM 4983 O O . ASP A 1 691 ? 75.325 -13.938 4.411 1.00 33.75 691 ASP A O 1
ATOM 4987 N N . GLY A 1 692 ? 73.687 -15.441 4.698 1.00 29.80 692 GLY A N 1
ATOM 4988 C CA . GLY A 1 692 ? 74.360 -16.252 5.730 1.00 29.80 692 GLY A CA 1
ATOM 4989 C C . GLY A 1 692 ? 73.414 -16.922 6.742 1.00 29.80 692 GLY A C 1
ATOM 4990 O O . GLY A 1 692 ? 72.986 -16.271 7.690 1.00 29.80 692 GLY A O 1
ATOM 4991 N N . GLY A 1 693 ? 73.109 -18.220 6.585 1.00 29.70 693 GLY A N 1
ATOM 4992 C CA . GLY A 1 693 ? 72.121 -18.938 7.417 1.00 29.70 693 GLY A CA 1
ATOM 4993 C C . GLY A 1 693 ? 72.639 -20.139 8.232 1.00 29.70 693 GLY A C 1
ATOM 4994 O O . GLY A 1 693 ? 73.666 -20.731 7.905 1.00 29.70 693 GLY A O 1
ATOM 4995 N N . SER A 1 694 ? 71.875 -20.498 9.275 1.00 35.22 694 SER A N 1
ATOM 4996 C CA . SER A 1 694 ? 71.850 -21.782 10.019 1.00 35.22 694 SER A CA 1
ATOM 4997 C C . SER A 1 694 ? 70.700 -21.708 11.048 1.00 35.22 694 SER A C 1
ATOM 4999 O O . SER A 1 694 ? 70.730 -20.819 11.894 1.00 35.22 694 SER A O 1
ATOM 5001 N N . ASP A 1 695 ? 69.586 -22.434 10.934 1.00 35.94 695 ASP A N 1
ATOM 5002 C CA . ASP A 1 695 ? 69.401 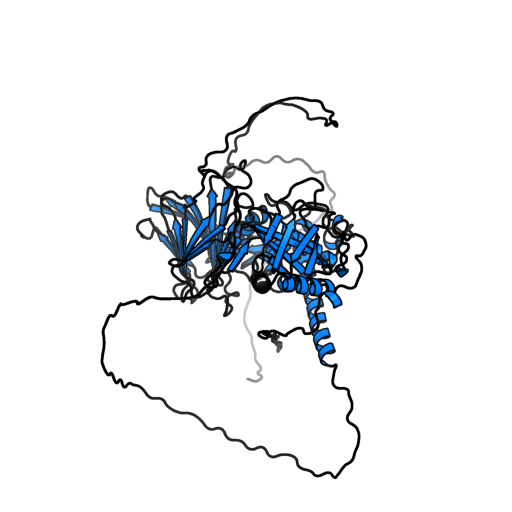-23.896 11.081 1.00 35.94 695 ASP A CA 1
ATOM 5003 C C . ASP A 1 695 ? 69.377 -24.380 12.551 1.00 35.94 695 ASP A C 1
ATOM 5005 O O . ASP A 1 695 ? 70.414 -24.464 13.207 1.00 35.94 695 ASP A O 1
ATOM 5009 N N . THR A 1 696 ? 68.175 -24.694 13.061 1.00 37.94 696 THR A N 1
ATOM 5010 C CA . THR A 1 696 ? 67.889 -25.806 14.001 1.00 37.94 696 THR A CA 1
ATOM 5011 C C . THR A 1 696 ? 66.384 -26.133 14.021 1.00 37.94 696 THR A C 1
ATOM 5013 O O . THR A 1 696 ? 65.539 -25.244 14.027 1.00 37.94 696 THR A O 1
ATOM 5016 N N . THR A 1 697 ? 66.060 -27.428 14.046 1.00 42.62 697 THR A N 1
ATOM 5017 C CA . THR A 1 697 ? 64.728 -28.055 13.883 1.00 42.62 697 THR A CA 1
ATOM 5018 C C . THR A 1 697 ? 63.884 -28.223 15.160 1.00 42.62 697 THR A C 1
ATOM 5020 O O . THR A 1 697 ? 64.457 -28.552 16.200 1.00 42.62 697 THR A O 1
ATOM 5023 N N . ALA A 1 698 ? 62.545 -28.212 15.031 1.00 40.59 698 ALA A N 1
ATOM 5024 C CA . ALA A 1 698 ? 61.547 -28.989 15.814 1.00 40.59 698 ALA A CA 1
ATOM 5025 C C . ALA A 1 698 ? 60.150 -28.859 15.127 1.00 40.59 698 ALA A C 1
ATOM 5027 O O . ALA A 1 698 ? 59.787 -27.735 14.807 1.00 40.59 698 ALA A O 1
ATOM 5028 N N . VAL A 1 699 ? 59.476 -29.931 14.657 1.00 43.66 699 VAL A N 1
ATOM 5029 C CA . VAL A 1 699 ? 58.532 -30.837 15.390 1.00 43.66 699 VAL A CA 1
ATOM 5030 C C . VAL A 1 699 ? 57.187 -30.141 15.701 1.00 43.66 699 VAL A C 1
ATOM 5032 O O . VAL A 1 699 ? 57.218 -29.095 16.340 1.00 43.66 699 VAL A O 1
ATOM 5035 N N . GLU A 1 700 ? 55.999 -30.638 15.316 1.00 44.91 700 GLU A N 1
ATOM 5036 C CA . GLU A 1 700 ? 55.569 -31.885 14.619 1.00 44.91 700 GLU A CA 1
ATOM 5037 C C . GLU A 1 700 ? 54.300 -31.613 13.754 1.00 44.91 700 GLU A C 1
ATOM 5039 O O . GLU A 1 700 ? 53.873 -30.459 13.701 1.00 44.91 700 GLU A O 1
ATOM 5044 N N . ASP A 1 701 ? 53.762 -32.631 13.056 1.00 49.69 701 ASP A N 1
ATOM 5045 C CA . ASP A 1 701 ? 52.543 -32.565 12.203 1.00 49.69 701 ASP A CA 1
ATOM 5046 C C . ASP A 1 701 ? 51.237 -32.229 12.967 1.00 49.69 701 ASP A C 1
ATOM 5048 O O . ASP A 1 701 ? 51.053 -32.750 14.094 1.00 49.69 701 ASP A O 1
#

pLDDT: mean 75.15, std 26.22, range [24.12, 98.62]